Protein 8HSB (pdb70)

Secondary structure (DSSP, 8-state):
--STTS-HHHHHHHHHHHHHHHHHHS--HHHHHHHHHHHHHHHHHHHT-S-TTTTT-EEEEETTTTTT---PPTT-S----EEEEEETT-SS--HHHHHHHHHHHHHHSHHHHHHEEE-SSSEEE--TTT--EEEEEEEB--SS-SSS--EEE--TTTS-EEE-HHHHHHHHHHHHHS----------HHHHHHHHHHHHHHHHHHHS-HHHHHTPPPHHHHHHHHHHHHHHHHHTT-----HHHHHHHHHHHSGGG-EEETTEEE-B-SS--S-BTTHHHH--GGGHHHHHHHHHHHHHHHHHHHHHHHHH--SHHHHHHHHHHHH-HHHHHHHHHHHHHHHHHHHHHT--EE-TTT--EE---PPPP-----/----TT--PPPHHHHHHHHHHSS--SEEEEETTTTEEEEEEEE-SSSSS--EEEEEEEETTEEEEEEE-SS-TTGGGSS-STT----GGGTS-SEEE--S--TTT-SSS--SS-TTS-STTTHHHHHHHHHHHHHHHHHHSS--S------TTT-----

Foldseek 3Di:
DALVPDDQVVLVVVLVLLLLLQVVQADDVVVLVVVVVVVVVVVVLQCPDPQPQSHPWDKDWFDCSLQVQGGHAPPAQEGETEIEIETANVQPPAPVSNQCSSLVSLCVDPVRNVQWDDDQQFIKGDPDRHYIYHYWYWYADDDDDFVDAFIWTQHPPPGTDTDRTVRLSVLSVVLQVDDADEDDDCVGPLSSLLNSLVLLQSLVLVVDDPLCVVLGDDSVLSSLLLSVQSNVSRVVSDHDSRRCVNSLSSLVRSVVQFDADPQATADADPGDGPDGPLPQLRDQDVHSNVSNVVNSVVSSVVVSVLSRLLVVDDDPVVNLVSCCSRRNDVSSVVVVVVVVVQVVVCLVVQVFDADPPPRDTDGVPGDDDDDDDD/DDDDPPDDQDAPVVLLPVVVVPADWPDWDQPPPSFKIKTWDWDAQDPPGDIWIKMWMDGPPDDIWIWTQPPQLVVCLPDDCPQACDCRVPDGRGGIDDQWDDQVVDPVRDTPDDSVDHCVVRVVVSVSVSVVQSVVCSPPVDSPDPPDDDDPVGDDDDD

Sequence (533 aa):
TTARNLPSGKKQRIADLLSQIIETLDLTKTQYANIESAYNGVGTFLSEGDDPLLQDAVIYPQGSVRLNTTVKPKNEEQYDIDLICYLPHATQADYTGVISAIRQRLESHKTYKTLLSELPRGFRINYAGDYHLDITPGRDHTGTAHPGQPLWVVDAQTAWKESNPSGYAEWFESSASVQPLRTILVKKLLNHIVQILKRHRDEWAAEQDEVRQRCRPISVIITTLACHAYNHIIADRRAYDNDLDILLDVLELMPDFIVSTQGAIHVNNPHMPEENFAEKWNRSEQDEGPQRSEAFYQWHAAAQATFNTIAASVGEDNLFLSLEDSFGKTPVDVVRQRLMEHMQSAREQGSLHLDKKTGGLIATAGVPKNTFYGVVIRHHCKPLTIAQQYRALKAGGPYERLRIIHHDRTLLWEGWLQPSLFSRRYKVAVRYSLGTPPICVVTEPDLFALAGTRAIPHLYPADKHIPGARLCLFLPRSQADDGLSEWRAQLKISDTLIPWASLWLFYFEQWLHTGHWEGGGKHPRPSEVKNER

Solvent-accessible surface area: 27613 Å² total; per-residue (Å²): 115,70,3,114,122,25,84,78,42,38,3,85,66,6,19,65,2,2,42,71,2,5,86,59,0,26,22,83,173,106,68,74,58,80,6,75,74,15,15,70,32,1,10,78,36,2,55,121,20,147,54,98,66,1,90,67,12,77,24,40,26,39,36,39,8,88,15,67,6,15,22,52,34,75,141,108,137,59,46,96,2,38,1,5,0,59,1,53,110,0,49,151,15,105,70,106,23,6,21,38,4,1,96,114,31,0,84,81,57,168,65,21,107,107,48,31,35,99,45,120,77,3,6,74,0,36,39,94,41,62,12,21,1,23,4,13,2,2,42,38,37,107,86,59,100,42,87,52,35,11,4,43,14,7,34,85,155,93,35,52,81,41,20,5,22,22,2,16,0,101,32,0,67,70,12,7,68,77,130,14,113,142,64,161,140,199,110,82,79,0,4,31,8,0,0,9,3,13,4,11,16,49,31,31,4,56,138,48,86,137,63,57,69,145,1,113,4,76,37,45,2,0,8,0,0,0,0,44,0,4,36,92,3,42,57,92,181,161,70,36,85,37,35,4,18,14,6,10,28,1,2,85,47,0,27,119,45,26,75,85,66,188,78,31,38,61,7,54,4,62,57,6,80,117,20,34,44,0,102,104,18,44,127,67,86,162,88,34,0,59,48,36,23,65,0,0,99,76,0,32,58,28,1,61,51,30,8,58,82,3,4,57,15,90,0,11,16,64,1,4,103,19,2,18,100,16,3,6,121,93,4,3,31,65,9,34,93,96,43,22,123,89,18,71,38,3,41,129,149,32,26,2,65,37,56,138,136,43,4,5,30,46,37,106,81,43,14,49,149,10,31,4,90,18,163,157,97,187,160,122,83,153,84,80,79,32,62,87,16,72,194,22,3,75,87,25,24,58,74,93,122,26,127,81,45,122,185,95,112,2,3,33,16,30,0,77,8,34,2,30,92,3,5,36,108,1,38,0,2,1,58,20,18,73,77,68,72,7,23,3,0,1,35,96,38,82,3,113,83,66,0,36,92,144,85,49,2,4,85,73,92,0,69,168,78,25,124,11,2,36,7,42,6,38,31,25,116,62,54,22,148,116,30,87,12,26,20,80,32,93,60,92,5,28,53,6,2,13,2,0,0,0,2,0,0,9,8,1,0,0,28,49,50,34,45,141,43,64,24,23,58,78,128,34,188,122,113,125,53,124,109,88,144

B-factor: mean 53.83, std 20.64, range [24.22, 131.28]

Radius of gyration: 31.83 Å; Cα contacts (8 Å, |Δi|>4): 808; chains: 2; bounding box: 46×55×104 Å

Structure (mmCIF, N/CA/C/O backbone):
data_8HSB
#
_entry.id   8HSB
#
_cell.length_a   1.00
_cell.length_b   1.00
_cell.length_c   1.00
_cell.angle_alpha   90.00
_cell.angle_beta   90.00
_cell.angle_gamma   90.00
#
_symmetry.space_group_name_H-M   'P 1'
#
loop_
_entity.id
_entity.type
_entity.pdbx_description
1 polymer CdnG
2 polymer 'Type VI secretion protein'
#
loop_
_atom_site.group_PDB
_atom_site.id
_atom_site.type_symbol
_atom_site.label_atom_id
_atom_site.label_alt_id
_atom_site.label_comp_id
_atom_site.label_asym_id
_atom_site.label_entity_id
_atom_site.label_seq_id
_atom_site.pdbx_PDB_ins_code
_atom_site.Cartn_x
_atom_site.Cartn_y
_atom_site.Cartn_z
_atom_site.occupancy
_atom_site.B_iso_or_equiv
_atom_site.auth_seq_id
_atom_site.auth_comp_id
_atom_site.auth_asym_id
_atom_site.auth_atom_id
_atom_site.pdbx_PDB_model_num
ATOM 1 N N . THR A 1 5 ? 121.949 102.687 134.396 1.00 40.85 5 THR A N 1
ATOM 2 C CA . THR A 1 5 ? 120.606 103.219 134.195 1.00 40.85 5 THR A CA 1
ATOM 3 C C . THR A 1 5 ? 120.351 103.495 132.715 1.00 40.85 5 THR A C 1
ATOM 4 O O . THR A 1 5 ? 121.153 104.149 132.049 1.00 40.85 5 THR A O 1
ATOM 8 N N . THR A 1 6 ? 119.229 102.992 132.207 1.00 38.93 6 THR A N 1
ATOM 9 C CA . THR A 1 6 ? 118.860 103.163 130.811 1.00 38.93 6 THR A CA 1
ATOM 10 C C . THR A 1 6 ? 117.882 104.321 130.685 1.00 38.93 6 THR A C 1
ATOM 11 O O . THR A 1 6 ? 117.243 104.733 131.657 1.00 38.93 6 THR A O 1
ATOM 15 N N . ALA A 1 7 ? 117.776 104.846 129.462 1.00 38.56 7 ALA A N 1
ATOM 16 C CA . ALA A 1 7 ? 116.947 106.024 129.229 1.00 38.56 7 ALA A CA 1
ATOM 17 C C . ALA A 1 7 ? 115.464 105.703 129.356 1.00 38.56 7 ALA A C 1
ATOM 18 O O . ALA A 1 7 ? 114.675 106.548 129.795 1.00 38.56 7 ALA A O 1
ATOM 20 N N . ARG A 1 8 ? 115.062 104.489 128.971 1.00 37.05 8 ARG A N 1
ATOM 21 C CA . ARG A 1 8 ? 113.640 104.159 128.938 1.00 37.05 8 ARG A CA 1
ATOM 22 C C . ARG A 1 8 ? 113.055 104.024 130.340 1.00 37.05 8 ARG A C 1
ATOM 23 O O . ARG A 1 8 ? 111.896 104.387 130.573 1.00 37.05 8 ARG A O 1
ATOM 31 N N . ASN A 1 9 ? 113.836 103.511 131.285 1.00 38.89 9 ASN A N 1
ATOM 32 C CA . ASN A 1 9 ? 113.336 103.183 132.614 1.00 38.89 9 ASN A CA 1
ATOM 33 C C . ASN A 1 9 ? 113.070 104.405 133.489 1.00 38.89 9 ASN A C 1
ATOM 34 O O . ASN A 1 9 ? 112.498 104.252 134.573 1.00 38.89 9 ASN A O 1
ATOM 39 N N . LEU A 1 10 ? 113.468 105.601 133.060 1.00 35.36 10 LEU A N 1
ATOM 40 C CA . LEU A 1 10 ? 113.346 106.778 133.906 1.00 35.36 10 LEU A CA 1
ATOM 41 C C . LEU A 1 10 ? 111.886 107.194 134.081 1.00 35.36 10 LEU A C 1
ATOM 42 O O . LEU A 1 10 ? 111.031 106.873 133.252 1.00 35.36 10 LEU A O 1
ATOM 47 N N . PRO A 1 11 ? 111.579 107.902 135.169 1.00 37.61 11 PRO A N 1
ATOM 48 C CA . PRO A 1 11 ? 110.249 108.509 135.308 1.00 37.61 11 PRO A CA 1
ATOM 49 C C . PRO A 1 11 ? 110.012 109.576 134.249 1.00 37.61 11 PRO A C 1
ATOM 50 O O . PRO A 1 11 ? 110.951 110.152 133.696 1.00 37.61 11 PRO A O 1
ATOM 54 N N . SER A 1 12 ? 108.732 109.836 133.968 1.00 41.10 12 SER A N 1
ATOM 55 C CA . SER A 1 12 ? 108.375 110.732 132.872 1.00 41.10 12 SER A CA 1
ATOM 56 C C . SER A 1 12 ? 108.766 112.179 133.161 1.00 41.10 12 SER A C 1
ATOM 57 O O . SER A 1 12 ? 108.988 112.960 132.230 1.00 41.10 12 SER A O 1
ATOM 60 N N . GLY A 1 13 ? 108.837 112.565 134.437 1.00 40.11 13 GLY A N 1
ATOM 61 C CA . GLY A 1 13 ? 109.192 113.941 134.759 1.00 40.11 13 GLY A CA 1
ATOM 62 C C . GLY A 1 13 ? 110.630 114.277 134.409 1.00 40.11 13 GLY A C 1
ATOM 63 O O . GLY A 1 13 ? 110.902 115.280 133.738 1.00 40.11 13 GLY A O 1
ATOM 64 N N . LYS A 1 14 ? 111.569 113.426 134.837 1.00 35.58 14 LYS A N 1
ATOM 65 C CA . LYS A 1 14 ? 112.968 113.600 134.462 1.00 35.58 14 LYS A CA 1
ATOM 66 C C . LYS A 1 14 ? 113.120 113.583 132.949 1.00 35.58 14 LYS A C 1
ATOM 67 O O . LYS A 1 14 ? 113.928 114.329 132.378 1.00 35.58 14 LYS A O 1
ATOM 73 N N . LYS A 1 15 ? 112.326 112.743 132.285 1.00 36.35 15 LYS A N 1
ATOM 74 C CA . LYS A 1 15 ? 112.476 112.524 130.854 1.00 36.35 15 LYS A CA 1
ATOM 75 C C . LYS A 1 15 ? 111.966 113.740 130.082 1.00 36.35 15 LYS A C 1
ATOM 76 O O . LYS A 1 15 ? 112.569 114.171 129.088 1.00 36.35 15 LYS A O 1
ATOM 82 N N . GLN A 1 16 ? 110.866 114.325 130.567 1.00 34.51 16 GLN A N 1
ATOM 83 C CA . GLN A 1 16 ? 110.366 115.599 130.063 1.00 34.51 16 GLN A CA 1
ATOM 84 C C . GLN A 1 16 ? 111.384 116.711 130.260 1.00 34.51 16 GLN A C 1
ATOM 85 O O . GLN A 1 16 ? 111.554 117.568 129.385 1.00 34.51 16 GLN A O 1
ATOM 91 N N . ARG A 1 17 ? 112.044 116.738 131.420 1.00 32.36 17 ARG A N 1
ATOM 92 C CA . ARG A 1 17 ? 113.079 117.744 131.640 1.00 32.36 17 ARG A CA 1
ATOM 93 C C . ARG A 1 17 ? 114.206 117.600 130.623 1.00 32.36 17 ARG A C 1
ATOM 94 O O . ARG A 1 17 ? 114.701 118.598 130.084 1.00 32.36 17 ARG A O 1
ATOM 102 N N . ILE A 1 18 ? 114.610 116.360 130.334 1.00 31.76 18 ILE A N 1
ATOM 103 C CA . ILE A 1 18 ? 115.642 116.132 129.323 1.00 31.76 18 ILE A CA 1
ATOM 104 C C . ILE A 1 18 ? 115.180 116.639 127.959 1.00 31.76 18 ILE A C 1
ATOM 105 O O . ILE A 1 18 ? 115.936 117.305 127.232 1.00 31.76 18 ILE A O 1
ATOM 110 N N . ALA A 1 19 ? 113.935 116.327 127.587 1.00 31.07 19 ALA A N 1
ATOM 111 C CA . ALA A 1 19 ? 113.417 116.770 126.294 1.00 31.07 19 ALA A CA 1
ATOM 112 C C . ALA A 1 19 ? 113.392 118.290 126.195 1.00 31.07 19 ALA A C 1
ATOM 113 O O . ALA A 1 19 ? 113.764 118.862 125.161 1.00 31.07 19 ALA A O 1
ATOM 115 N N . ASP A 1 20 ? 112.946 118.960 127.260 1.00 31.10 20 ASP A N 1
ATOM 116 C CA . ASP A 1 20 ? 112.921 120.418 127.263 1.00 31.10 20 ASP A CA 1
ATOM 117 C C . ASP A 1 20 ? 114.327 120.990 127.141 1.00 31.10 20 ASP A C 1
ATOM 118 O O . ASP A 1 20 ? 114.539 121.987 126.441 1.00 31.10 20 ASP A O 1
ATOM 123 N N . LEU A 1 21 ? 115.299 120.379 127.824 1.00 28.83 21 LEU A N 1
ATOM 124 C CA . LEU A 1 21 ? 116.675 120.855 127.723 1.00 28.83 21 LEU A CA 1
ATOM 125 C C . LEU A 1 21 ? 117.189 120.755 126.293 1.00 28.83 21 LEU A C 1
ATOM 126 O O . LEU A 1 21 ? 117.787 121.705 125.773 1.00 28.83 21 LEU A O 1
ATOM 131 N N . LEU A 1 22 ? 116.950 119.616 125.634 1.00 30.04 22 LEU A N 1
ATOM 132 C CA . LEU A 1 22 ? 117.395 119.468 124.247 1.00 30.04 22 LEU A CA 1
ATOM 133 C C . LEU A 1 22 ? 116.708 120.469 123.323 1.00 30.04 22 LEU A C 1
ATOM 134 O O . LEU A 1 22 ? 117.356 121.075 122.456 1.00 30.04 22 LEU A O 1
ATOM 139 N N . SER A 1 23 ? 115.397 120.659 123.492 1.00 32.92 23 SER A N 1
ATOM 140 C CA . SER A 1 23 ? 114.681 121.596 122.631 1.00 32.92 23 SER A CA 1
ATOM 141 C C . SER A 1 23 ? 115.182 123.023 122.824 1.00 32.92 23 SER A C 1
ATOM 142 O O . SER A 1 23 ? 115.402 123.745 121.844 1.00 32.92 23 SER A O 1
ATOM 145 N N . GLN A 1 24 ? 115.383 123.443 124.077 1.00 35.24 24 GLN A N 1
ATOM 146 C CA . GLN A 1 24 ? 115.890 124.787 124.331 1.00 35.24 24 GLN A CA 1
ATOM 147 C C . GLN A 1 24 ? 117.301 124.958 123.785 1.00 35.24 24 GLN A C 1
ATOM 148 O O . GLN A 1 24 ? 117.663 126.043 123.314 1.00 35.24 24 GLN A O 1
ATOM 154 N N . ILE A 1 25 ? 118.118 123.905 123.851 1.00 34.76 25 ILE A N 1
ATOM 155 C CA . ILE A 1 25 ? 119.454 123.982 123.267 1.00 34.76 25 ILE A CA 1
ATOM 156 C C . ILE A 1 25 ? 119.362 124.208 121.764 1.00 34.76 25 ILE A C 1
ATOM 157 O O . ILE A 1 25 ? 120.070 125.054 121.206 1.00 34.76 25 ILE A O 1
ATOM 162 N N . ILE A 1 26 ? 118.476 123.472 121.088 1.00 33.71 26 ILE A N 1
ATOM 163 C CA . ILE A 1 26 ? 118.356 123.620 119.636 1.00 33.71 26 ILE A CA 1
ATOM 164 C C . ILE A 1 26 ? 117.766 124.976 119.256 1.00 33.71 26 ILE A C 1
ATOM 165 O O . ILE A 1 26 ? 118.077 125.514 118.186 1.00 33.71 26 ILE A O 1
ATOM 170 N N . GLU A 1 27 ? 116.929 125.560 120.121 1.00 36.17 27 GLU A N 1
ATOM 171 C CA . GLU A 1 27 ? 116.309 126.847 119.794 1.00 36.17 27 GLU A CA 1
ATOM 172 C C . GLU A 1 27 ? 117.346 127.913 119.452 1.00 36.17 27 GLU A C 1
ATOM 173 O O . GLU A 1 27 ? 117.088 128.792 118.622 1.00 36.17 27 GLU A O 1
ATOM 179 N N . THR A 1 28 ? 118.521 127.862 120.083 1.00 37.49 28 THR A N 1
ATOM 180 C CA . THR A 1 28 ? 119.549 128.859 119.793 1.00 37.49 28 THR A CA 1
ATOM 181 C C . THR A 1 28 ? 120.286 128.540 118.498 1.00 37.49 28 THR A C 1
ATOM 182 O O . THR A 1 28 ? 120.932 129.416 117.912 1.00 37.49 28 THR A O 1
ATOM 186 N N . LEU A 1 29 ? 120.208 127.290 118.038 1.00 39.26 29 LEU A N 1
ATOM 187 C CA . LEU A 1 29 ? 120.910 126.901 116.817 1.00 39.26 29 LEU A CA 1
ATOM 188 C C . LEU A 1 29 ? 120.192 127.408 115.571 1.00 39.26 29 LEU A C 1
ATOM 189 O O . LEU A 1 29 ? 120.809 127.563 114.511 1.00 39.26 29 LEU A O 1
ATOM 194 N N . ASP A 1 30 ? 118.891 127.663 115.673 1.00 40.44 30 ASP A N 1
ATOM 195 C CA . ASP A 1 30 ? 118.100 128.027 114.506 1.00 40.44 30 ASP A CA 1
ATOM 196 C C . ASP A 1 30 ? 118.238 129.514 114.188 1.00 40.44 30 ASP A C 1
ATOM 197 O O . ASP A 1 30 ? 118.506 130.340 115.064 1.00 40.44 30 ASP A O 1
ATOM 202 N N . LEU A 1 31 ? 118.050 129.849 112.912 1.00 39.91 31 LEU A N 1
ATOM 203 C CA . LEU A 1 31 ? 118.078 131.243 112.485 1.00 39.91 31 LEU A CA 1
ATOM 204 C C . LEU A 1 31 ? 116.692 131.867 112.619 1.00 39.91 31 LEU A C 1
ATOM 205 O O . LEU A 1 31 ? 115.674 131.180 112.493 1.00 39.91 31 LEU A O 1
ATOM 210 N N . THR A 1 32 ? 116.657 133.173 112.872 1.00 43.76 32 THR A N 1
ATOM 211 C CA . THR A 1 32 ? 115.408 133.873 113.127 1.00 43.76 32 THR A CA 1
ATOM 212 C C . THR A 1 32 ? 114.706 134.239 111.821 1.00 43.76 32 THR A C 1
ATOM 213 O O . THR A 1 32 ? 115.229 134.040 110.722 1.00 43.76 32 THR A O 1
ATOM 217 N N . LYS A 1 33 ? 113.496 134.787 111.959 1.00 46.08 33 LYS A N 1
ATOM 218 C CA . LYS A 1 33 ? 112.676 135.077 110.786 1.00 46.08 33 LYS A CA 1
ATOM 219 C C . LYS A 1 33 ? 113.137 136.342 110.070 1.00 46.08 33 LYS A C 1
ATOM 220 O O . LYS A 1 33 ? 112.974 136.463 108.850 1.00 46.08 33 LYS A O 1
ATOM 226 N N . THR A 1 34 ? 113.696 137.306 110.808 1.00 45.19 34 THR A N 1
ATOM 227 C CA . THR A 1 34 ? 114.200 138.519 110.168 1.00 45.19 34 THR A CA 1
ATOM 228 C C . THR A 1 34 ? 115.332 138.197 109.203 1.00 45.19 34 THR A C 1
ATOM 229 O O . THR A 1 34 ? 115.358 138.689 108.065 1.00 45.19 34 THR A O 1
ATOM 233 N N . GLN A 1 35 ? 116.268 137.349 109.631 1.00 41.81 35 GLN A N 1
ATOM 234 C CA . GLN A 1 35 ? 117.320 136.908 108.727 1.00 41.81 35 GLN A CA 1
ATOM 235 C C . GLN A 1 35 ? 116.734 136.167 107.533 1.00 41.81 35 GLN A C 1
ATOM 236 O O . GLN A 1 35 ? 117.163 136.381 106.396 1.00 41.81 35 GLN A O 1
ATOM 242 N N . TYR A 1 36 ? 115.740 135.307 107.770 1.00 45.31 36 TYR A N 1
ATOM 243 C CA . TYR A 1 36 ? 115.136 134.557 106.674 1.00 45.31 36 TYR A CA 1
ATOM 244 C C . TYR A 1 36 ? 114.525 135.491 105.640 1.00 45.31 36 TYR A C 1
ATOM 245 O O . TYR A 1 36 ? 114.662 135.269 104.431 1.00 45.31 36 TYR A O 1
ATOM 254 N N . ALA A 1 37 ? 113.849 136.547 106.098 1.00 44.62 37 ALA A N 1
ATOM 255 C CA . ALA A 1 37 ? 113.333 137.551 105.176 1.00 44.62 37 ALA A CA 1
ATOM 256 C C . ALA A 1 37 ? 114.468 138.236 104.428 1.00 44.62 37 ALA A C 1
ATOM 257 O O . ALA A 1 37 ? 114.337 138.549 103.239 1.00 44.62 37 ALA A O 1
ATOM 259 N N . ASN A 1 38 ? 115.591 138.482 105.111 1.00 45.70 38 ASN A N 1
ATOM 260 C CA . ASN A 1 38 ? 116.735 139.097 104.440 1.00 45.70 38 ASN A CA 1
ATOM 261 C C . ASN A 1 38 ? 117.244 138.228 103.292 1.00 45.70 38 ASN A C 1
ATOM 262 O O . ASN A 1 38 ? 117.417 138.716 102.166 1.00 45.70 38 ASN A O 1
ATOM 267 N N . ILE A 1 39 ? 117.474 136.935 103.551 1.00 45.56 39 ILE A N 1
ATOM 268 C CA . ILE A 1 39 ? 117.897 136.039 102.469 1.00 45.56 39 ILE A CA 1
ATOM 269 C C . ILE A 1 39 ? 116.846 135.980 101.369 1.00 45.56 39 ILE A C 1
ATOM 270 O O . ILE A 1 39 ? 117.178 136.039 100.178 1.00 45.56 39 ILE A O 1
ATOM 275 N N . GLU A 1 40 ? 115.568 135.869 101.737 1.00 46.40 40 GLU A N 1
ATOM 276 C CA . GLU A 1 40 ? 114.529 135.759 100.719 1.00 46.40 40 GLU A CA 1
ATOM 277 C C . GLU A 1 40 ? 114.536 136.971 99.797 1.00 46.40 40 GLU A C 1
ATOM 278 O O . GLU A 1 40 ? 114.513 136.826 98.567 1.00 46.40 40 GLU A O 1
ATOM 284 N N . SER A 1 41 ? 114.613 138.172 100.374 1.00 48.46 41 SER A N 1
ATOM 285 C CA . SER A 1 41 ? 114.678 139.383 99.564 1.00 48.46 41 SER A CA 1
ATOM 286 C C . SER A 1 41 ? 115.938 139.409 98.709 1.00 48.46 41 SER A C 1
ATOM 287 O O . SER A 1 41 ? 115.908 139.875 97.565 1.00 48.46 41 SER A O 1
ATOM 290 N N . ALA A 1 42 ? 117.056 138.904 99.242 1.00 48.99 42 ALA A N 1
ATOM 291 C CA . ALA A 1 42 ? 118.301 138.928 98.480 1.00 48.99 42 ALA A CA 1
ATOM 292 C C . ALA A 1 42 ? 118.197 138.106 97.197 1.00 48.99 42 ALA A C 1
ATOM 293 O O . ALA A 1 42 ? 118.479 138.611 96.100 1.00 48.99 42 ALA A O 1
ATOM 295 N N . TYR A 1 43 ? 117.776 136.842 97.301 1.00 45.60 43 TYR A N 1
ATOM 296 C CA . TYR A 1 43 ? 117.724 136.022 96.095 1.00 45.60 43 TYR A CA 1
ATOM 297 C C . TYR A 1 43 ? 116.534 136.399 95.220 1.00 45.60 43 TYR A C 1
ATOM 298 O O . TYR A 1 43 ? 116.560 136.178 94.004 1.00 45.60 43 TYR A O 1
ATOM 307 N N . ASN A 1 44 ? 115.495 137.007 95.804 1.00 48.58 44 ASN A N 1
ATOM 308 C CA . ASN A 1 44 ? 114.433 137.564 94.974 1.00 48.58 44 ASN A CA 1
ATOM 309 C C . ASN A 1 44 ? 114.957 138.706 94.112 1.00 48.58 44 ASN A C 1
ATOM 310 O O . ASN A 1 44 ? 114.617 138.807 92.928 1.00 48.58 44 ASN A O 1
ATOM 315 N N . GLY A 1 45 ? 115.789 139.574 94.690 1.00 50.99 45 GLY A N 1
ATOM 316 C CA . GLY A 1 45 ? 116.422 140.616 93.898 1.00 50.99 45 GLY A CA 1
ATOM 317 C C . GLY A 1 45 ? 117.349 140.053 92.840 1.00 50.99 45 GLY A C 1
ATOM 318 O O . GLY A 1 45 ? 117.424 140.574 91.725 1.00 50.99 45 GLY A O 1
ATOM 319 N N . VAL A 1 46 ? 118.070 138.981 93.175 1.00 52.37 46 VAL A N 1
ATOM 320 C CA . VAL A 1 46 ? 118.930 138.333 92.183 1.00 52.37 46 VAL A CA 1
ATOM 321 C C . VAL A 1 46 ? 118.101 137.806 91.014 1.00 52.37 46 VAL A C 1
ATOM 322 O O . VAL A 1 46 ? 118.459 137.990 89.843 1.00 52.37 46 VAL A O 1
ATOM 326 N N . GLY A 1 47 ? 116.979 137.146 91.311 1.00 54.63 47 GLY A N 1
ATOM 327 C CA . GLY A 1 47 ? 116.122 136.642 90.247 1.00 54.63 47 GLY A CA 1
ATOM 328 C C . GLY A 1 47 ? 115.498 137.750 89.420 1.00 54.63 47 GLY A C 1
ATOM 329 O O . GLY A 1 47 ? 115.367 137.629 88.198 1.00 54.63 47 GLY A O 1
ATOM 330 N N . THR A 1 48 ? 115.096 138.843 90.076 1.00 54.37 48 THR A N 1
ATOM 331 C CA . THR A 1 48 ? 114.555 139.989 89.353 1.00 54.37 48 THR A CA 1
ATOM 332 C C . THR A 1 48 ? 115.602 140.594 88.427 1.00 54.37 48 THR A C 1
ATOM 333 O O . THR A 1 48 ? 115.285 140.997 87.302 1.00 54.37 48 THR A O 1
ATOM 337 N N . PHE A 1 49 ? 116.856 140.663 88.883 1.00 55.08 49 PHE A N 1
ATOM 338 C CA . PHE A 1 49 ? 117.942 141.067 87.997 1.00 55.08 49 PHE A CA 1
ATOM 339 C C . PHE A 1 49 ? 118.067 140.118 86.815 1.00 55.08 49 PHE A C 1
ATOM 340 O O . PHE A 1 49 ? 118.237 140.557 85.673 1.00 55.08 49 PHE A O 1
ATOM 348 N N . LEU A 1 50 ? 117.980 138.811 87.074 1.00 57.72 50 LEU A N 1
ATOM 349 C CA . LEU A 1 50 ? 118.110 137.826 86.003 1.00 57.72 50 LEU A CA 1
ATOM 350 C C . LEU A 1 50 ? 117.022 138.001 84.951 1.00 57.72 50 LEU A C 1
ATOM 351 O O . LEU A 1 50 ? 117.281 137.863 83.751 1.00 57.72 50 LEU A O 1
ATOM 356 N N . SER A 1 51 ? 115.795 138.293 85.383 1.00 58.88 51 SER A N 1
ATOM 357 C CA . SER A 1 51 ? 114.696 138.448 84.434 1.00 58.88 51 SER A CA 1
ATOM 358 C C . SER A 1 51 ? 114.898 139.659 83.525 1.00 58.88 51 SER A C 1
ATOM 359 O O . SER A 1 51 ? 114.362 139.704 82.411 1.00 58.88 51 SER A O 1
ATOM 362 N N . GLU A 1 52 ? 115.669 140.651 83.982 1.00 59.91 52 GLU A N 1
ATOM 363 C CA . GLU A 1 52 ? 115.774 141.913 83.253 1.00 59.91 52 GLU A CA 1
ATOM 364 C C . GLU A 1 52 ? 116.668 141.801 82.022 1.00 59.91 52 GLU A C 1
ATOM 365 O O . GLU A 1 52 ? 116.743 142.744 81.226 1.00 59.91 52 GLU A O 1
ATOM 371 N N . GLY A 1 53 ? 117.353 140.675 81.847 1.00 60.47 53 GLY A N 1
ATOM 372 C CA . GLY A 1 53 ? 118.335 140.582 80.781 1.00 60.47 53 GLY A CA 1
ATOM 373 C C . GLY A 1 53 ? 117.687 140.479 79.412 1.00 60.47 53 GLY A C 1
ATOM 374 O O . GLY A 1 53 ? 116.542 140.043 79.272 1.00 60.47 53 GLY A O 1
ATOM 375 N N . ASP A 1 54 ? 118.442 140.888 78.390 1.00 66.61 54 ASP A N 1
ATOM 376 C CA . ASP A 1 54 ? 117.979 140.748 77.014 1.00 66.61 54 ASP A CA 1
ATOM 377 C C . ASP A 1 54 ? 118.258 139.349 76.478 1.00 66.61 54 ASP A C 1
ATOM 378 O O . ASP A 1 54 ? 117.833 139.004 75.369 1.00 66.61 54 ASP A O 1
ATOM 383 N N . ASP A 1 55 ? 118.977 138.537 77.244 1.00 68.99 55 ASP A N 1
ATOM 384 C CA . ASP A 1 55 ? 119.332 137.200 76.790 1.00 68.99 55 ASP A CA 1
ATOM 385 C C . ASP A 1 55 ? 118.080 136.329 76.703 1.00 68.99 55 ASP A C 1
ATOM 386 O O . ASP A 1 55 ? 117.349 136.202 77.695 1.00 68.99 55 ASP A O 1
ATOM 391 N N . PRO A 1 56 ? 117.792 135.725 75.546 1.00 68.81 56 PRO A N 1
ATOM 392 C CA . PRO A 1 56 ? 116.556 134.930 75.434 1.00 68.81 56 PRO A CA 1
ATOM 393 C C . PRO A 1 56 ? 116.590 133.629 76.216 1.00 68.81 56 PRO A C 1
ATOM 394 O O . PRO A 1 56 ? 115.571 133.241 76.801 1.00 68.81 56 PRO A O 1
ATOM 398 N N . LEU A 1 57 ? 117.729 132.930 76.228 1.00 70.10 57 LEU A N 1
ATOM 399 C CA . LEU A 1 57 ? 117.795 131.632 76.895 1.00 70.10 57 LEU A CA 1
ATOM 400 C C . LEU A 1 57 ? 117.567 131.759 78.396 1.00 70.10 57 LEU A C 1
ATOM 401 O O . LEU A 1 57 ? 116.859 130.941 78.994 1.00 7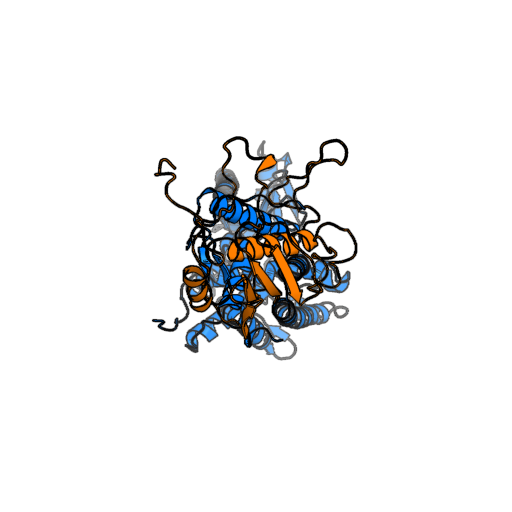0.10 57 LEU A O 1
ATOM 406 N N . LEU A 1 58 ? 118.156 132.779 79.021 1.00 61.17 58 LEU A N 1
ATOM 407 C CA . LEU A 1 58 ? 118.080 132.893 80.473 1.00 61.17 58 LEU A CA 1
ATOM 408 C C . LEU A 1 58 ? 116.709 133.389 80.918 1.00 61.17 58 LEU A C 1
ATOM 409 O O . LEU A 1 58 ? 116.356 133.268 82.096 1.00 61.17 58 LEU A O 1
ATOM 414 N N . GLN A 1 59 ? 115.914 133.910 79.986 1.00 59.25 59 GLN A N 1
ATOM 415 C CA . GLN A 1 59 ? 114.635 134.522 80.316 1.00 59.25 59 GLN A CA 1
ATOM 416 C C . GLN A 1 59 ? 113.711 133.529 81.017 1.00 59.25 59 GLN A C 1
ATOM 417 O O . GLN A 1 59 ? 113.786 132.316 80.801 1.00 59.25 59 GLN A O 1
ATOM 423 N N . ASP A 1 60 ? 112.846 134.066 81.878 1.00 55.69 60 ASP A N 1
ATOM 424 C CA . ASP A 1 60 ? 111.886 133.347 82.720 1.00 55.69 60 ASP A CA 1
ATOM 425 C C . ASP A 1 60 ? 112.570 132.543 83.817 1.00 55.69 60 ASP A C 1
ATOM 426 O O . ASP A 1 60 ? 112.035 131.505 84.235 1.00 55.69 60 ASP A O 1
ATOM 431 N N . ALA A 1 61 ? 113.732 132.980 84.295 1.00 55.36 61 ALA A N 1
ATOM 432 C CA . ALA A 1 61 ? 114.382 132.310 85.410 1.00 55.36 61 ALA A CA 1
ATOM 433 C C . ALA A 1 61 ? 113.568 132.483 86.688 1.00 55.36 61 ALA A C 1
ATOM 434 O O . ALA A 1 61 ? 113.089 133.575 87.005 1.00 55.36 61 ALA A O 1
ATOM 436 N N . VAL A 1 62 ? 113.417 131.385 87.425 1.00 51.84 62 VAL A N 1
ATOM 437 C CA . VAL A 1 62 ? 112.639 131.367 88.656 1.00 51.84 62 VAL A CA 1
ATOM 438 C C . VAL A 1 62 ? 113.511 130.818 89.775 1.00 51.84 62 VAL A C 1
ATOM 439 O O . VAL A 1 62 ? 114.221 129.822 89.604 1.00 51.84 62 VAL A O 1
ATOM 443 N N . ILE A 1 63 ? 113.456 131.481 90.927 1.00 47.73 63 ILE A N 1
ATOM 444 C CA . ILE A 1 63 ? 114.301 131.169 92.073 1.00 47.73 63 ILE A CA 1
ATOM 445 C C . ILE A 1 63 ? 113.415 130.691 93.215 1.00 47.73 63 ILE A C 1
ATOM 446 O O . ILE A 1 63 ? 112.478 131.392 93.617 1.00 47.73 63 ILE A O 1
ATOM 451 N N . TYR A 1 64 ? 113.705 129.497 93.735 1.00 45.49 64 TYR A N 1
ATOM 452 C CA . TYR A 1 64 ? 113.005 128.976 94.900 1.00 45.49 64 TYR A CA 1
ATOM 453 C C . TYR A 1 64 ? 113.983 128.251 95.816 1.00 45.49 64 TYR A C 1
ATOM 454 O O . TYR A 1 64 ? 114.970 127.674 95.343 1.00 45.49 64 TYR A O 1
ATOM 463 N N . PRO A 1 65 ? 113.737 128.260 97.126 1.00 45.35 65 PRO A N 1
ATOM 464 C CA . PRO A 1 65 ? 114.696 127.660 98.061 1.00 45.35 65 PRO A CA 1
ATOM 465 C C . PRO A 1 65 ? 114.728 126.143 97.967 1.00 45.35 65 PRO A C 1
ATOM 466 O O . PRO A 1 65 ? 113.847 125.509 97.382 1.00 45.35 65 PRO A O 1
ATOM 470 N N . GLN A 1 66 ? 115.774 125.564 98.554 1.00 43.45 66 GLN A N 1
ATOM 471 C CA . GLN A 1 66 ? 116.000 124.128 98.534 1.00 43.45 66 GLN A CA 1
ATOM 472 C C . GLN A 1 66 ? 116.784 123.715 99.776 1.00 43.45 66 GLN A C 1
ATOM 473 O O . GLN A 1 66 ? 117.441 124.534 100.423 1.00 43.45 66 GLN A O 1
ATOM 479 N N . GLY A 1 67 ? 116.697 122.428 100.108 1.00 39.55 67 GLY A N 1
ATOM 480 C CA . GLY A 1 67 ? 117.527 121.872 101.165 1.00 39.55 67 GLY A CA 1
ATOM 481 C C . GLY A 1 67 ? 117.057 122.277 102.547 1.00 39.55 67 GLY A C 1
ATOM 482 O O . GLY A 1 67 ? 115.857 122.301 102.840 1.00 39.55 67 GLY A O 1
ATOM 483 N N . SER A 1 68 ? 118.021 122.594 103.416 1.00 36.79 68 SER A N 1
ATOM 484 C CA . SER A 1 68 ? 117.699 122.949 104.794 1.00 36.79 68 SER A CA 1
ATOM 485 C C . SER A 1 68 ? 116.819 124.190 104.854 1.00 36.79 68 SER A C 1
ATOM 486 O O . SER A 1 68 ? 116.036 124.364 105.796 1.00 36.79 68 SER A O 1
ATOM 489 N N . VAL A 1 69 ? 116.943 125.069 103.860 1.00 39.11 69 VAL A N 1
ATOM 490 C CA . VAL A 1 69 ? 116.139 126.285 103.825 1.00 39.11 69 VAL A CA 1
ATOM 491 C C . VAL A 1 69 ? 114.681 125.956 103.532 1.00 39.11 69 VAL A C 1
ATOM 492 O O . VAL A 1 69 ? 113.765 126.530 104.133 1.00 39.11 69 VAL A O 1
ATOM 496 N N . ARG A 1 70 ? 114.443 125.029 102.602 1.00 38.20 70 ARG A N 1
ATOM 497 C CA . ARG A 1 70 ? 113.076 124.706 102.211 1.00 38.20 70 ARG A CA 1
ATOM 498 C C . ARG A 1 70 ? 112.354 123.912 103.294 1.00 38.20 70 ARG A C 1
ATOM 499 O O . ARG A 1 70 ? 111.163 124.130 103.544 1.00 38.20 70 ARG A O 1
ATOM 507 N N . LEU A 1 71 ? 113.057 122.993 103.952 1.00 37.42 71 LEU A N 1
ATOM 508 C CA . LEU A 1 71 ? 112.440 122.080 104.905 1.00 37.42 71 LEU A CA 1
ATOM 509 C C . LEU A 1 71 ? 112.420 122.610 106.333 1.00 37.42 71 LEU A C 1
ATOM 510 O O . LEU A 1 71 ? 111.997 121.881 107.236 1.00 37.42 71 LEU A O 1
ATOM 515 N N . ASN A 1 72 ? 112.867 123.846 106.557 1.00 37.16 72 ASN A N 1
ATOM 516 C CA . ASN A 1 72 ? 112.850 124.465 107.885 1.00 37.16 72 ASN A CA 1
ATOM 517 C C . ASN A 1 72 ? 113.637 123.634 108.899 1.00 37.16 72 ASN A C 1
ATOM 518 O O . ASN A 1 72 ? 113.185 123.394 110.020 1.00 37.16 72 ASN A O 1
ATOM 523 N N . THR A 1 73 ? 114.825 123.184 108.497 1.00 37.76 73 THR A N 1
ATOM 524 C CA . THR A 1 73 ? 115.739 122.469 109.380 1.00 37.76 73 THR A CA 1
ATOM 525 C C . THR A 1 73 ? 117.116 123.117 109.429 1.00 37.76 73 THR A C 1
ATOM 526 O O . THR A 1 73 ? 118.126 122.422 109.272 1.00 37.76 73 THR A O 1
ATOM 530 N N . THR A 1 74 ? 117.181 124.430 109.630 1.00 37.90 74 THR A N 1
ATOM 531 C CA . THR A 1 74 ? 118.462 125.120 109.648 1.00 37.90 74 THR A CA 1
ATOM 532 C C . THR A 1 74 ? 119.074 125.096 111.044 1.00 37.90 74 THR A C 1
ATOM 533 O O . THR A 1 74 ? 118.462 125.539 112.019 1.00 37.90 74 THR A O 1
ATOM 537 N N . VAL A 1 75 ? 120.298 124.583 111.132 1.00 37.54 75 VAL A N 1
ATOM 538 C CA . VAL A 1 75 ? 121.082 124.590 112.360 1.00 37.54 75 VAL A CA 1
ATOM 539 C C . VAL A 1 75 ? 122.366 125.354 112.082 1.00 37.54 75 VAL A C 1
ATOM 540 O O . VAL A 1 75 ? 123.101 125.023 111.145 1.00 37.54 75 VAL A O 1
ATOM 544 N N . LYS A 1 76 ? 122.633 126.376 112.888 1.00 45.50 76 LYS A N 1
ATOM 545 C CA . LYS A 1 76 ? 123.759 127.256 112.608 1.00 45.50 76 LYS A CA 1
ATOM 546 C C . LYS A 1 76 ? 125.066 126.473 112.697 1.00 45.50 76 LYS A C 1
ATOM 547 O O . LYS A 1 76 ? 125.257 125.698 113.644 1.00 45.50 76 LYS A O 1
ATOM 553 N N . PRO A 1 77 ? 125.959 126.605 111.718 1.00 51.33 77 PRO A N 1
ATOM 554 C CA . PRO A 1 77 ? 127.215 125.849 111.761 1.00 51.33 77 PRO A CA 1
ATOM 555 C C . PRO A 1 77 ? 128.043 126.218 112.981 1.00 51.33 77 PRO A C 1
ATOM 556 O O . PRO A 1 77 ? 128.079 127.374 113.408 1.00 51.33 77 PRO A O 1
ATOM 560 N N . LYS A 1 78 ? 128.710 125.216 113.543 1.00 51.73 78 LYS A N 1
ATOM 561 C CA . LYS A 1 78 ? 129.556 125.405 114.712 1.00 51.73 78 LYS A CA 1
ATOM 562 C C . LYS A 1 78 ? 130.872 126.044 114.289 1.00 51.73 78 LYS A C 1
ATOM 563 O O . LYS A 1 78 ? 131.539 125.556 113.369 1.00 51.73 78 LYS A O 1
ATOM 569 N N . ASN A 1 79 ? 131.232 127.141 114.953 1.00 61.52 79 ASN A N 1
ATOM 570 C CA . ASN A 1 79 ? 132.444 127.933 114.744 1.00 61.52 79 ASN A CA 1
ATOM 571 C C . ASN A 1 79 ? 132.462 128.619 113.381 1.00 61.52 79 ASN A C 1
ATOM 572 O O . ASN A 1 79 ? 133.528 129.090 112.965 1.00 61.52 79 ASN A O 1
ATOM 577 N N . GLU A 1 80 ? 131.338 128.694 112.674 1.00 60.04 80 GLU A N 1
ATOM 578 C CA . GLU A 1 80 ? 131.261 129.356 111.378 1.00 60.04 80 GLU A CA 1
ATOM 579 C C . GLU A 1 80 ? 130.243 130.485 111.442 1.00 60.04 80 GLU A C 1
ATOM 580 O O . GLU A 1 80 ? 129.113 130.284 111.900 1.00 60.04 80 GLU A O 1
ATOM 586 N N . GLU A 1 81 ? 130.647 131.671 110.982 1.00 60.34 81 GLU A N 1
ATOM 587 C CA . GLU A 1 81 ? 129.750 132.822 111.015 1.00 60.34 81 GLU A CA 1
ATOM 588 C C . GLU A 1 81 ? 128.719 132.762 109.894 1.00 60.34 81 GLU A C 1
ATOM 589 O O . GLU A 1 81 ? 127.626 133.327 110.017 1.00 60.34 81 GLU A O 1
ATOM 595 N N . GLN A 1 82 ? 129.045 132.084 108.795 1.00 54.00 82 GLN A N 1
ATOM 596 C CA . GLN A 1 82 ? 128.241 132.122 107.578 1.00 54.00 82 GLN A CA 1
ATOM 597 C C . GLN A 1 82 ? 127.308 130.917 107.532 1.00 54.00 82 GLN A C 1
ATOM 598 O O . GLN A 1 82 ? 127.751 129.772 107.663 1.00 54.00 82 GLN A O 1
ATOM 604 N N . TYR A 1 83 ? 126.018 131.182 107.345 1.00 47.54 83 TYR A N 1
ATOM 605 C CA . TYR A 1 83 ? 125.052 130.125 107.088 1.00 47.54 83 TYR A CA 1
ATOM 606 C C . TYR A 1 83 ? 125.125 129.688 105.629 1.00 47.54 83 TYR A C 1
ATOM 607 O O . TYR A 1 83 ? 125.763 130.334 104.795 1.00 47.54 83 TYR A O 1
ATOM 616 N N . ASP A 1 84 ? 124.463 128.575 105.323 1.00 48.66 84 ASP A N 1
ATOM 617 C CA . ASP A 1 84 ? 124.453 128.016 103.977 1.00 48.66 84 ASP A CA 1
ATOM 618 C C . ASP A 1 84 ? 123.034 128.014 103.428 1.00 48.66 84 ASP A C 1
ATOM 619 O O . ASP A 1 84 ? 122.142 127.377 103.998 1.00 48.66 84 ASP A O 1
ATOM 624 N N . ILE A 1 85 ? 122.835 128.723 102.318 1.00 46.00 85 ILE A N 1
ATOM 625 C CA . ILE A 1 85 ? 121.554 128.803 101.626 1.00 46.00 85 ILE A CA 1
ATOM 626 C C . ILE A 1 85 ? 121.784 128.374 100.184 1.00 46.00 85 ILE A C 1
ATOM 627 O O . ILE A 1 85 ? 122.719 128.855 99.534 1.00 46.00 85 ILE A O 1
ATOM 632 N N . ASP A 1 86 ? 120.940 127.473 99.683 1.00 47.15 86 ASP A N 1
ATOM 633 C CA . ASP A 1 86 ? 121.104 126.913 98.348 1.00 47.15 86 ASP A CA 1
ATOM 634 C C . ASP A 1 86 ? 119.850 127.168 97.523 1.00 47.15 86 ASP A C 1
ATOM 635 O O . ASP A 1 86 ? 118.731 127.005 98.019 1.00 47.15 86 ASP A O 1
ATOM 640 N N . LEU A 1 87 ? 120.044 127.573 96.266 1.00 47.69 87 LEU A N 1
ATOM 641 C CA . LEU A 1 87 ? 118.959 127.989 95.388 1.00 47.69 87 LEU A CA 1
ATOM 642 C C . LEU A 1 87 ? 119.179 127.365 94.015 1.00 47.69 87 LEU A C 1
ATOM 643 O O . LEU A 1 87 ? 120.311 127.024 93.660 1.00 47.69 87 LEU A O 1
ATOM 648 N N . ILE A 1 88 ? 118.105 127.213 93.241 1.00 49.06 88 ILE A N 1
ATOM 649 C CA . ILE A 1 88 ? 118.182 126.687 91.879 1.00 49.06 88 ILE A CA 1
ATOM 650 C C . ILE A 1 88 ? 117.308 127.526 90.956 1.00 49.06 88 ILE A C 1
ATOM 651 O O . ILE A 1 88 ? 116.139 127.790 91.264 1.00 49.06 88 ILE A O 1
ATOM 656 N N . CYS A 1 89 ? 117.877 127.932 89.822 1.00 54.59 89 CYS A N 1
ATOM 657 C CA . CYS A 1 89 ? 117.131 128.603 88.769 1.00 54.59 89 CYS A CA 1
ATOM 658 C C . CYS A 1 89 ? 116.330 127.595 87.954 1.00 54.59 89 CYS A C 1
ATOM 659 O O . CYS A 1 89 ? 116.774 126.471 87.708 1.00 54.59 89 CYS A O 1
ATOM 662 N N . TYR A 1 90 ? 115.145 128.012 87.520 1.00 56.82 90 TYR A N 1
ATOM 663 C CA . TYR A 1 90 ? 114.320 127.220 86.618 1.00 56.82 90 TYR A CA 1
ATOM 664 C C . TYR A 1 90 ? 114.191 127.960 85.294 1.00 56.82 90 TYR A C 1
ATOM 665 O O . TYR A 1 90 ? 113.827 129.141 85.273 1.00 56.82 90 TYR A O 1
ATOM 674 N N . LEU A 1 91 ? 114.488 127.266 84.194 1.00 58.00 91 LEU A N 1
ATOM 675 C CA . LEU A 1 91 ? 114.430 127.861 82.867 1.00 58.00 91 LEU A CA 1
ATOM 676 C C . LEU A 1 91 ? 113.457 127.074 82.000 1.00 58.00 91 LEU A C 1
ATOM 677 O O . LEU A 1 91 ? 113.830 126.022 81.458 1.00 58.00 91 LEU A O 1
ATOM 682 N N . PRO A 1 92 ? 112.209 127.522 81.840 1.00 61.66 92 PRO A N 1
ATOM 683 C CA . PRO A 1 92 ? 111.287 126.781 80.963 1.00 61.66 92 PRO A CA 1
ATOM 684 C C . PRO A 1 92 ? 111.716 126.771 79.507 1.00 61.66 92 PRO A C 1
ATOM 685 O O . PRO A 1 92 ? 111.360 125.844 78.769 1.00 61.66 92 PRO A O 1
ATOM 689 N N . HIS A 1 93 ? 112.472 127.775 79.068 1.00 66.67 93 HIS A N 1
ATOM 690 C CA . HIS A 1 93 ? 112.903 127.875 77.680 1.00 66.67 93 HIS A CA 1
ATOM 691 C C . HIS A 1 93 ? 114.187 127.108 77.395 1.00 66.67 93 HIS A C 1
ATOM 692 O O . HIS A 1 93 ? 114.578 126.999 76.229 1.00 66.67 93 HIS A O 1
ATOM 699 N N . ALA A 1 94 ? 114.848 126.575 78.422 1.00 67.80 94 ALA A N 1
ATOM 700 C CA . ALA A 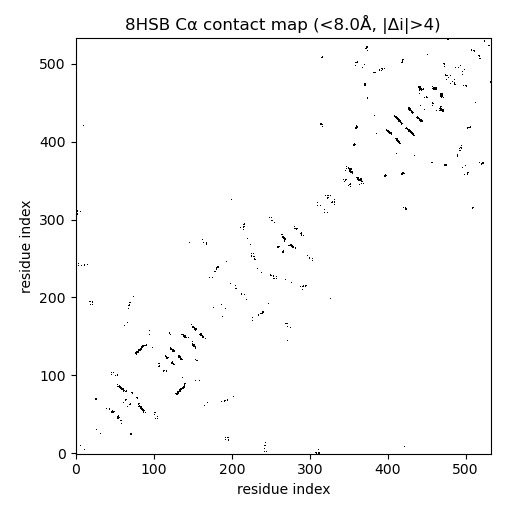1 94 ? 116.111 125.869 78.261 1.00 67.80 94 ALA A CA 1
ATOM 701 C C . ALA A 1 94 ? 115.936 124.356 78.249 1.00 67.80 94 ALA A C 1
ATOM 702 O O . ALA A 1 94 ? 116.801 123.636 78.758 1.00 67.80 94 ALA A O 1
ATOM 704 N N . THR A 1 95 ? 114.834 123.861 77.680 1.00 71.86 95 THR A N 1
ATOM 705 C CA . THR A 1 95 ? 114.596 122.421 77.645 1.00 71.86 95 THR A CA 1
ATOM 706 C C . THR A 1 95 ? 115.704 121.695 76.890 1.00 71.86 95 THR A C 1
ATOM 707 O O . THR A 1 95 ? 116.072 120.568 77.242 1.00 71.86 95 THR A O 1
ATOM 711 N N . GLN A 1 96 ? 116.251 122.325 75.852 1.00 76.29 96 GLN A N 1
ATOM 712 C CA . GLN A 1 96 ? 117.335 121.749 75.069 1.00 76.29 96 GLN A CA 1
ATOM 713 C C . GLN A 1 96 ? 118.586 122.619 75.064 1.00 76.29 96 GLN A C 1
ATOM 714 O O . GLN A 1 96 ? 119.507 122.355 74.285 1.00 76.29 96 GLN A O 1
ATOM 720 N N . ALA A 1 97 ? 118.640 123.647 75.909 1.00 72.69 97 ALA A N 1
ATOM 721 C CA . ALA A 1 97 ? 119.801 124.526 75.938 1.00 72.69 97 ALA A CA 1
ATOM 722 C C . ALA A 1 97 ? 121.016 123.795 76.492 1.00 72.69 97 ALA A C 1
ATOM 723 O O . ALA A 1 97 ? 120.893 122.861 77.290 1.00 72.69 97 ALA A O 1
ATOM 725 N N . ASP A 1 98 ? 122.197 124.226 76.060 1.00 68.73 98 ASP A N 1
ATOM 726 C CA . ASP A 1 98 ? 123.431 123.567 76.449 1.00 68.73 98 ASP A CA 1
ATOM 727 C C . ASP A 1 98 ? 123.974 124.134 77.757 1.00 68.73 98 ASP A C 1
ATOM 728 O O . ASP A 1 98 ? 123.481 125.128 78.297 1.00 68.73 98 ASP A O 1
ATOM 733 N N . TYR A 1 99 ? 125.009 123.463 78.267 1.00 66.77 99 TYR A N 1
ATOM 734 C CA . TYR A 1 99 ? 125.699 123.917 79.469 1.00 66.77 99 TYR A CA 1
ATOM 735 C C . TYR A 1 99 ? 126.319 125.294 79.268 1.00 66.77 99 TYR A C 1
ATOM 736 O O . TYR A 1 99 ? 126.144 126.195 80.101 1.00 66.77 99 TYR A O 1
ATOM 745 N N . THR A 1 100 ? 127.031 125.477 78.152 1.00 67.90 100 THR A N 1
ATOM 746 C CA . THR A 1 100 ? 127.795 126.702 77.942 1.00 67.90 100 THR A CA 1
ATOM 747 C C . THR A 1 100 ? 126.886 127.922 77.883 1.00 67.90 100 THR A C 1
ATOM 748 O O . THR A 1 100 ? 127.195 128.960 78.479 1.00 67.90 100 THR A O 1
ATOM 752 N N . GLY A 1 101 ? 125.758 127.814 77.180 1.00 67.78 101 GLY A N 1
ATOM 753 C CA . GLY A 1 101 ? 124.878 128.963 77.039 1.00 67.78 101 GLY A CA 1
ATOM 754 C C . GLY A 1 101 ? 124.353 129.464 78.371 1.00 67.78 101 GLY A C 1
ATOM 755 O O . GLY A 1 101 ? 124.481 130.648 78.696 1.00 67.78 101 GLY A O 1
ATOM 756 N N . VAL A 1 102 ? 123.778 128.562 79.171 1.00 64.41 102 VAL A N 1
ATOM 757 C CA . VAL A 1 102 ? 123.218 128.957 80.461 1.00 64.41 102 VAL A CA 1
ATOM 758 C C . VAL A 1 102 ? 124.314 129.458 81.393 1.00 64.41 102 VAL A C 1
ATOM 759 O O . VAL A 1 102 ? 124.148 130.480 82.075 1.00 64.41 102 VAL A O 1
ATOM 763 N N . ILE A 1 103 ? 125.445 128.748 81.446 1.00 64.23 103 ILE A N 1
ATOM 764 C CA . ILE A 1 103 ? 126.507 129.135 82.370 1.00 64.23 103 ILE A CA 1
ATOM 765 C C . ILE A 1 103 ? 127.051 130.514 82.018 1.00 64.23 103 ILE A C 1
ATOM 766 O O . ILE A 1 103 ? 127.223 131.368 82.896 1.00 64.23 103 ILE A O 1
ATOM 771 N N . SER A 1 104 ? 127.314 130.763 80.731 1.00 63.81 104 SER A N 1
ATOM 772 C CA . SER A 1 104 ? 127.805 132.073 80.318 1.00 63.81 104 SER A CA 1
ATOM 773 C C . SER A 1 104 ? 126.764 133.155 80.567 1.00 63.81 104 SER A C 1
ATOM 774 O O . SER A 1 104 ? 127.103 134.263 81.001 1.00 63.81 104 SER A O 1
ATOM 777 N N . ALA A 1 105 ? 125.490 132.855 80.297 1.00 61.85 105 ALA A N 1
ATOM 778 C CA . ALA A 1 105 ? 124.438 133.844 80.496 1.00 61.85 105 ALA A CA 1
ATOM 779 C C . ALA A 1 105 ? 124.359 134.272 81.954 1.00 61.85 105 ALA A C 1
ATOM 780 O O . ALA A 1 105 ? 124.216 135.462 82.257 1.00 61.85 105 ALA A O 1
ATOM 782 N N . ILE A 1 106 ? 124.450 133.313 82.877 1.00 59.93 106 ILE A N 1
ATOM 783 C CA . ILE A 1 106 ? 124.449 133.665 84.295 1.00 59.93 106 ILE A CA 1
ATOM 784 C C . ILE A 1 106 ? 125.724 134.426 84.657 1.00 59.93 106 ILE A C 1
ATOM 785 O O . ILE A 1 106 ? 125.678 135.450 85.350 1.00 59.93 106 ILE A O 1
ATOM 790 N N . ARG A 1 107 ? 126.877 133.940 84.181 1.00 61.91 107 ARG A N 1
ATOM 791 C CA . ARG A 1 107 ? 128.170 134.442 84.639 1.00 61.91 107 ARG A CA 1
ATOM 792 C C . ARG A 1 107 ? 128.409 135.883 84.207 1.00 61.91 107 ARG A C 1
ATOM 793 O O . ARG A 1 107 ? 128.785 136.732 85.026 1.00 61.91 107 ARG A O 1
ATOM 801 N N . GLN A 1 108 ? 128.217 136.177 82.919 1.00 63.79 108 GLN A N 1
ATOM 802 C CA . GLN A 1 108 ? 128.503 137.522 82.430 1.00 63.79 108 GLN A CA 1
ATOM 803 C C . GLN A 1 108 ? 127.606 138.555 83.100 1.00 63.79 108 GLN A C 1
ATOM 804 O O . GLN A 1 108 ? 128.058 139.658 83.426 1.00 63.79 108 GLN A O 1
ATOM 810 N N . ARG A 1 109 ? 126.337 138.214 83.328 1.00 60.12 109 ARG A N 1
ATOM 811 C CA . ARG A 1 109 ? 125.436 139.169 83.962 1.00 60.12 109 ARG A CA 1
ATOM 812 C C . ARG A 1 109 ? 125.739 139.329 85.446 1.00 60.12 109 ARG A C 1
ATOM 813 O O . ARG A 1 109 ? 125.624 140.433 85.990 1.00 60.12 109 ARG A O 1
ATOM 821 N N . LEU A 1 110 ? 126.116 138.242 86.126 1.00 59.99 110 LEU A N 1
ATOM 822 C CA . LEU A 1 110 ? 126.542 138.379 87.515 1.00 59.99 110 LEU A CA 1
ATOM 823 C C . LEU A 1 110 ? 127.788 139.247 87.612 1.00 59.99 110 LEU A C 1
ATOM 824 O O . LEU A 1 110 ? 127.987 139.957 88.604 1.00 59.99 110 LEU A O 1
ATOM 829 N N . GLU A 1 111 ? 128.639 139.200 86.587 1.00 63.05 111 GLU A N 1
ATOM 830 C CA . GLU A 1 111 ? 129.781 140.105 86.535 1.00 63.05 111 GLU A CA 1
ATOM 831 C C . GLU A 1 111 ? 129.345 141.524 86.182 1.00 63.05 111 GLU A C 1
ATOM 832 O O . GLU A 1 111 ? 130.041 142.494 86.502 1.00 63.05 111 GLU A O 1
ATOM 838 N N . SER A 1 112 ? 128.198 141.662 85.512 1.00 60.94 112 SER A N 1
ATOM 839 C CA . SER A 1 112 ? 127.764 142.975 85.043 1.00 60.94 112 SER A CA 1
ATOM 840 C C . SER A 1 112 ? 127.277 143.856 86.189 1.00 60.94 112 SER A C 1
ATOM 841 O O . SER A 1 112 ? 127.616 145.043 86.252 1.00 60.94 112 SER A O 1
ATOM 844 N N . HIS A 1 113 ? 126.476 143.298 87.096 1.00 58.33 113 HIS A N 1
ATOM 845 C CA . HIS A 1 113 ? 125.868 144.100 88.151 1.00 58.33 113 HIS A CA 1
ATOM 846 C C . HIS A 1 113 ? 126.931 144.664 89.085 1.00 58.33 113 HIS A C 1
ATOM 847 O O . HIS A 1 113 ? 127.912 143.994 89.413 1.00 58.33 113 HIS A O 1
ATOM 854 N N . LYS A 1 114 ? 126.726 145.912 89.513 1.00 60.08 114 LYS A N 1
ATOM 855 C CA . LYS A 1 114 ? 127.704 146.581 90.367 1.00 60.08 114 LYS A CA 1
ATOM 856 C C . LYS A 1 114 ? 127.850 145.873 91.709 1.00 60.08 114 LYS A C 1
ATOM 857 O O . LYS A 1 114 ? 128.969 145.667 92.195 1.00 60.08 114 LYS A O 1
ATOM 863 N N . THR A 1 115 ? 126.730 145.499 92.328 1.00 59.36 115 THR A N 1
ATOM 864 C CA . THR A 1 115 ? 126.782 144.910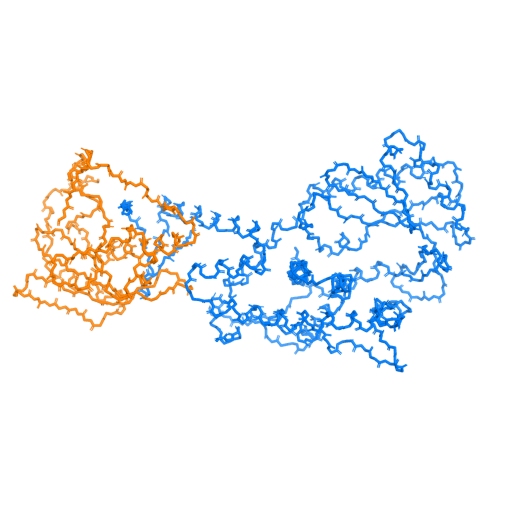 93.662 1.00 59.36 115 THR A CA 1
ATOM 865 C C . THR A 1 115 ? 127.274 143.467 93.619 1.00 59.36 115 THR A C 1
ATOM 866 O O . THR A 1 115 ? 128.087 143.053 94.454 1.00 59.36 115 THR A O 1
ATOM 870 N N . TYR A 1 116 ? 126.796 142.685 92.648 1.00 53.74 116 TYR A N 1
ATOM 871 C CA . TYR A 1 116 ? 127.033 141.244 92.679 1.00 53.74 116 TYR A CA 1
ATOM 872 C C . TYR A 1 116 ? 128.387 140.873 92.082 1.00 53.74 116 TYR A C 1
ATOM 873 O O . TYR A 1 116 ? 128.869 139.753 92.287 1.00 53.74 116 TYR A O 1
ATOM 882 N N . LYS A 1 117 ? 129.012 141.787 91.334 1.00 59.72 117 LYS A N 1
ATOM 883 C CA . LYS A 1 117 ? 130.216 141.428 90.586 1.00 59.72 117 LYS A CA 1
ATOM 884 C C . LYS A 1 117 ? 131.370 141.048 91.510 1.00 59.72 117 LYS A C 1
ATOM 885 O O . LYS A 1 117 ? 132.090 140.079 91.245 1.00 59.72 117 LYS A O 1
ATOM 891 N N . THR A 1 118 ? 131.563 141.798 92.597 1.00 57.70 118 THR A N 1
ATOM 892 C CA . THR A 1 118 ? 132.714 141.556 93.461 1.00 57.70 118 THR A CA 1
ATOM 893 C C . THR A 1 118 ? 132.526 140.300 94.301 1.00 57.70 118 THR A C 1
ATOM 894 O O . THR A 1 118 ? 133.476 139.539 94.517 1.00 57.70 118 THR A O 1
ATOM 898 N N . LEU A 1 119 ? 131.303 140.065 94.781 1.00 53.84 119 LEU A N 1
ATOM 899 C CA . LEU A 1 119 ? 131.065 138.962 95.705 1.00 53.84 119 LEU A CA 1
ATOM 900 C C . LEU A 1 119 ? 130.976 137.621 94.988 1.00 53.84 119 LEU A C 1
ATOM 901 O O . LEU A 1 119 ? 130.991 136.572 95.640 1.00 53.84 119 LEU A O 1
ATOM 906 N N . LEU A 1 120 ? 130.878 137.632 93.660 1.00 55.38 120 LEU A N 1
ATOM 907 C CA . LEU A 1 120 ? 130.733 136.391 92.909 1.00 55.38 120 LEU A CA 1
ATOM 908 C C . LEU A 1 120 ? 131.982 135.526 93.022 1.00 55.38 120 LEU A C 1
ATOM 909 O O . LEU A 1 120 ? 133.107 135.999 92.839 1.00 55.38 120 LEU A O 1
ATOM 914 N N . SER A 1 121 ? 131.775 134.246 93.324 1.00 58.20 121 SER A N 1
ATOM 915 C CA . SER A 1 121 ? 132.834 133.246 93.331 1.00 58.20 121 SER A CA 1
ATOM 916 C C . SER A 1 121 ? 132.324 131.989 92.643 1.00 58.20 121 SER A C 1
ATOM 917 O O . SER A 1 121 ? 131.262 131.470 93.001 1.00 58.20 121 SER A O 1
ATOM 920 N N . GLU A 1 122 ? 133.079 131.504 91.662 1.00 61.48 122 GLU A N 1
ATOM 921 C CA . GLU A 1 122 ? 132.641 130.355 90.884 1.00 61.48 122 GLU A CA 1
ATOM 922 C C . GLU A 1 122 ? 132.791 129.062 91.680 1.00 61.48 122 GLU A C 1
ATOM 923 O O . GLU A 1 122 ? 133.642 128.942 92.566 1.00 61.48 122 GLU A O 1
ATOM 929 N N . LEU A 1 123 ? 131.945 128.094 91.356 1.00 60.28 123 LEU A N 1
ATOM 930 C CA . LEU A 1 123 ? 131.942 126.769 91.952 1.00 60.28 123 LEU A CA 1
ATOM 931 C C . LEU A 1 123 ? 131.907 125.727 90.847 1.00 60.28 123 LEU A C 1
ATOM 932 O O . LEU A 1 123 ? 131.463 126.012 89.729 1.00 60.28 123 LEU A O 1
ATOM 937 N N . PRO A 1 124 ? 132.391 124.509 91.118 1.00 61.52 124 PRO A N 1
ATOM 938 C CA . PRO A 1 124 ? 132.359 123.472 90.070 1.00 61.52 124 PRO A CA 1
ATOM 939 C C . PRO A 1 124 ? 130.959 123.135 89.586 1.00 61.52 124 PRO A C 1
ATOM 940 O O . PRO A 1 124 ? 130.779 122.838 88.398 1.00 61.52 124 PRO A O 1
ATOM 944 N N . ARG A 1 125 ? 129.959 123.171 90.465 1.00 59.11 125 ARG A N 1
ATOM 945 C CA . ARG A 1 125 ? 128.603 122.785 90.099 1.00 59.11 125 ARG A CA 1
ATOM 946 C C . ARG A 1 125 ? 127.673 123.982 89.935 1.00 59.11 125 ARG A C 1
ATOM 947 O O . ARG A 1 125 ? 126.485 123.796 89.650 1.00 59.11 125 ARG A O 1
ATOM 955 N N . GLY A 1 126 ? 128.180 125.200 90.095 1.00 58.98 126 GLY A N 1
ATOM 956 C CA . GLY A 1 126 ? 127.317 126.367 89.992 1.00 58.98 126 GLY A CA 1
ATOM 957 C C . GLY A 1 126 ? 128.044 127.636 90.379 1.00 58.98 126 GLY A C 1
ATOM 958 O O . GLY A 1 126 ? 129.275 127.711 90.311 1.00 58.98 126 GLY A O 1
ATOM 959 N N . PHE A 1 127 ? 127.262 128.635 90.779 1.00 56.38 127 PHE A N 1
ATOM 960 C CA . PHE A 1 127 ? 127.774 129.957 91.107 1.00 56.38 127 PHE A CA 1
ATOM 961 C C . PHE A 1 127 ? 127.392 130.311 92.536 1.00 56.38 127 PHE A C 1
ATOM 962 O O . PHE A 1 127 ? 126.386 129.829 93.064 1.00 56.38 127 PHE A O 1
ATOM 970 N N . ARG A 1 128 ? 128.207 131.159 93.160 1.00 54.86 128 ARG A N 1
ATOM 971 C CA . ARG A 1 128 ? 127.985 131.567 94.539 1.00 54.86 128 ARG A CA 1
ATOM 972 C C . ARG A 1 128 ? 128.126 133.075 94.662 1.00 54.86 128 ARG A C 1
ATOM 973 O O . ARG A 1 128 ? 128.867 133.711 93.909 1.00 54.86 128 ARG A O 1
ATOM 981 N N . ILE A 1 129 ? 127.402 133.639 95.625 1.00 48.88 129 ILE A N 1
ATOM 982 C CA . ILE A 1 129 ? 127.475 135.057 95.959 1.00 48.88 129 ILE A CA 1
ATOM 983 C C . ILE A 1 129 ? 127.888 135.165 97.419 1.00 48.88 129 ILE A C 1
ATOM 984 O O . ILE A 1 129 ? 127.212 134.622 98.302 1.00 48.88 129 ILE A O 1
ATOM 989 N N . ASN A 1 130 ? 128.995 135.860 97.674 1.00 53.85 130 ASN A N 1
ATOM 990 C CA . ASN A 1 130 ? 129.572 135.933 99.017 1.00 53.85 130 ASN A CA 1
ATOM 991 C C . ASN A 1 130 ? 129.154 137.217 99.737 1.00 53.85 130 ASN A C 1
ATOM 992 O O . ASN A 1 130 ? 129.895 138.197 99.801 1.00 53.85 130 ASN A O 1
ATOM 997 N N . TYR A 1 131 ? 127.943 137.205 100.291 1.00 51.32 131 TYR A N 1
ATOM 998 C CA . TYR A 1 131 ? 127.602 138.214 101.283 1.00 51.32 131 TYR A CA 1
ATOM 999 C C . TYR A 1 131 ? 128.441 137.994 102.535 1.00 51.32 131 TYR A C 1
ATOM 1000 O O . TYR A 1 131 ? 128.427 136.915 103.131 1.00 51.32 131 TYR A O 1
ATOM 1009 N N . ALA A 1 132 ? 129.172 139.029 102.932 1.00 52.41 132 ALA A N 1
ATOM 1010 C CA . ALA A 1 132 ? 130.273 138.900 103.877 1.00 52.41 132 ALA A CA 1
ATOM 1011 C C . ALA A 1 132 ? 129.760 138.848 105.310 1.00 52.41 132 ALA A C 1
ATOM 1012 O O . ALA A 1 132 ? 129.102 139.785 105.775 1.00 52.41 132 ALA A O 1
ATOM 1014 N N . GLY A 1 133 ? 130.066 137.750 106.002 1.00 54.34 133 GLY A N 1
ATOM 1015 C CA . GLY A 1 133 ? 129.931 137.669 107.437 1.00 54.34 133 GLY A CA 1
ATOM 1016 C C . GLY A 1 133 ? 128.635 137.079 107.952 1.00 54.34 133 GLY A C 1
ATOM 1017 O O . GLY A 1 133 ? 128.588 136.654 109.112 1.00 54.34 133 GLY A O 1
ATOM 1018 N N . ASP A 1 134 ? 127.582 137.028 107.136 1.00 52.54 134 ASP A N 1
ATOM 1019 C CA . ASP A 1 134 ? 126.281 136.593 107.625 1.00 52.54 134 ASP A CA 1
ATOM 1020 C C . ASP A 1 134 ? 125.705 135.366 106.928 1.00 52.54 134 ASP A C 1
ATOM 1021 O O . ASP A 1 134 ? 125.235 134.462 107.627 1.00 52.54 134 ASP A O 1
ATOM 1026 N N . TYR A 1 135 ? 125.736 135.290 105.599 1.00 45.92 135 TYR A N 1
ATOM 1027 C CA . TYR A 1 135 ? 125.179 134.139 104.900 1.00 45.92 135 TYR A CA 1
ATOM 1028 C C . TYR A 1 135 ? 125.662 134.134 103.459 1.00 45.92 135 TYR A C 1
ATOM 1029 O O . TYR A 1 135 ? 126.384 135.033 103.022 1.00 45.92 135 TYR A O 1
ATOM 1038 N N . HIS A 1 136 ? 125.245 133.103 102.726 1.00 47.55 136 HIS A N 1
ATOM 1039 C CA . HIS A 1 136 ? 125.638 132.910 101.339 1.00 47.55 136 HIS A CA 1
ATOM 1040 C C . HIS A 1 136 ? 124.423 132.504 100.519 1.00 47.55 136 HIS A C 1
ATOM 1041 O O . HIS A 1 136 ? 123.385 132.129 101.066 1.00 47.55 136 HIS A O 1
ATOM 1048 N N . LEU A 1 137 ? 124.562 132.591 99.198 1.00 47.97 137 LEU A N 1
ATOM 1049 C CA . LEU A 1 137 ? 123.574 132.081 98.256 1.00 47.97 137 LEU A CA 1
ATOM 1050 C C . LEU A 1 137 ? 124.255 131.096 97.319 1.00 47.97 137 LEU A C 1
ATOM 1051 O O . LEU A 1 137 ? 125.331 131.384 96.788 1.00 47.97 137 LEU A O 1
ATOM 1056 N N . ASP A 1 138 ? 123.626 129.943 97.109 1.00 50.42 138 ASP A N 1
ATOM 1057 C CA . ASP A 1 138 ? 124.167 128.895 96.252 1.00 50.42 138 ASP A CA 1
ATOM 1058 C C . ASP A 1 138 ? 123.201 128.689 95.096 1.00 50.42 138 ASP A C 1
ATOM 1059 O O . ASP A 1 138 ? 122.018 128.421 95.320 1.00 50.42 138 ASP A O 1
ATOM 1064 N N . ILE A 1 139 ? 123.699 128.805 93.868 1.00 51.27 139 ILE A N 1
ATOM 1065 C CA . ILE A 1 139 ? 122.865 128.776 92.670 1.00 51.27 139 ILE A CA 1
ATOM 1066 C C . ILE A 1 139 ? 123.287 127.596 91.805 1.00 51.27 139 ILE A C 1
ATOM 1067 O O . ILE A 1 139 ? 124.483 127.387 91.566 1.00 51.27 139 ILE A O 1
ATOM 1072 N N . THR A 1 140 ? 122.306 126.823 91.339 1.00 50.59 140 THR A N 1
ATOM 1073 C CA . THR A 1 140 ? 122.540 125.705 90.440 1.00 50.59 140 THR A CA 1
ATOM 1074 C C . THR A 1 140 ? 121.597 125.793 89.246 1.00 50.59 140 THR A C 1
ATOM 1075 O O . THR A 1 140 ? 120.374 125.692 89.421 1.00 50.59 140 THR A O 1
ATOM 1079 N N . PRO A 1 141 ? 122.113 125.984 88.030 1.00 49.72 141 PRO A N 1
ATOM 1080 C CA . PRO A 1 141 ? 121.235 126.062 86.853 1.00 49.72 141 PRO A CA 1
ATOM 1081 C C . PRO A 1 141 ? 120.673 124.695 86.486 1.00 49.72 141 PRO A C 1
ATOM 1082 O O . PRO A 1 141 ? 121.380 123.686 86.529 1.00 49.72 141 PRO A O 1
ATOM 1086 N N . GLY A 1 142 ? 119.396 124.670 86.107 1.00 50.13 142 GLY A N 1
ATOM 1087 C CA . GLY A 1 142 ? 118.752 123.422 85.743 1.00 50.13 142 GLY A CA 1
ATOM 1088 C C . GLY A 1 142 ? 117.694 123.535 84.663 1.00 50.13 142 GLY A C 1
ATOM 1089 O O . GLY A 1 142 ? 116.993 124.547 84.572 1.00 50.13 142 GLY A O 1
ATOM 1090 N N . ARG A 1 143 ? 117.564 122.494 83.84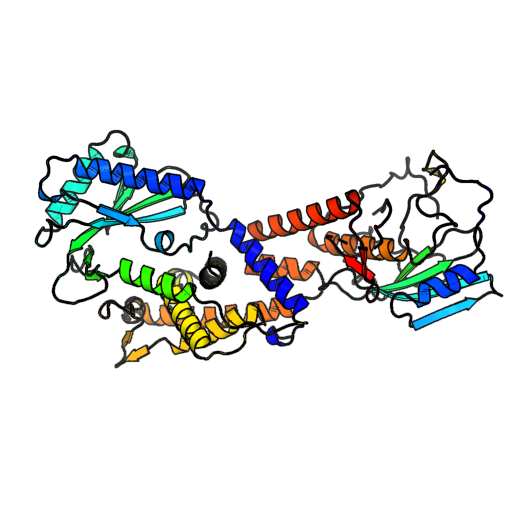2 1.00 52.22 143 ARG A N 1
ATOM 1091 C CA . ARG A 1 143 ? 116.579 122.441 82.771 1.00 52.22 143 ARG A CA 1
ATOM 1092 C C . ARG A 1 143 ? 115.456 121.484 83.149 1.00 52.22 143 ARG A C 1
ATOM 1093 O O . ARG A 1 143 ? 115.618 120.643 84.038 1.00 52.22 143 ARG A O 1
ATOM 1101 N N . ASP A 1 144 ? 114.320 121.615 82.470 1.00 53.34 144 ASP A N 1
ATOM 1102 C CA . ASP A 1 144 ? 113.131 120.854 82.824 1.00 53.34 144 ASP A CA 1
ATOM 1103 C C . ASP A 1 144 ? 113.221 119.420 82.305 1.00 53.34 144 ASP A C 1
ATOM 1104 O O . ASP A 1 144 ? 113.975 119.108 81.380 1.00 53.34 144 ASP A O 1
ATOM 1109 N N . HIS A 1 145 ? 112.428 118.542 82.921 1.00 54.17 145 HIS A N 1
ATOM 1110 C CA . HIS A 1 145 ? 112.393 117.122 82.585 1.00 54.17 145 HIS A CA 1
ATOM 1111 C C . HIS A 1 145 ? 110.960 116.732 82.258 1.00 54.17 145 HIS A C 1
ATOM 1112 O O . HIS A 1 145 ? 110.034 117.087 82.995 1.00 54.17 145 HIS A O 1
ATOM 1119 N N . THR A 1 146 ? 110.778 116.004 81.159 1.00 59.33 146 THR A N 1
ATOM 1120 C CA . THR A 1 146 ? 109.471 115.530 80.733 1.00 59.33 146 THR A CA 1
ATOM 1121 C C . THR A 1 146 ? 109.518 114.028 80.487 1.00 59.33 146 THR A C 1
ATOM 1122 O O . THR A 1 146 ? 110.557 113.475 80.112 1.00 59.33 146 THR A O 1
ATOM 1126 N N . GLY A 1 147 ? 108.381 113.370 80.702 1.00 63.66 147 GLY A N 1
ATOM 1127 C CA . GLY A 1 147 ? 108.285 111.944 80.463 1.00 63.66 147 GLY A CA 1
ATOM 1128 C C . GLY A 1 147 ? 107.669 111.160 81.603 1.00 63.66 147 GLY A C 1
ATOM 1129 O O . GLY A 1 147 ? 106.978 110.163 81.374 1.00 63.66 147 GLY A O 1
ATOM 1130 N N . THR A 1 148 ? 107.909 111.597 82.838 1.00 65.04 148 THR A N 1
ATOM 1131 C CA . THR A 1 148 ? 107.419 110.911 84.030 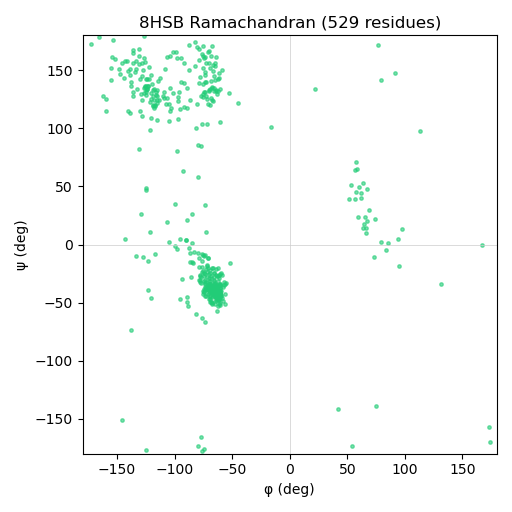1.00 65.04 148 THR A CA 1
ATOM 1132 C C . THR A 1 148 ? 106.562 111.881 84.835 1.00 65.04 148 THR A C 1
ATOM 1133 O O . THR A 1 148 ? 106.865 113.077 84.905 1.00 65.04 148 THR A O 1
ATOM 1137 N N . ALA A 1 149 ? 105.490 111.367 85.429 1.00 63.40 149 ALA A N 1
ATOM 1138 C CA . ALA A 1 149 ? 104.547 112.188 86.171 1.00 63.40 149 ALA A CA 1
ATOM 1139 C C . ALA A 1 149 ? 104.885 112.206 87.659 1.00 63.40 149 ALA A C 1
ATOM 1140 O O . ALA A 1 149 ? 105.250 111.191 88.257 1.00 63.40 149 ALA A O 1
ATOM 1142 N N . HIS A 1 150 ? 104.747 113.390 88.254 1.00 55.99 150 HIS A N 1
ATOM 1143 C CA . HIS A 1 150 ? 104.988 113.652 89.668 1.00 55.99 150 HIS A CA 1
ATOM 1144 C C . HIS A 1 150 ? 104.141 114.847 90.094 1.00 55.99 150 HIS A C 1
ATOM 1145 O O . HIS A 1 150 ? 103.459 115.442 89.250 1.00 55.99 150 HIS A O 1
ATOM 1152 N N . PRO A 1 151 ? 104.132 115.223 91.390 1.00 54.05 151 PRO A N 1
ATOM 1153 C CA . PRO A 1 151 ? 103.467 116.473 91.790 1.00 54.05 151 PRO A CA 1
ATOM 1154 C C . PRO A 1 151 ? 103.907 117.694 90.991 1.00 54.05 151 PRO A C 1
ATOM 1155 O O . PRO A 1 151 ? 103.241 118.734 91.022 1.00 54.05 151 PRO A O 1
ATOM 1159 N N . GLY A 1 152 ? 105.025 117.582 90.277 1.00 52.61 152 GLY A N 1
ATOM 1160 C CA . GLY A 1 152 ? 105.465 118.613 89.358 1.00 52.61 152 GLY A CA 1
ATOM 1161 C C . GLY A 1 152 ? 106.736 119.309 89.792 1.00 52.61 152 GLY A C 1
ATOM 1162 O O . GLY A 1 152 ? 106.690 120.262 90.578 1.00 52.61 152 GLY A O 1
ATOM 1163 N N . GLN A 1 153 ? 107.870 118.866 89.227 1.00 48.17 153 GLN A N 1
ATOM 1164 C CA . GLN A 1 153 ? 109.233 119.275 89.552 1.00 48.17 153 GLN A CA 1
ATOM 1165 C C . GLN A 1 153 ? 110.314 118.355 88.959 1.00 48.17 153 GLN A C 1
ATOM 1166 O O . GLN A 1 153 ? 111.502 118.634 89.164 1.00 48.17 153 GLN A O 1
ATOM 1172 N N . PRO A 1 154 ? 109.988 117.248 88.204 1.00 48.48 154 PRO A N 1
ATOM 1173 C CA . PRO A 1 154 ? 111.065 116.546 87.486 1.00 48.48 154 PRO A CA 1
ATOM 1174 C C . PRO A 1 154 ? 112.013 117.486 86.760 1.00 48.48 154 PRO A C 1
ATOM 1175 O O . PRO A 1 154 ? 111.593 118.278 85.911 1.00 48.48 154 PRO A O 1
ATOM 1179 N N . LEU A 1 155 ? 113.297 117.404 87.098 1.00 44.66 155 LEU A N 1
ATOM 1180 C CA . LEU A 1 155 ? 114.251 118.431 86.714 1.00 44.66 155 LEU A CA 1
ATOM 1181 C C . LEU A 1 155 ? 115.650 117.835 86.665 1.00 44.66 155 LEU A C 1
ATOM 1182 O O . LEU A 1 155 ? 115.964 116.877 87.375 1.00 44.66 155 LEU A O 1
ATOM 1187 N N . TRP A 1 156 ? 116.488 118.417 85.811 1.00 45.77 156 TRP A N 1
ATOM 1188 C CA . TRP A 1 156 ? 117.893 118.057 85.719 1.00 45.77 156 TRP A CA 1
ATOM 1189 C C . TRP A 1 156 ? 118.730 119.182 86.307 1.00 45.77 156 TRP A C 1
ATOM 1190 O O . TRP A 1 156 ? 118.347 120.353 86.267 1.00 45.77 156 TRP A O 1
ATOM 1201 N N . VAL A 1 157 ? 119.889 118.819 86.849 1.00 44.42 157 VAL A N 1
ATOM 1202 C CA . VAL A 1 157 ? 120.837 119.808 87.350 1.00 44.42 157 VAL A CA 1
ATOM 1203 C C . VAL A 1 157 ? 122.172 119.578 86.659 1.00 44.42 157 VAL A C 1
ATOM 1204 O O . VAL A 1 157 ? 122.287 118.715 85.783 1.00 44.42 157 VAL A O 1
ATOM 1208 N N . VAL A 1 158 ? 123.187 120.343 87.045 1.00 50.15 158 VAL A N 1
ATOM 1209 C CA . VAL A 1 158 ? 124.456 120.385 86.333 1.00 50.15 158 VAL A CA 1
ATOM 1210 C C . VAL A 1 158 ? 125.532 119.706 87.170 1.00 50.15 158 VAL A C 1
ATOM 1211 O O . VAL A 1 158 ? 125.726 120.041 88.345 1.00 50.15 158 VAL A O 1
ATOM 1215 N N . ASP A 1 159 ? 126.208 118.729 86.569 1.00 56.26 159 ASP A N 1
ATOM 1216 C CA . ASP A 1 159 ? 127.411 118.121 87.121 1.00 56.26 159 ASP A CA 1
ATOM 1217 C C . ASP A 1 159 ? 128.403 117.918 85.985 1.00 56.26 159 ASP A C 1
ATOM 1218 O O . ASP A 1 159 ? 128.002 117.643 84.852 1.00 56.26 159 ASP A O 1
ATOM 1223 N N . ALA A 1 160 ? 129.695 118.061 86.286 1.00 63.83 160 ALA A N 1
ATOM 1224 C CA . ALA A 1 160 ? 130.703 118.051 85.228 1.00 63.83 160 ALA A CA 1
ATOM 1225 C C . ALA A 1 160 ? 130.740 116.714 84.493 1.00 63.83 160 ALA A C 1
ATOM 1226 O O . ALA A 1 160 ? 130.996 116.671 83.284 1.00 63.83 160 ALA A O 1
ATOM 1228 N N . GLN A 1 161 ? 130.493 115.613 85.206 1.00 66.15 161 GLN A N 1
ATOM 1229 C CA . GLN A 1 161 ? 130.686 114.289 84.618 1.00 66.15 161 GLN A CA 1
ATOM 1230 C C . GLN A 1 161 ? 129.683 114.003 83.503 1.00 66.15 161 GLN A C 1
ATOM 1231 O O . GLN A 1 161 ? 130.074 113.602 82.400 1.00 66.15 161 GLN A O 1
ATOM 1237 N N . THR A 1 162 ? 128.391 114.200 83.763 1.00 59.06 162 THR A N 1
ATOM 1238 C CA . THR A 1 162 ? 127.348 113.835 82.811 1.00 59.06 162 THR A CA 1
ATOM 1239 C C . THR A 1 162 ? 126.545 115.027 82.307 1.00 59.06 162 THR A C 1
ATOM 1240 O O . THR A 1 162 ? 125.705 114.856 81.416 1.00 59.06 162 THR A O 1
ATOM 1244 N N . ALA A 1 163 ? 126.752 116.208 82.888 1.00 54.96 163 ALA A N 1
ATOM 1245 C CA . ALA A 1 163 ? 126.192 117.483 82.446 1.00 54.96 163 ALA A CA 1
ATOM 1246 C C . ALA A 1 163 ? 124.702 117.615 82.735 1.00 54.96 163 ALA A C 1
ATOM 1247 O O . ALA A 1 163 ? 124.165 118.724 82.668 1.00 54.96 163 ALA A O 1
ATOM 1249 N N . TRP A 1 164 ? 124.044 116.521 83.127 1.00 51.47 164 TRP A N 1
ATOM 1250 C CA . TRP A 1 164 ? 122.639 116.523 83.529 1.00 51.47 164 TRP A CA 1
ATOM 1251 C C . TRP A 1 164 ? 122.351 115.249 84.309 1.00 51.47 164 TRP A C 1
ATOM 1252 O O . TRP A 1 164 ? 122.650 114.149 83.831 1.00 51.47 164 TRP A O 1
ATOM 1263 N N . LYS A 1 165 ? 121.773 115.392 85.502 1.00 43.22 165 LYS A N 1
ATOM 1264 C CA . LYS A 1 165 ? 121.298 114.256 86.283 1.00 43.22 165 LYS A CA 1
ATOM 1265 C C . LYS A 1 165 ? 119.956 114.609 86.911 1.00 43.22 165 LYS A C 1
ATOM 1266 O O . LYS A 1 165 ? 119.687 115.781 87.192 1.00 43.22 165 LYS A O 1
ATOM 1272 N N . GLU A 1 166 ? 119.120 113.595 87.129 1.00 43.46 166 GLU A N 1
ATOM 1273 C CA . GLU A 1 166 ? 117.756 113.820 87.590 1.00 43.46 166 GLU A CA 1
ATOM 1274 C C . GLU A 1 166 ? 117.731 114.221 89.061 1.00 43.46 166 GLU A C 1
ATOM 1275 O O . GLU A 1 166 ? 118.473 113.670 89.879 1.00 43.46 166 GLU A O 1
ATOM 1281 N N . SER A 1 167 ? 116.867 115.179 89.394 1.00 42.17 167 SER A N 1
ATOM 1282 C CA . SER A 1 167 ? 116.632 115.582 90.773 1.00 42.17 167 SER A CA 1
ATOM 1283 C C . SER A 1 167 ? 115.239 116.187 90.884 1.00 42.17 167 SER A C 1
ATOM 1284 O O . SER A 1 167 ? 114.795 116.905 89.985 1.00 42.17 167 SER A O 1
ATOM 1287 N N . ASN A 1 168 ? 114.555 115.895 91.988 1.00 40.62 168 ASN A N 1
ATOM 1288 C CA . ASN A 1 168 ? 113.175 116.326 92.213 1.00 40.62 168 ASN A CA 1
ATOM 1289 C C . ASN A 1 168 ? 113.071 116.964 93.595 1.00 40.62 168 ASN A C 1
ATOM 1290 O O . ASN A 1 168 ? 112.671 116.317 94.569 1.00 40.62 168 ASN A O 1
ATOM 1295 N N . PRO A 1 169 ? 113.436 118.244 93.713 1.00 41.72 169 PRO A N 1
ATOM 1296 C CA . PRO A 1 169 ? 113.494 118.867 95.048 1.00 41.72 169 PRO A CA 1
ATOM 1297 C C . PRO A 1 169 ? 112.137 119.167 95.666 1.00 41.72 169 PRO A C 1
ATOM 1298 O O . PRO A 1 169 ? 111.945 118.914 96.862 1.00 41.72 169 PRO A O 1
ATOM 1302 N N . SER A 1 170 ? 111.192 119.713 94.895 1.00 43.20 170 SER A N 1
ATOM 1303 C CA . SER A 1 170 ? 109.952 120.210 95.490 1.00 43.20 170 SER A CA 1
ATOM 1304 C C . SER A 1 170 ? 109.095 119.078 96.046 1.00 43.20 170 SER A C 1
ATOM 1305 O O . SER A 1 170 ? 108.458 119.235 97.095 1.00 43.20 170 SER A O 1
ATOM 1308 N N . GLY A 1 171 ? 109.052 117.938 95.354 1.00 43.15 171 GLY A N 1
ATOM 1309 C CA . GLY A 1 171 ? 108.232 116.832 95.824 1.00 43.15 171 GLY A CA 1
ATOM 1310 C C . GLY A 1 171 ? 108.650 116.339 97.196 1.00 43.15 171 GLY A C 1
ATOM 1311 O O . GLY A 1 171 ? 107.805 116.017 98.038 1.00 43.15 171 GLY A O 1
ATOM 1312 N N . TYR A 1 172 ? 109.961 116.279 97.441 1.00 41.30 172 TYR A N 1
ATOM 1313 C CA . TYR A 1 172 ? 110.459 115.905 98.760 1.00 41.30 172 TYR A CA 1
ATOM 1314 C C . TYR A 1 172 ? 109.978 116.881 99.825 1.00 41.30 172 TYR A C 1
ATOM 1315 O O . TYR A 1 172 ? 109.617 116.473 100.936 1.00 41.30 172 TYR A O 1
ATOM 1324 N N . ALA A 1 173 ? 109.965 118.176 99.502 1.00 42.10 173 ALA A N 1
ATOM 1325 C CA . ALA A 1 173 ? 109.513 119.175 100.464 1.00 42.10 173 ALA A CA 1
ATOM 1326 C C . ALA A 1 173 ? 108.041 118.991 100.811 1.00 42.10 173 ALA A C 1
ATOM 1327 O O . ALA A 1 173 ? 107.663 119.052 101.986 1.00 42.10 173 ALA A O 1
ATOM 1329 N N . GLU A 1 174 ? 107.193 118.770 99.801 1.00 42.96 174 GLU A N 1
ATOM 1330 C CA . GLU A 1 174 ? 105.776 118.545 100.072 1.00 42.96 174 GLU A CA 1
ATOM 1331 C C . GLU A 1 174 ? 105.567 117.270 100.876 1.00 42.96 174 GLU A C 1
ATOM 1332 O O . GLU A 1 174 ? 104.723 117.231 101.780 1.00 42.96 174 GLU A O 1
ATOM 1338 N N . TRP A 1 175 ? 106.320 116.214 100.557 1.00 41.17 175 TRP A N 1
ATOM 1339 C CA . TRP A 1 175 ? 106.199 114.973 101.313 1.00 41.17 175 TRP A CA 1
ATOM 1340 C C . TRP A 1 175 ? 106.572 115.181 102.777 1.00 41.17 175 TRP A C 1
ATOM 1341 O O . TRP A 1 175 ? 105.857 114.723 103.678 1.00 41.17 175 TRP A O 1
ATOM 1352 N N . PHE A 1 176 ? 107.672 115.893 103.035 1.00 38.03 176 PHE A N 1
ATOM 1353 C CA . PHE A 1 176 ? 108.069 116.165 104.414 1.00 38.03 176 PHE A CA 1
ATOM 1354 C C . PHE A 1 176 ? 107.036 117.024 105.133 1.00 38.03 176 PHE A C 1
ATOM 1355 O O . PHE A 1 176 ? 106.715 116.769 106.300 1.00 38.03 176 PHE A O 1
ATOM 1363 N N . GLU A 1 177 ? 106.509 118.051 104.459 1.00 41.37 177 GLU A N 1
ATOM 1364 C CA . GLU A 1 177 ? 105.531 118.927 105.098 1.00 41.37 177 GLU A CA 1
ATOM 1365 C C . GLU A 1 177 ? 104.247 118.177 105.430 1.00 41.37 177 GLU A C 1
ATOM 1366 O O . GLU A 1 177 ? 103.660 118.381 106.499 1.00 41.37 177 GLU A O 1
ATOM 1372 N N . SER A 1 178 ? 103.790 117.311 104.523 1.00 42.68 178 SER A N 1
ATOM 1373 C CA . SER A 1 178 ? 102.592 116.523 104.795 1.00 42.68 178 SER A CA 1
ATOM 1374 C C . SER A 1 178 ? 102.833 115.524 105.919 1.00 42.68 178 SER A C 1
ATOM 1375 O O . SER A 1 178 ? 101.954 115.302 106.760 1.00 42.68 178 SER A O 1
ATOM 1378 N N . SER A 1 179 ? 104.019 114.909 105.950 1.00 41.29 179 SER A N 1
ATOM 1379 C CA . SER A 1 179 ? 104.297 113.891 106.957 1.00 41.29 179 SER A CA 1
ATOM 1380 C C . SER A 1 179 ? 104.441 114.499 108.347 1.00 41.29 179 SER A C 1
ATOM 1381 O O . SER A 1 179 ? 103.925 113.952 109.328 1.00 41.29 179 SER A O 1
ATOM 1384 N N . ALA A 1 180 ? 105.139 115.632 108.454 1.00 39.73 180 ALA A N 1
ATOM 1385 C CA . ALA A 1 180 ? 105.401 116.215 109.767 1.00 39.73 180 ALA A CA 1
ATOM 1386 C C . ALA A 1 180 ? 104.163 116.898 110.334 1.00 39.73 180 ALA A C 1
ATOM 1387 O O . ALA A 1 180 ? 104.150 117.306 111.502 1.00 39.73 180 ALA A O 1
ATOM 1389 N N . SER A 1 181 ? 103.113 117.040 109.522 1.00 43.57 181 SER A N 1
ATOM 1390 C CA . SER A 1 181 ? 101.922 117.758 109.965 1.00 43.57 181 SER A CA 1
ATOM 1391 C C . SER A 1 181 ? 101.122 116.950 110.982 1.00 43.57 181 SER A C 1
ATOM 1392 O O . SER A 1 181 ? 100.485 117.521 111.876 1.00 43.57 181 SER A O 1
ATOM 1395 N N . VAL A 1 182 ? 101.137 115.621 110.860 1.00 45.09 182 VAL A N 1
ATOM 1396 C CA . VAL A 1 182 ? 100.339 114.777 111.742 1.00 45.09 182 VAL A CA 1
ATOM 1397 C C . VAL A 1 182 ? 101.027 114.633 113.095 1.00 45.09 182 VAL A C 1
ATOM 1398 O O . VAL A 1 182 ? 102.252 114.480 113.187 1.00 45.09 182 VAL A O 1
ATOM 1402 N N . GLN A 1 183 ? 100.224 114.679 114.167 1.00 49.99 183 GLN A N 1
ATOM 1403 C CA . GLN A 1 183 ? 100.706 114.529 115.531 1.00 49.99 183 GLN A CA 1
ATOM 1404 C C . GLN A 1 183 ? 100.367 113.145 116.074 1.00 49.99 183 GLN A C 1
ATOM 1405 O O . GLN A 1 183 ? 99.241 112.668 115.893 1.00 49.99 183 GLN A O 1
ATOM 1411 N N . PRO A 1 184 ? 101.315 112.477 116.733 1.00 54.98 184 PRO A N 1
ATOM 1412 C CA . PRO A 1 184 ? 101.036 111.141 117.275 1.00 54.98 184 PRO A CA 1
ATOM 1413 C C . PRO A 1 184 ? 99.982 111.186 118.370 1.00 54.98 184 PRO A C 1
ATOM 1414 O O . PRO A 1 184 ? 99.797 112.204 119.041 1.00 54.98 184 PRO A O 1
ATOM 1418 N N . LEU A 1 185 ? 99.284 110.064 118.539 1.00 64.50 185 LEU A N 1
ATOM 1419 C CA . LEU A 1 185 ? 98.248 109.969 119.559 1.00 64.50 185 LEU A CA 1
ATOM 1420 C C . LEU A 1 185 ? 98.846 110.153 120.949 1.00 64.50 185 LEU A C 1
ATOM 1421 O O . LEU A 1 185 ? 99.951 109.687 121.236 1.00 64.50 185 LEU A O 1
ATOM 1426 N N . ARG A 1 186 ? 98.103 110.838 121.816 1.00 65.52 186 ARG A N 1
ATOM 1427 C CA . ARG A 1 186 ? 98.580 111.180 123.147 1.00 65.52 186 ARG A CA 1
ATOM 1428 C C . ARG A 1 186 ? 97.657 110.566 124.189 1.00 65.52 186 ARG A C 1
ATOM 1429 O O . ARG A 1 186 ? 96.431 110.580 124.051 1.00 65.52 186 ARG A O 1
ATOM 1437 N N . THR A 1 187 ? 98.267 110.022 125.240 1.00 70.50 187 THR A N 1
ATOM 1438 C CA . THR A 1 187 ? 97.510 109.349 126.286 1.00 70.50 187 THR A CA 1
ATOM 1439 C C . THR A 1 187 ? 96.679 110.347 127.082 1.00 70.50 187 THR A C 1
ATOM 1440 O O . THR A 1 187 ? 97.125 111.460 127.376 1.00 70.50 187 THR A O 1
ATOM 1444 N N . ILE A 1 188 ? 95.458 109.940 127.430 1.00 78.94 188 ILE A N 1
ATOM 1445 C CA . ILE A 1 188 ? 94.587 110.781 128.240 1.00 78.94 188 ILE A CA 1
ATOM 1446 C C . ILE A 1 188 ? 95.062 110.745 129.686 1.00 78.94 188 ILE A C 1
ATOM 1447 O O . ILE A 1 188 ? 95.231 109.669 130.275 1.00 78.94 188 ILE A O 1
ATOM 1452 N N . LEU A 1 189 ? 95.281 111.924 130.265 1.00 82.64 189 LEU A N 1
ATOM 1453 C CA . LEU A 1 189 ? 95.777 112.050 131.629 1.00 82.64 189 LEU A CA 1
ATOM 1454 C C . LEU A 1 189 ? 94.768 112.826 132.460 1.00 82.64 189 LEU A C 1
ATOM 1455 O O . LEU A 1 189 ? 94.109 113.737 131.949 1.00 82.64 189 LEU A O 1
ATOM 1460 N N . VAL A 1 190 ? 94.651 112.464 133.733 1.00 85.15 190 VAL A N 1
ATOM 1461 C CA . VAL A 1 190 ? 93.732 113.139 134.641 1.00 85.15 190 VAL A CA 1
ATOM 1462 C C . VAL A 1 190 ? 94.270 114.516 135.008 1.00 85.15 190 VAL A C 1
ATOM 1463 O O . VAL A 1 190 ? 95.461 114.788 134.859 1.00 85.15 190 VAL A O 1
ATOM 1467 N N . LYS A 1 211 ? 107.565 125.317 114.243 1.00 40.33 211 LYS A N 1
ATOM 1468 C CA . LYS A 1 211 ? 108.366 124.185 113.795 1.00 40.33 211 LYS A CA 1
ATOM 1469 C C . LYS A 1 211 ? 107.745 122.868 114.252 1.00 40.33 211 LYS A C 1
ATOM 1470 O O . LYS A 1 211 ? 107.354 122.723 115.410 1.00 40.33 211 LYS A O 1
ATOM 1476 N N . LYS A 1 212 ? 107.658 121.912 113.331 1.00 37.31 212 LYS A N 1
ATOM 1477 C CA . LYS A 1 212 ? 107.037 120.633 113.630 1.00 37.31 212 LYS A CA 1
ATOM 1478 C C . LYS A 1 212 ? 107.958 119.781 114.500 1.00 37.31 212 LYS A C 1
ATOM 1479 O O . LYS A 1 212 ? 109.170 120.002 114.573 1.00 37.31 212 LYS A O 1
ATOM 1485 N N . LEU A 1 213 ? 107.362 118.784 115.162 1.00 32.03 213 LEU A N 1
ATOM 1486 C CA . LEU A 1 213 ? 108.133 117.920 116.053 1.00 32.03 213 LEU A CA 1
ATOM 1487 C C . LEU A 1 213 ? 109.192 117.138 115.285 1.00 32.03 213 LEU A C 1
ATOM 1488 O O . LEU A 1 213 ? 110.325 116.987 115.756 1.00 32.03 213 LEU A O 1
ATOM 1493 N N . LEU A 1 214 ? 108.843 116.643 114.096 1.00 30.52 214 LEU A N 1
ATOM 1494 C CA . LEU A 1 214 ? 109.817 115.937 113.270 1.00 30.52 214 LEU A CA 1
ATOM 1495 C C . LEU A 1 214 ? 110.986 116.845 112.905 1.00 30.52 214 LEU A C 1
ATOM 1496 O O . LEU A 1 214 ? 112.141 116.399 112.855 1.00 30.52 214 LEU A O 1
ATOM 1501 N N . ASN A 1 215 ? 110.701 118.124 112.644 1.00 31.56 215 ASN A N 1
ATOM 1502 C CA . ASN A 1 215 ? 111.761 119.084 112.355 1.00 31.56 215 ASN A CA 1
ATOM 1503 C C . ASN A 1 215 ? 112.721 119.208 113.531 1.00 31.56 215 ASN A C 1
ATOM 1504 O O . ASN A 1 215 ? 113.945 119.218 113.351 1.00 31.56 215 ASN A O 1
ATOM 1509 N N . HIS A 1 216 ? 112.182 119.293 114.750 1.00 32.39 216 HIS A N 1
ATOM 1510 C CA . HIS A 1 216 ? 113.037 119.351 115.932 1.00 32.39 216 HIS A CA 1
ATOM 1511 C C . HIS A 1 216 ? 113.856 118.078 116.091 1.00 32.39 216 HIS A C 1
ATOM 1512 O O . HIS A 1 216 ? 115.030 118.139 116.471 1.00 32.39 216 HIS A O 1
ATOM 1519 N N . ILE A 1 217 ? 113.255 116.916 115.827 1.00 27.80 217 ILE A N 1
ATOM 1520 C CA . ILE A 1 217 ? 113.997 115.664 115.969 1.00 27.80 217 ILE A CA 1
ATOM 1521 C C . ILE A 1 217 ? 115.172 115.637 115.002 1.00 27.80 217 ILE A C 1
ATOM 1522 O O . ILE A 1 217 ? 116.306 115.303 115.379 1.00 27.80 217 ILE A O 1
ATOM 1527 N N . VAL A 1 218 ? 114.924 116.008 113.744 1.00 27.34 218 VAL A N 1
ATOM 1528 C CA . VAL A 1 218 ? 115.989 116.000 112.745 1.00 27.34 218 VAL A CA 1
ATOM 1529 C C . VAL A 1 218 ? 117.055 117.032 113.092 1.00 27.34 218 VAL A C 1
ATOM 1530 O O . VAL A 1 218 ? 118.251 116.798 112.889 1.00 27.34 218 VAL A O 1
ATOM 1534 N N . GLN A 1 219 ? 116.645 118.182 113.634 1.00 28.12 219 GLN A N 1
ATOM 1535 C CA . GLN A 1 219 ? 117.618 119.202 114.015 1.00 28.12 219 GLN A CA 1
ATOM 1536 C C . GLN A 1 219 ? 118.496 118.735 115.172 1.00 28.12 219 GLN A C 1
ATOM 1537 O O . GLN A 1 219 ? 119.712 118.965 115.168 1.00 28.12 219 GLN A O 1
ATOM 1543 N N . ILE A 1 220 ? 117.901 118.078 116.172 1.00 27.31 220 ILE A N 1
ATOM 1544 C CA . ILE A 1 220 ? 118.687 117.536 117.279 1.00 27.31 220 ILE A CA 1
ATOM 1545 C C . ILE A 1 220 ? 119.674 116.498 116.768 1.00 27.31 220 ILE A C 1
ATOM 1546 O O . ILE A 1 220 ? 120.848 116.481 117.165 1.00 27.31 220 ILE A O 1
ATOM 1551 N N . LEU A 1 221 ? 119.214 115.612 115.882 1.00 25.38 221 LEU A N 1
ATOM 1552 C CA . LEU A 1 221 ? 120.096 114.581 115.348 1.00 25.38 221 LEU A CA 1
ATOM 1553 C C . LEU A 1 221 ? 121.229 115.190 114.528 1.00 25.38 221 LEU A C 1
ATOM 1554 O O . LEU A 1 221 ? 122.373 114.725 114.594 1.00 25.38 221 LEU A O 1
ATOM 1559 N N . LYS A 1 222 ? 120.932 116.239 113.757 1.00 27.37 222 LYS A N 1
ATOM 1560 C CA . LYS A 1 222 ? 121.969 116.899 112.970 1.00 27.37 222 LYS A CA 1
ATOM 1561 C C . LYS A 1 222 ? 122.987 117.604 113.860 1.00 27.37 222 LYS A C 1
ATOM 1562 O O . LYS A 1 222 ? 124.189 117.571 113.579 1.00 27.37 222 LYS A O 1
ATOM 1568 N N . ARG A 1 223 ? 122.528 118.254 114.932 1.00 27.67 223 ARG A N 1
ATOM 1569 C CA . ARG A 1 223 ? 123.463 118.852 115.883 1.00 27.67 223 ARG A CA 1
ATOM 1570 C C . ARG A 1 223 ? 124.356 117.795 116.521 1.00 27.67 223 ARG A C 1
ATOM 1571 O O . ARG A 1 223 ? 125.575 117.990 116.653 1.00 27.67 223 ARG A O 1
ATOM 1579 N N . HIS A 1 224 ? 123.763 116.669 116.927 1.00 26.51 224 HIS A N 1
ATOM 1580 C CA . HIS A 1 224 ? 124.552 115.589 117.506 1.00 26.51 224 HIS A CA 1
ATOM 1581 C C . HIS A 1 224 ? 125.597 115.086 116.521 1.00 26.51 224 HIS A C 1
ATOM 1582 O O . HIS A 1 224 ? 126.757 114.882 116.891 1.00 26.51 224 HIS A O 1
ATOM 1589 N N . ARG A 1 225 ? 125.206 114.889 115.260 1.00 27.86 225 ARG A N 1
ATOM 1590 C CA . ARG A 1 225 ? 126.159 114.433 114.254 1.00 27.86 225 ARG A CA 1
ATOM 1591 C C . ARG A 1 225 ? 127.264 115.457 114.029 1.00 27.86 225 ARG A C 1
ATOM 1592 O O . ARG A 1 225 ? 128.439 115.094 113.883 1.00 27.86 225 ARG A O 1
ATOM 1600 N N . ASP A 1 226 ? 126.905 116.742 113.985 1.00 31.19 226 ASP A N 1
ATOM 1601 C CA . ASP A 1 226 ? 127.894 117.787 113.741 1.00 31.19 226 ASP A CA 1
ATOM 1602 C C . ASP A 1 226 ? 128.940 117.819 114.845 1.00 31.19 226 ASP A C 1
ATOM 1603 O O . ASP A 1 226 ? 130.139 117.949 114.576 1.00 31.19 226 ASP A O 1
ATOM 1608 N N . GLU A 1 227 ? 128.507 117.700 116.101 1.00 33.90 227 GLU A N 1
ATOM 1609 C CA . GLU A 1 227 ? 129.487 117.736 117.183 1.00 33.90 227 GLU A CA 1
ATOM 1610 C C . GLU A 1 227 ? 130.229 116.407 117.311 1.00 33.90 227 GLU A C 1
ATOM 1611 O O . GLU A 1 227 ? 131.380 116.375 117.764 1.00 33.90 227 GLU A O 1
ATOM 1617 N N . TRP A 1 228 ? 129.599 115.302 116.904 1.00 31.48 228 TRP A N 1
ATOM 1618 C CA . TRP A 1 228 ? 130.252 114.000 116.991 1.00 31.48 228 TRP A CA 1
ATOM 1619 C C . TRP A 1 228 ? 131.348 113.854 115.944 1.00 31.48 228 TRP A C 1
ATOM 1620 O O . TRP A 1 228 ? 132.389 113.241 116.208 1.00 31.48 228 TRP A O 1
ATOM 1631 N N . ALA A 1 229 ? 131.132 114.408 114.749 1.00 38.68 229 ALA A N 1
ATOM 1632 C CA . ALA A 1 229 ? 132.072 114.196 113.653 1.00 38.68 229 ALA A CA 1
ATOM 1633 C C . ALA A 1 229 ? 133.430 114.827 113.942 1.00 38.68 229 ALA A C 1
ATOM 1634 O O . ALA A 1 229 ? 134.450 114.393 113.394 1.00 38.68 229 ALA A O 1
ATOM 1636 N N . ALA A 1 230 ? 133.465 115.850 114.799 1.00 42.45 230 ALA A N 1
ATOM 1637 C CA . ALA A 1 230 ? 134.709 116.577 115.038 1.00 42.45 230 ALA A CA 1
ATOM 1638 C C . ALA A 1 230 ? 135.776 115.684 115.663 1.00 42.45 230 ALA A C 1
ATOM 1639 O O . ALA A 1 230 ? 136.950 115.749 115.280 1.00 42.45 230 ALA A O 1
ATOM 1641 N N . GLU A 1 231 ? 135.390 114.846 116.627 1.00 45.05 231 GLU A N 1
ATOM 1642 C CA . GLU A 1 231 ? 136.375 114.038 117.343 1.00 45.05 231 GLU A CA 1
ATOM 1643 C C . GLU A 1 231 ? 136.939 112.929 116.463 1.00 45.05 231 GLU A C 1
ATOM 1644 O O . GLU A 1 231 ? 138.004 112.373 116.759 1.00 45.05 231 GLU A O 1
ATOM 1650 N N . GLN A 1 232 ? 136.243 112.590 115.382 1.00 43.81 232 GLN A N 1
ATOM 1651 C CA . GLN A 1 232 ? 136.664 111.488 114.532 1.00 43.81 232 GLN A CA 1
ATOM 1652 C C . GLN A 1 232 ? 137.857 111.892 113.665 1.00 43.81 232 GLN A C 1
ATOM 1653 O O . GLN A 1 232 ? 138.253 113.059 113.597 1.00 43.81 232 GLN A O 1
ATOM 1659 N N . ASP A 1 233 ? 138.434 110.896 112.996 1.00 49.03 233 ASP A N 1
ATOM 1660 C CA . ASP A 1 233 ? 139.611 111.118 112.172 1.00 49.03 233 ASP A CA 1
ATOM 1661 C C . ASP A 1 233 ? 139.222 111.716 110.820 1.00 49.03 233 ASP A C 1
ATOM 1662 O O . ASP A 1 233 ? 138.066 112.069 110.569 1.00 49.03 233 ASP A O 1
ATOM 1667 N N . GLU A 1 234 ? 140.218 111.826 109.938 1.00 50.82 234 GLU A N 1
ATOM 1668 C CA . GLU A 1 234 ? 139.987 112.411 108.621 1.00 50.82 234 GLU A CA 1
ATOM 1669 C C . GLU A 1 234 ? 139.031 111.561 107.793 1.00 50.82 234 GLU A C 1
ATOM 1670 O O . GLU A 1 234 ? 138.136 112.092 107.125 1.00 50.82 234 GLU A O 1
ATOM 1676 N N . VAL A 1 235 ? 139.207 110.237 107.822 1.00 51.80 235 VAL A N 1
ATOM 1677 C CA . VAL A 1 235 ? 138.373 109.352 107.012 1.00 51.80 235 VAL A CA 1
ATOM 1678 C C . VAL A 1 235 ? 136.921 109.408 107.473 1.00 51.80 235 VAL A C 1
ATOM 1679 O O . VAL A 1 235 ? 135.998 109.499 106.655 1.00 51.80 235 VAL A O 1
ATOM 1683 N N . ARG A 1 236 ? 136.695 109.356 108.787 1.00 47.96 236 ARG A N 1
ATOM 1684 C CA . ARG A 1 236 ? 135.332 109.422 109.304 1.00 47.96 236 ARG A CA 1
ATOM 1685 C C . ARG A 1 236 ? 134.710 110.792 109.058 1.00 47.96 236 ARG A C 1
ATOM 1686 O O . ARG A 1 236 ? 133.511 110.894 108.772 1.00 47.96 236 ARG A O 1
ATOM 1694 N N . GLN A 1 237 ? 135.505 111.860 109.179 1.00 48.75 237 GLN A N 1
ATOM 1695 C CA . GLN A 1 237 ? 134.988 113.200 108.915 1.00 48.75 237 GLN A CA 1
ATOM 1696 C C . GLN A 1 237 ? 134.576 113.359 107.458 1.00 48.75 237 GLN A C 1
ATOM 1697 O O . GLN A 1 237 ? 133.525 113.940 107.162 1.00 48.75 237 GLN A O 1
ATOM 1703 N N . ARG A 1 238 ? 135.392 112.853 106.532 1.00 52.35 238 ARG A N 1
ATOM 1704 C CA . ARG A 1 238 ? 135.060 112.978 105.117 1.00 52.35 238 ARG A CA 1
ATOM 1705 C C . ARG A 1 238 ? 133.896 112.066 104.743 1.00 52.35 238 ARG A C 1
ATOM 1706 O O . ARG A 1 238 ? 133.184 112.324 103.765 1.00 52.35 238 ARG A O 1
ATOM 1714 N N . CYS A 1 239 ? 133.680 111.003 105.516 1.00 47.22 239 CYS A N 1
ATOM 1715 C CA . CYS A 1 239 ? 132.621 110.038 105.250 1.00 47.22 239 CYS A CA 1
ATOM 1716 C C . CYS A 1 239 ? 131.446 110.156 106.217 1.00 47.22 239 CYS A C 1
ATOM 1717 O O . CYS A 1 239 ? 130.671 109.203 106.347 1.00 47.22 239 CYS A O 1
ATOM 1720 N N . ARG A 1 240 ? 131.296 111.294 106.891 1.00 39.60 240 ARG A N 1
ATOM 1721 C CA . ARG A 1 240 ? 130.222 111.474 107.852 1.00 39.60 240 ARG A CA 1
ATOM 1722 C C . ARG A 1 240 ? 128.863 111.468 107.151 1.00 39.60 240 ARG A C 1
ATOM 1723 O O . ARG A 1 240 ? 128.767 111.771 105.959 1.00 39.60 240 ARG A O 1
ATOM 1731 N N . PRO A 1 241 ? 127.799 111.105 107.870 1.00 29.02 241 PRO A N 1
ATOM 1732 C CA . PRO A 1 241 ? 126.464 111.078 107.254 1.00 29.02 241 PRO A CA 1
ATOM 1733 C C . PRO A 1 241 ? 126.043 112.457 106.766 1.00 29.02 241 PRO A C 1
ATOM 1734 O O . PRO A 1 241 ? 126.398 113.480 107.354 1.00 29.02 241 PRO A O 1
ATOM 1738 N N . ILE A 1 242 ? 125.276 112.475 105.679 1.00 25.19 242 ILE A N 1
ATOM 1739 C CA . ILE A 1 242 ? 124.786 113.724 105.110 1.00 25.19 242 ILE A CA 1
ATOM 1740 C C . ILE A 1 242 ? 123.356 113.973 105.573 1.00 25.19 242 ILE A C 1
ATOM 1741 O O . ILE A 1 242 ? 122.685 113.084 106.111 1.00 25.19 242 ILE A O 1
ATOM 1746 N N . SER A 1 243 ? 122.887 115.206 105.369 1.00 24.22 243 SER A N 1
ATOM 1747 C CA . SER A 1 243 ? 121.633 115.639 105.977 1.00 24.22 243 SER A CA 1
ATOM 1748 C C . SER A 1 243 ? 120.421 114.978 105.330 1.00 24.22 243 SER A C 1
ATOM 1749 O O . SER A 1 243 ? 119.457 114.638 106.021 1.00 24.22 243 SER A O 1
ATOM 1752 N N . VAL A 1 244 ? 120.440 114.803 104.006 1.00 27.56 244 VAL A N 1
ATOM 1753 C CA . VAL A 1 244 ? 119.244 114.331 103.309 1.00 27.56 244 VAL A CA 1
ATOM 1754 C C . VAL A 1 244 ? 118.964 112.866 103.635 1.00 27.56 244 VAL A C 1
ATOM 1755 O O . VAL A 1 244 ? 117.803 112.459 103.776 1.00 27.56 244 VAL A O 1
ATOM 1759 N N . ILE A 1 245 ? 120.015 112.051 103.762 1.00 27.13 245 ILE A N 1
ATOM 1760 C CA . ILE A 1 245 ? 119.823 110.646 104.112 1.00 27.13 245 ILE A CA 1
ATOM 1761 C C . ILE A 1 245 ? 119.210 110.518 105.501 1.00 27.13 245 ILE A C 1
ATOM 1762 O O . ILE A 1 245 ? 118.233 109.784 105.701 1.00 27.13 245 ILE A O 1
ATOM 1767 N N . ILE A 1 246 ? 119.767 111.236 106.479 1.00 26.54 246 ILE A N 1
ATOM 1768 C CA . ILE A 1 246 ? 119.223 111.202 107.833 1.00 26.54 246 ILE A CA 1
ATOM 1769 C C . ILE A 1 246 ? 117.792 111.720 107.839 1.00 26.54 246 ILE A C 1
ATOM 1770 O O . ILE A 1 246 ? 116.917 111.171 108.521 1.00 26.54 246 ILE A O 1
ATOM 1775 N N . THR A 1 247 ? 117.529 112.775 107.063 1.00 27.44 247 THR A N 1
ATOM 1776 C CA . THR A 1 247 ? 116.193 113.356 107.012 1.00 27.44 247 THR A CA 1
ATOM 1777 C C . THR A 1 247 ? 115.174 112.361 106.475 1.00 27.44 247 THR A C 1
ATOM 1778 O O . THR A 1 247 ? 114.107 112.179 107.070 1.00 27.44 247 THR A O 1
ATOM 1782 N N . THR A 1 248 ? 115.487 111.695 105.361 1.00 30.29 248 THR A N 1
ATOM 1783 C CA . THR A 1 248 ? 114.525 110.763 104.779 1.00 30.29 248 THR A CA 1
ATOM 1784 C C . THR A 1 248 ? 114.359 109.522 105.652 1.00 30.29 248 THR A C 1
ATOM 1785 O O . THR A 1 248 ? 113.248 108.988 105.773 1.00 30.29 248 THR A O 1
ATOM 1789 N N . LEU A 1 249 ? 115.438 109.063 106.295 1.00 30.89 249 LEU A N 1
ATOM 1790 C CA . LEU A 1 249 ? 115.318 107.928 107.207 1.00 30.89 249 LEU A CA 1
ATOM 1791 C C . LEU A 1 249 ? 114.408 108.266 108.381 1.00 30.89 249 LEU A C 1
ATOM 1792 O O . LEU A 1 249 ? 113.509 107.489 108.733 1.00 30.89 249 LEU A O 1
ATOM 1797 N N . ALA A 1 250 ? 114.624 109.432 108.997 1.00 32.70 250 ALA A N 1
ATOM 1798 C CA . ALA A 1 250 ? 113.789 109.839 110.119 1.00 32.70 250 ALA A CA 1
ATOM 1799 C C . ALA A 1 250 ? 112.348 110.058 109.681 1.00 32.70 250 ALA A C 1
ATOM 1800 O O . ALA A 1 250 ? 111.417 109.756 110.433 1.00 32.70 250 ALA A O 1
ATOM 1802 N N . CYS A 1 251 ? 112.142 110.574 108.466 1.00 35.84 251 CYS A N 1
ATOM 1803 C CA . CYS A 1 251 ? 110.782 110.784 107.979 1.00 35.84 251 CYS A CA 1
ATOM 1804 C C . CYS A 1 251 ? 110.055 109.460 107.777 1.00 35.84 251 CYS A C 1
ATOM 1805 O O . CYS A 1 251 ? 108.887 109.324 108.157 1.00 35.84 251 CYS A O 1
ATOM 1808 N N . HIS A 1 252 ? 110.729 108.468 107.187 1.00 36.58 252 HIS A N 1
ATOM 1809 C CA . HIS A 1 252 ? 110.111 107.153 107.022 1.00 36.58 252 HIS A CA 1
ATOM 1810 C C . HIS A 1 252 ? 109.805 106.510 108.372 1.00 36.58 252 HIS A C 1
ATOM 1811 O O . HIS A 1 252 ? 108.719 105.938 108.573 1.00 36.58 252 HIS A O 1
ATOM 1818 N N . ALA A 1 253 ? 110.754 106.593 109.310 1.00 38.13 253 ALA A N 1
ATOM 1819 C CA . ALA A 1 253 ? 110.533 106.019 110.633 1.00 38.13 253 ALA A CA 1
ATOM 1820 C C . ALA A 1 253 ? 109.364 106.697 111.337 1.00 38.13 253 ALA A C 1
ATOM 1821 O O . ALA A 1 253 ? 108.522 106.026 111.943 1.00 38.13 253 ALA A O 1
ATOM 1823 N N . TYR A 1 254 ? 109.285 108.026 111.250 1.00 40.45 254 TYR A N 1
ATOM 1824 C CA . TYR A 1 254 ? 108.179 108.756 111.858 1.00 40.45 254 TYR A CA 1
ATOM 1825 C C . TYR A 1 254 ? 106.856 108.391 111.197 1.00 40.45 254 TYR A C 1
ATOM 1826 O O . TYR A 1 254 ? 105.827 108.273 111.872 1.00 40.45 254 TYR A O 1
ATOM 1835 N N . ASN A 1 255 ? 106.867 108.194 109.876 1.00 44.51 255 ASN A N 1
ATOM 1836 C CA . ASN A 1 255 ? 105.644 107.823 109.175 1.00 44.51 255 ASN A CA 1
ATOM 1837 C C . ASN A 1 255 ? 105.110 106.482 109.658 1.00 44.51 255 ASN A C 1
ATOM 1838 O O . ASN A 1 255 ? 103.906 106.340 109.905 1.00 44.51 255 ASN A O 1
ATOM 1843 N N . HIS A 1 256 ? 105.984 105.481 109.799 1.00 47.45 256 HIS A N 1
ATOM 1844 C CA . HIS A 1 256 ? 105.488 104.186 110.266 1.00 47.45 256 HIS A CA 1
ATOM 1845 C C . HIS A 1 256 ? 105.026 104.232 111.720 1.00 47.45 256 HIS A C 1
ATOM 1846 O O . HIS A 1 256 ? 104.030 103.589 112.071 1.00 47.45 256 HIS A O 1
ATOM 1853 N N . ILE A 1 257 ? 105.717 104.979 112.585 1.00 46.11 257 ILE A N 1
ATOM 1854 C CA . ILE A 1 257 ? 105.256 105.062 113.971 1.00 46.11 257 ILE A CA 1
ATOM 1855 C C . ILE A 1 257 ? 103.944 105.835 114.053 1.00 46.11 257 ILE A C 1
ATOM 1856 O O . ILE A 1 257 ? 103.161 105.652 114.993 1.00 46.11 257 ILE A O 1
ATOM 1861 N N . ILE A 1 258 ? 103.681 106.711 113.080 1.00 47.56 258 ILE A N 1
ATOM 1862 C CA . ILE A 1 258 ? 102.353 107.311 112.979 1.00 47.56 258 ILE A CA 1
ATOM 1863 C C . ILE A 1 258 ? 101.328 106.265 112.561 1.00 47.56 258 ILE A C 1
ATOM 1864 O O . ILE A 1 258 ? 100.246 106.161 113.153 1.00 47.56 258 ILE A O 1
ATOM 1869 N N . ALA A 1 259 ? 101.652 105.473 111.536 1.00 50.29 259 ALA A N 1
ATOM 1870 C CA . ALA A 1 259 ? 100.712 104.471 111.045 1.00 50.29 259 ALA A CA 1
ATOM 1871 C C . ALA A 1 259 ? 100.527 103.341 112.050 1.00 50.29 259 ALA A C 1
ATOM 1872 O O . ALA A 1 259 ? 99.443 102.752 112.141 1.00 50.29 259 ALA A O 1
ATOM 1874 N N . ASP A 1 260 ? 101.574 103.024 112.816 1.00 54.17 260 ASP A N 1
ATOM 1875 C CA . ASP A 1 260 ? 101.486 101.920 113.768 1.00 54.17 260 ASP A CA 1
ATOM 1876 C C . ASP A 1 260 ? 100.582 102.268 114.943 1.00 54.17 260 ASP A C 1
ATOM 1877 O O . ASP A 1 260 ? 100.241 101.394 115.749 1.00 54.17 260 ASP A O 1
ATOM 1882 N N . ARG A 1 261 ? 100.209 103.544 115.072 1.00 56.72 261 ARG A N 1
ATOM 1883 C CA . ARG A 1 261 ? 99.227 103.995 116.054 1.00 56.72 261 ARG A CA 1
ATOM 1884 C C . ARG A 1 261 ? 99.722 103.779 117.479 1.00 56.72 261 ARG A C 1
ATOM 1885 O O . ARG A 1 261 ? 98.929 103.790 118.426 1.00 56.72 261 ARG A O 1
ATOM 1893 N N . ARG A 1 262 ? 101.029 103.581 117.637 1.00 54.66 262 ARG A N 1
ATOM 1894 C CA . ARG A 1 262 ? 101.596 103.333 118.955 1.00 54.66 262 ARG A CA 1
ATOM 1895 C C . ARG A 1 262 ? 101.528 104.593 119.808 1.00 54.66 262 ARG A C 1
ATOM 1896 O O . ARG A 1 262 ? 101.876 105.686 119.353 1.00 54.66 262 ARG A O 1
ATOM 1904 N N . ALA A 1 263 ? 101.075 104.437 121.048 1.00 53.33 263 ALA A N 1
ATOM 1905 C CA . ALA A 1 263 ? 101.012 105.567 121.963 1.00 53.33 263 ALA A CA 1
ATOM 1906 C C . ALA A 1 263 ? 102.415 105.998 122.368 1.00 53.33 263 ALA A C 1
ATOM 1907 O O . ALA A 1 263 ? 103.250 105.172 122.749 1.00 53.33 263 ALA A O 1
ATOM 1909 N N . TYR A 1 264 ? 102.673 107.301 122.288 1.00 51.01 264 TYR A N 1
ATOM 1910 C CA . TYR A 1 264 ? 103.995 107.854 122.557 1.00 51.01 264 TYR A CA 1
ATOM 1911 C C . TYR A 1 264 ? 103.876 108.989 123.561 1.00 51.01 264 TYR A C 1
ATOM 1912 O O . TYR A 1 264 ? 103.339 110.053 123.238 1.00 51.01 264 TYR A O 1
ATOM 1921 N N . ASP A 1 265 ? 104.379 108.759 124.774 1.00 50.28 265 ASP A N 1
ATOM 1922 C CA . ASP A 1 265 ? 104.452 109.788 125.803 1.00 50.28 265 ASP A CA 1
ATOM 1923 C C . ASP A 1 265 ? 105.856 109.916 126.379 1.00 50.28 265 ASP A C 1
ATOM 1924 O O . ASP A 1 265 ? 106.136 110.881 127.101 1.00 50.28 265 ASP A O 1
ATOM 1929 N N . ASN A 1 266 ? 106.747 108.979 126.063 1.00 43.85 266 ASN A N 1
ATOM 1930 C CA . ASN A 1 266 ? 108.114 108.968 126.563 1.00 43.85 266 ASN A CA 1
ATOM 1931 C C . ASN A 1 266 ? 108.982 109.711 125.554 1.00 43.85 266 ASN A C 1
ATOM 1932 O O . ASN A 1 266 ? 109.081 109.297 124.393 1.00 43.85 266 ASN A O 1
ATOM 1937 N N . ASP A 1 267 ? 109.605 110.808 125.996 1.00 39.16 267 ASP A N 1
ATOM 1938 C CA . ASP A 1 267 ? 110.001 111.859 125.060 1.00 39.16 267 ASP A CA 1
ATOM 1939 C C . ASP A 1 267 ? 111.197 111.458 124.201 1.00 39.16 267 ASP A C 1
ATOM 1940 O O . ASP A 1 267 ? 111.065 111.303 122.985 1.00 39.16 267 ASP A O 1
ATOM 1945 N N . LEU A 1 268 ? 112.371 111.282 124.802 1.00 37.72 268 LEU A N 1
ATOM 1946 C CA . LEU A 1 268 ? 113.531 110.880 124.020 1.00 37.72 268 LEU A CA 1
ATOM 1947 C C . LEU A 1 268 ? 113.423 109.439 123.551 1.00 37.72 268 LEU A C 1
ATOM 1948 O O . LEU A 1 268 ? 114.213 109.007 122.703 1.00 37.72 268 LEU A O 1
ATOM 1953 N N . ASP A 1 269 ? 112.460 108.688 124.084 1.00 38.21 269 ASP A N 1
ATOM 1954 C CA . ASP A 1 269 ? 112.128 107.393 123.506 1.00 38.21 269 ASP A CA 1
ATOM 1955 C C . ASP A 1 269 ? 111.640 107.544 122.072 1.00 38.21 269 ASP A C 1
ATOM 1956 O O . ASP A 1 269 ? 111.768 106.614 121.274 1.00 38.21 269 ASP A O 1
ATOM 1961 N N . ILE A 1 270 ? 111.084 108.706 121.715 1.00 36.30 270 ILE A N 1
ATOM 1962 C CA . ILE A 1 270 ? 110.706 108.911 120.318 1.00 36.30 270 ILE A CA 1
ATOM 1963 C C . ILE A 1 270 ? 111.954 108.978 119.441 1.00 36.30 270 ILE A C 1
ATOM 1964 O O . ILE A 1 270 ? 111.996 108.382 118.357 1.00 36.30 270 ILE A O 1
ATOM 1969 N N . LEU A 1 271 ? 113.007 109.655 119.915 1.00 32.64 271 LEU A N 1
ATOM 1970 C CA . LEU A 1 271 ? 114.270 109.648 119.183 1.00 32.64 271 LEU A CA 1
ATOM 1971 C C . LEU A 1 271 ? 114.857 108.249 119.137 1.00 32.64 271 LEU A C 1
ATOM 1972 O O . LEU A 1 271 ? 115.381 107.819 118.104 1.00 32.64 271 LEU A O 1
ATOM 1977 N N . LEU A 1 272 ? 114.788 107.530 120.258 1.00 35.05 272 LEU A N 1
ATOM 1978 C CA . LEU A 1 272 ? 115.352 106.186 120.317 1.00 35.05 272 LEU A CA 1
ATOM 1979 C C . LEU A 1 272 ? 114.637 105.249 119.351 1.00 35.05 272 LEU A C 1
ATOM 1980 O O . LEU A 1 272 ? 115.280 104.478 118.633 1.00 35.05 272 LEU A O 1
ATOM 1985 N N . ASP A 1 273 ? 113.307 105.335 119.286 1.00 37.08 273 ASP A N 1
ATOM 1986 C CA . ASP A 1 273 ? 112.530 104.483 118.392 1.00 37.08 273 ASP A CA 1
ATOM 1987 C C . ASP A 1 273 ? 112.773 104.851 116.933 1.00 37.08 273 ASP A C 1
ATOM 1988 O O . ASP A 1 273 ? 112.956 103.971 116.081 1.00 37.08 273 ASP A O 1
ATOM 1993 N N . VAL A 1 274 ? 112.782 106.150 116.625 1.00 35.11 274 VAL A N 1
ATOM 1994 C CA . VAL A 1 274 ? 113.022 106.574 115.251 1.00 35.11 274 VAL A CA 1
ATOM 1995 C C . VAL A 1 274 ? 114.412 106.147 114.795 1.00 35.11 274 VAL A C 1
ATOM 1996 O O . VAL A 1 274 ? 114.577 105.608 113.693 1.00 35.11 274 VAL A O 1
ATOM 2000 N N . LEU A 1 275 ? 115.427 106.357 115.638 1.00 29.59 275 LEU A N 1
ATOM 2001 C CA . LEU A 1 275 ? 116.791 105.994 115.270 1.00 29.59 275 LEU A CA 1
ATOM 2002 C C . LEU A 1 275 ? 116.962 104.483 115.221 1.00 29.59 275 LEU A C 1
ATOM 2003 O O . LEU A 1 275 ? 117.796 103.973 114.468 1.00 29.59 275 LEU A O 1
ATOM 2008 N N . GLU A 1 276 ? 116.178 103.753 116.014 1.00 33.28 276 GLU A N 1
ATOM 2009 C CA . GLU A 1 276 ? 116.118 102.304 115.878 1.00 33.28 276 GLU A CA 1
ATOM 2010 C C . GLU A 1 276 ? 115.590 101.906 114.508 1.00 33.28 276 GLU A C 1
ATOM 2011 O O . GLU A 1 276 ? 116.098 100.968 113.883 1.00 33.28 276 GLU A O 1
ATOM 2017 N N . LEU A 1 277 ? 114.567 102.610 114.026 1.00 32.37 277 LEU A N 1
ATOM 2018 C CA . LEU A 1 277 ? 113.892 102.176 112.809 1.00 32.37 277 LEU A CA 1
ATOM 2019 C C . LEU A 1 277 ? 114.592 102.682 111.550 1.00 32.37 277 LEU A C 1
ATOM 2020 O O . LEU A 1 277 ? 114.314 102.191 110.450 1.00 32.37 277 LEU A O 1
ATOM 2025 N N . MET A 1 278 ? 115.492 103.661 111.676 1.00 31.97 278 MET A N 1
ATOM 2026 C CA . MET A 1 278 ? 116.217 104.117 110.487 1.00 31.97 278 MET A CA 1
ATOM 2027 C C . MET A 1 278 ? 117.070 103.041 109.817 1.00 31.97 278 MET A C 1
ATOM 2028 O O . MET A 1 278 ? 116.941 102.876 108.591 1.00 31.97 278 MET A O 1
ATOM 2033 N N . PRO A 1 279 ? 117.943 102.299 110.512 1.00 30.55 279 PRO A N 1
ATOM 2034 C CA . PRO A 1 279 ? 118.814 101.355 109.791 1.00 30.55 279 PRO A CA 1
ATOM 2035 C C . PRO A 1 279 ? 118.057 100.258 109.069 1.00 30.55 279 PRO A C 1
ATOM 2036 O O . PRO A 1 279 ? 118.608 99.636 108.152 1.00 30.55 279 PRO A O 1
ATOM 2040 N N . ASP A 1 280 ? 116.808 99.996 109.459 1.00 33.51 280 ASP A N 1
ATOM 2041 C CA . ASP A 1 280 ? 116.002 99.015 108.744 1.00 33.51 280 ASP A CA 1
ATOM 2042 C C . ASP A 1 280 ? 115.570 99.535 107.380 1.00 33.51 280 ASP A C 1
ATOM 2043 O O . ASP A 1 280 ? 115.176 98.748 106.511 1.00 33.51 280 ASP A O 1
ATOM 2048 N N . PHE A 1 281 ? 115.636 100.852 107.171 1.00 32.06 281 PHE A N 1
ATOM 2049 C CA . PHE A 1 281 ? 115.119 101.427 105.934 1.00 32.06 281 PHE A CA 1
ATOM 2050 C C . PHE A 1 281 ? 116.167 101.414 104.830 1.00 32.06 281 PHE A C 1
ATOM 2051 O O . PHE A 1 281 ? 115.840 101.597 103.652 1.00 32.06 281 PHE A O 1
ATOM 2059 N N . ILE A 1 282 ? 117.435 101.204 105.189 1.00 28.37 282 ILE A N 1
ATOM 2060 C CA . ILE A 1 282 ? 118.469 101.073 104.173 1.00 28.37 282 ILE A CA 1
ATOM 2061 C C . ILE A 1 282 ? 118.256 99.775 103.408 1.00 28.37 282 ILE A C 1
ATOM 2062 O O . ILE A 1 282 ? 118.174 98.687 103.994 1.00 28.37 282 ILE A O 1
ATOM 2067 N N . VAL A 1 283 ? 118.167 99.885 102.085 1.00 28.40 283 VAL A N 1
ATOM 2068 C CA . VAL A 1 283 ? 117.790 98.775 101.219 1.00 28.40 283 VAL A CA 1
ATOM 2069 C C . VAL A 1 283 ? 119.010 98.334 100.428 1.00 28.40 283 VAL A C 1
ATOM 2070 O O . VAL A 1 283 ? 119.706 99.164 99.835 1.00 28.40 283 VAL A O 1
ATOM 2074 N N . SER A 1 284 ? 119.269 97.028 100.420 1.00 30.39 284 SER A N 1
ATOM 2075 C CA . SER A 1 284 ? 120.358 96.441 99.648 1.00 30.39 284 SER A CA 1
ATOM 2076 C C . SER A 1 284 ? 119.760 95.563 98.559 1.00 30.39 284 SER A C 1
ATOM 2077 O O . SER A 1 284 ? 118.982 94.649 98.854 1.00 30.39 284 SER A O 1
ATOM 2080 N N . THR A 1 285 ? 120.125 95.837 97.308 1.00 34.59 285 THR A N 1
ATOM 2081 C CA . THR A 1 285 ? 119.583 95.123 96.158 1.00 34.59 285 THR A CA 1
ATOM 2082 C C . THR A 1 285 ? 120.705 94.838 95.174 1.00 34.59 285 THR A C 1
ATOM 2083 O O . THR A 1 285 ? 121.256 95.768 94.575 1.00 34.59 285 THR A O 1
ATOM 2087 N N . GLN A 1 286 ? 121.036 93.556 95.009 1.00 41.00 286 GLN A N 1
ATOM 2088 C CA . GLN A 1 286 ? 122.027 93.108 94.028 1.00 41.00 286 GLN A CA 1
ATOM 2089 C C . GLN A 1 286 ? 123.373 93.800 94.236 1.00 41.00 286 GLN A C 1
ATOM 2090 O O . GLN A 1 286 ? 124.065 94.163 93.283 1.00 41.00 286 GLN A O 1
ATOM 2096 N N . GLY A 1 287 ? 123.748 93.981 95.500 1.00 35.50 287 GLY A N 1
ATOM 2097 C CA . GLY A 1 287 ? 124.978 94.661 95.836 1.00 35.50 287 GLY A CA 1
ATOM 2098 C C . GLY A 1 287 ? 124.915 96.171 95.771 1.00 35.50 287 GLY A C 1
ATOM 2099 O O . GLY A 1 287 ? 125.940 96.826 96.000 1.00 35.50 287 GLY A O 1
ATOM 2100 N N . ALA A 1 288 ? 123.754 96.744 95.467 1.00 32.27 288 ALA A N 1
ATOM 2101 C CA . ALA A 1 288 ? 123.575 98.186 95.387 1.00 32.27 288 ALA A CA 1
ATOM 2102 C C . ALA A 1 288 ? 122.599 98.630 96.465 1.00 32.27 288 ALA A C 1
ATOM 2103 O O . ALA A 1 288 ? 121.501 98.076 96.579 1.00 32.27 288 ALA A O 1
ATOM 2105 N N . ILE A 1 289 ? 122.998 99.628 97.247 1.00 28.85 289 ILE A N 1
ATOM 2106 C CA . ILE A 1 289 ? 122.188 100.165 98.334 1.00 28.85 289 ILE A CA 1
ATOM 2107 C C . ILE A 1 289 ? 121.464 101.398 97.816 1.00 28.85 289 ILE A C 1
ATOM 2108 O O . ILE A 1 289 ? 122.101 102.342 97.333 1.00 28.85 289 ILE A O 1
ATOM 2113 N N . HIS A 1 290 ? 120.136 101.391 97.915 1.00 27.12 290 HIS A N 1
ATOM 2114 C CA . HIS A 1 290 ? 119.301 102.467 97.396 1.00 27.12 290 HIS A CA 1
ATOM 2115 C C . HIS A 1 290 ? 118.485 103.079 98.525 1.00 27.12 290 HIS A C 1
ATOM 2116 O O . HIS A 1 290 ? 117.552 102.449 99.034 1.00 27.12 290 HIS A O 1
ATOM 2123 N N . VAL A 1 291 ? 118.836 104.303 98.911 1.00 25.51 291 VAL A N 1
ATOM 2124 C CA . VAL A 1 291 ? 117.978 105.163 99.717 1.00 25.51 291 VAL A CA 1
ATOM 2125 C C . VAL A 1 291 ? 117.417 106.227 98.786 1.00 25.51 291 VAL A C 1
ATOM 2126 O O . VAL A 1 291 ? 118.136 107.149 98.383 1.00 25.51 291 VAL A O 1
ATOM 2130 N N . ASN A 1 292 ? 116.138 106.100 98.445 1.00 29.40 292 ASN A N 1
ATOM 2131 C CA . ASN A 1 292 ? 115.551 106.836 97.336 1.00 29.40 292 ASN A CA 1
ATOM 2132 C C . ASN A 1 292 ? 114.696 107.990 97.833 1.00 29.40 292 ASN A C 1
ATOM 2133 O O . ASN A 1 292 ? 114.300 108.058 99.000 1.00 29.40 292 ASN A O 1
ATOM 2138 N N . ASN A 1 293 ? 114.436 108.908 96.912 1.00 38.15 293 ASN A N 1
ATOM 2139 C CA . ASN A 1 293 ? 113.327 109.835 97.055 1.00 38.15 293 ASN A CA 1
ATOM 2140 C C . ASN A 1 293 ? 112.026 109.067 96.853 1.00 38.15 293 ASN A C 1
ATOM 2141 O O . ASN A 1 293 ? 111.864 108.399 95.822 1.00 38.15 293 ASN A O 1
ATOM 2146 N N . PRO A 1 294 ? 111.088 109.115 97.803 1.00 40.37 294 PRO A N 1
ATOM 2147 C CA . PRO A 1 294 ? 109.828 108.374 97.606 1.00 40.37 294 PRO A CA 1
ATOM 2148 C C . PRO A 1 294 ? 109.062 108.812 96.369 1.00 40.37 294 PRO A C 1
ATOM 2149 O O . PRO A 1 294 ? 108.271 108.031 95.824 1.00 40.37 294 PRO A O 1
ATOM 2153 N N . HIS A 1 295 ? 109.276 110.045 95.907 1.00 44.85 295 HIS A N 1
ATOM 2154 C CA . HIS A 1 295 ? 108.595 110.507 94.701 1.00 44.85 295 HIS A CA 1
ATOM 2155 C C . HIS A 1 295 ? 109.391 110.172 93.443 1.00 44.85 295 HIS A C 1
ATOM 2156 O O . HIS A 1 295 ? 108.853 109.566 92.509 1.00 44.85 295 HIS A O 1
ATOM 2163 N N . MET A 1 296 ? 110.670 110.550 93.399 1.00 42.54 296 MET A N 1
ATOM 2164 C CA . MET A 1 296 ? 111.490 110.353 92.209 1.00 42.54 296 MET A CA 1
ATOM 2165 C C . MET A 1 296 ? 112.435 109.182 92.433 1.00 42.54 296 MET A C 1
ATOM 2166 O O . MET A 1 296 ? 113.312 109.258 93.306 1.00 42.54 296 MET A O 1
ATOM 2171 N N . PRO A 1 297 ? 112.295 108.089 91.677 1.00 36.96 297 PRO A N 1
ATOM 2172 C CA . PRO A 1 297 ? 113.037 106.862 92.018 1.00 36.96 297 PRO A CA 1
ATOM 2173 C C . PRO A 1 297 ? 114.522 106.894 91.690 1.00 36.96 297 PRO A C 1
ATOM 2174 O O . PRO A 1 297 ? 115.331 106.396 92.482 1.00 36.96 297 PRO A O 1
ATOM 2178 N N . GLU A 1 298 ? 114.908 107.454 90.546 1.00 39.13 298 GLU A N 1
ATOM 2179 C CA . GLU A 1 298 ? 116.192 107.138 89.929 1.00 39.13 298 GLU A CA 1
ATOM 2180 C C . GLU A 1 298 ? 117.400 107.765 90.614 1.00 39.13 298 GLU A C 1
ATOM 2181 O O . GLU A 1 298 ? 118.530 107.408 90.268 1.00 39.13 298 GLU A O 1
ATOM 2187 N N . GLU A 1 299 ? 117.217 108.682 91.561 1.00 37.33 299 GLU A N 1
ATOM 2188 C CA . GLU A 1 299 ? 118.354 109.323 92.215 1.00 37.33 299 GLU A CA 1
ATOM 2189 C C . GLU A 1 299 ? 118.550 108.712 93.602 1.00 37.33 299 GLU A C 1
ATOM 2190 O O . GLU A 1 299 ? 117.658 108.765 94.457 1.00 37.33 299 GLU A O 1
ATOM 2196 N N . ASN A 1 300 ? 119.701 108.076 93.801 1.00 32.00 300 ASN A N 1
ATOM 2197 C CA . ASN A 1 300 ? 120.077 107.497 95.083 1.00 32.00 300 ASN A CA 1
ATOM 2198 C C . ASN A 1 300 ? 120.810 108.549 95.899 1.00 32.00 300 ASN A C 1
ATOM 2199 O O . ASN A 1 300 ? 121.874 109.024 95.488 1.00 32.00 300 ASN A O 1
ATOM 2204 N N . PHE A 1 301 ? 120.245 108.917 97.048 1.00 30.11 301 PHE A N 1
ATOM 2205 C CA . PHE A 1 301 ? 121.037 109.672 98.006 1.00 30.11 301 PHE A CA 1
ATOM 2206 C C . PHE A 1 301 ? 122.234 108.874 98.502 1.00 30.11 301 PHE A C 1
ATOM 2207 O O . PHE A 1 301 ? 123.251 109.472 98.870 1.00 30.11 301 PHE A O 1
ATOM 2215 N N . ALA A 1 302 ? 122.138 107.546 98.504 1.00 30.36 302 ALA A N 1
ATOM 2216 C CA . ALA A 1 302 ? 123.236 106.669 98.879 1.00 30.36 302 ALA A CA 1
ATOM 2217 C C . ALA A 1 302 ? 124.119 106.297 97.696 1.00 30.36 302 ALA A C 1
ATOM 2218 O O . ALA A 1 302 ? 124.819 105.282 97.759 1.00 30.36 302 ALA A O 1
ATOM 2220 N N . GLU A 1 303 ? 124.093 107.085 96.619 1.00 32.88 303 GLU A N 1
ATOM 2221 C CA . GLU A 1 303 ? 124.954 106.796 95.476 1.00 32.88 303 GLU A CA 1
ATOM 2222 C C . GLU A 1 303 ? 126.425 106.891 95.859 1.00 32.88 303 GLU A C 1
ATOM 2223 O O . GLU A 1 303 ? 127.279 106.242 95.244 1.00 32.88 303 GLU A O 1
ATOM 2229 N N . LYS A 1 304 ? 126.742 107.701 96.872 1.00 32.25 304 LYS A N 1
ATOM 2230 C CA . LYS A 1 304 ? 128.099 107.720 97.405 1.00 32.25 304 LYS A CA 1
ATOM 2231 C C . LYS A 1 304 ? 128.414 106.421 98.134 1.00 32.25 304 LYS A C 1
ATOM 2232 O O . LYS A 1 304 ? 129.552 105.939 98.101 1.00 32.25 304 LYS A O 1
ATOM 2238 N N . TRP A 1 305 ? 127.412 105.844 98.803 1.00 31.56 305 TRP A N 1
ATOM 2239 C CA . TRP A 1 305 ? 127.610 104.585 99.514 1.00 31.56 305 TRP A CA 1
ATOM 2240 C C . TRP A 1 305 ? 127.869 103.437 98.545 1.00 31.56 305 TRP A C 1
ATOM 2241 O O . TRP A 1 305 ? 128.659 102.532 98.838 1.00 31.56 305 TRP A O 1
ATOM 2252 N N . ASN A 1 306 ? 127.203 103.454 97.387 1.00 30.02 306 ASN A N 1
ATOM 2253 C CA . ASN A 1 306 ? 127.273 102.322 96.469 1.00 30.02 306 ASN A CA 1
ATOM 2254 C C . ASN A 1 306 ? 128.652 102.189 95.836 1.00 30.02 306 ASN A C 1
ATOM 2255 O O . ASN A 1 306 ? 129.236 101.100 95.829 1.00 30.02 306 ASN A O 1
ATOM 2260 N N . ARG A 1 307 ? 129.186 103.280 95.297 1.00 38.70 307 ARG A N 1
ATOM 2261 C CA . ARG A 1 307 ? 130.467 103.216 94.609 1.00 38.70 307 ARG A CA 1
ATOM 2262 C C . ARG A 1 307 ? 131.587 102.979 95.614 1.00 38.70 307 ARG A C 1
ATOM 2263 O O . ARG A 1 307 ? 131.662 103.641 96.652 1.00 38.70 307 ARG A O 1
ATOM 2271 N N . SER A 1 308 ? 132.470 102.034 95.295 1.00 44.37 308 SER A N 1
ATOM 2272 C CA . SER A 1 308 ? 133.466 101.552 96.242 1.00 44.37 308 SER A CA 1
ATOM 2273 C C . SER A 1 308 ? 134.895 101.658 95.724 1.00 44.37 308 SER A C 1
ATOM 2274 O O . SER A 1 308 ? 135.654 100.690 95.837 1.00 44.37 308 SER A O 1
ATOM 2277 N N . GLU A 1 309 ? 135.284 102.798 95.158 1.00 49.18 309 GLU A N 1
ATOM 2278 C CA . GLU A 1 309 ? 136.681 102.992 94.797 1.00 49.18 309 GLU A CA 1
ATOM 2279 C C . GLU A 1 309 ? 137.522 103.169 96.057 1.00 49.18 309 GLU A C 1
ATOM 2280 O O . GLU A 1 309 ? 137.274 104.068 96.867 1.00 49.18 309 GLU A O 1
ATOM 2286 N N . GLN A 1 310 ? 138.499 102.278 96.238 1.00 51.95 310 GLN A N 1
ATOM 2287 C CA . GLN A 1 310 ? 139.368 102.260 97.413 1.00 51.95 310 GLN A CA 1
ATOM 2288 C C . GLN A 1 310 ? 138.582 102.271 98.721 1.00 51.95 310 GLN A C 1
ATOM 2289 O O . GLN A 1 310 ? 138.976 102.948 99.677 1.00 51.95 310 GLN A O 1
ATOM 2295 N N . ASP A 1 311 ? 137.469 101.537 98.772 1.00 50.41 311 ASP A N 1
ATOM 2296 C CA . ASP A 1 311 ? 136.624 101.407 99.959 1.00 50.41 311 ASP A CA 1
ATOM 2297 C C . ASP A 1 311 ? 136.084 102.746 100.451 1.00 50.41 311 ASP A C 1
ATOM 2298 O O . ASP A 1 311 ? 135.749 102.884 101.631 1.00 50.41 311 ASP A O 1
ATOM 2303 N N . GLU A 1 312 ? 135.995 103.746 99.571 1.00 47.73 312 GLU A N 1
ATOM 2304 C CA . GLU A 1 312 ? 135.439 105.035 99.974 1.00 47.73 312 GLU A CA 1
ATOM 2305 C C . GLU A 1 312 ? 133.963 104.909 100.331 1.00 47.73 312 GLU A C 1
ATOM 2306 O O . GLU A 1 312 ? 133.503 105.479 101.326 1.00 47.73 312 GLU A O 1
ATOM 2312 N N . GLY A 1 313 ? 133.207 104.167 99.526 1.00 42.35 313 GLY A N 1
ATOM 2313 C CA . GLY A 1 313 ? 131.796 103.964 99.758 1.00 42.35 313 GLY A CA 1
ATOM 2314 C C . GLY A 1 313 ? 131.462 103.147 100.992 1.00 42.35 313 GLY A C 1
ATOM 2315 O O . GLY A 1 313 ? 130.607 103.534 101.795 1.00 42.35 313 GLY A O 1
ATOM 2316 N N . PRO A 1 314 ? 132.111 101.986 101.162 1.00 42.23 314 PRO A N 1
ATOM 2317 C CA . PRO A 1 314 ? 131.840 101.179 102.364 1.00 42.23 314 PRO A CA 1
ATOM 2318 C C . PRO A 1 314 ? 132.082 101.919 103.668 1.00 42.23 314 PRO A C 1
ATOM 2319 O O . PRO A 1 314 ? 131.363 101.684 104.648 1.00 42.23 314 PRO A O 1
ATOM 2323 N N . GLN A 1 315 ? 133.077 102.807 103.712 1.00 41.48 315 GLN A N 1
ATOM 2324 C CA . GLN A 1 315 ? 133.332 103.566 104.933 1.00 41.48 315 GLN A CA 1
ATOM 2325 C C . GLN A 1 315 ? 132.173 104.501 105.255 1.00 41.48 315 GLN A C 1
ATOM 2326 O O . GLN A 1 315 ? 131.940 104.832 106.424 1.00 41.48 315 GLN A O 1
ATOM 2332 N N . ARG A 1 316 ? 131.438 104.942 104.233 1.00 38.37 316 ARG A N 1
ATOM 2333 C CA . ARG A 1 316 ? 130.306 105.832 104.469 1.00 38.37 316 ARG A CA 1
ATOM 2334 C C . ARG A 1 316 ? 129.163 105.103 105.163 1.00 38.37 316 ARG A C 1
ATOM 2335 O O . ARG A 1 316 ? 128.494 105.671 106.033 1.00 38.37 316 ARG A O 1
ATOM 2343 N N . SER A 1 317 ? 128.920 103.844 104.791 1.00 34.18 317 SER A N 1
ATOM 2344 C CA . SER A 1 317 ? 127.858 103.082 105.439 1.00 34.18 317 SER A CA 1
ATOM 2345 C C . SER A 1 317 ? 128.221 102.734 106.876 1.00 34.18 317 SER A C 1
ATOM 2346 O O . SER A 1 317 ? 127.331 102.519 107.707 1.00 34.18 317 SER A O 1
ATOM 2349 N N . GLU A 1 318 ? 129.518 102.665 107.182 1.00 37.38 318 GLU A N 1
ATOM 2350 C CA . GLU A 1 318 ? 129.946 102.450 108.560 1.00 37.38 318 GLU A CA 1
ATOM 2351 C C . GLU A 1 318 ? 129.547 103.620 109.448 1.00 37.38 318 GLU A C 1
ATOM 2352 O O . GLU A 1 318 ? 128.912 103.428 110.496 1.00 37.38 318 GLU A O 1
ATOM 2358 N N . ALA A 1 319 ? 129.889 104.841 109.027 1.00 29.82 319 ALA A N 1
ATOM 2359 C CA . ALA A 1 319 ? 129.739 106.006 109.892 1.00 29.82 319 ALA A CA 1
ATOM 2360 C C . ALA A 1 319 ? 128.307 106.155 110.381 1.00 29.82 319 ALA A C 1
ATOM 2361 O O . ALA A 1 319 ? 128.077 106.572 111.520 1.00 29.82 319 ALA A O 1
ATOM 2363 N N . PHE A 1 320 ? 127.331 105.784 109.552 1.00 25.41 320 PHE A N 1
ATOM 2364 C CA . PHE A 1 320 ? 125.946 105.823 110.005 1.00 25.41 320 PHE A CA 1
ATOM 2365 C C . PHE A 1 320 ? 125.720 104.864 111.166 1.00 25.41 320 PHE A C 1
ATOM 2366 O O . PHE A 1 320 ? 125.000 105.189 112.112 1.00 25.41 320 PHE A O 1
ATOM 2374 N N . TYR A 1 321 ? 126.336 103.681 111.123 1.00 28.25 321 TYR A N 1
ATOM 2375 C CA . TYR A 1 321 ? 126.102 102.700 112.180 1.00 28.25 321 TYR A CA 1
ATOM 2376 C C . TYR A 1 321 ? 126.844 103.062 113.465 1.00 28.25 321 TYR A C 1
ATOM 2377 O O . TYR A 1 321 ? 126.302 102.898 114.567 1.00 28.25 321 TYR A O 1
ATOM 2386 N N . GLN A 1 322 ? 128.080 103.561 113.354 1.00 29.30 322 GLN A N 1
ATOM 2387 C CA . GLN A 1 322 ? 128.725 104.072 114.567 1.00 29.30 322 GLN A CA 1
ATOM 2388 C C . GLN A 1 322 ? 127.967 105.263 115.144 1.00 29.30 322 GLN A C 1
ATOM 2389 O O . GLN A 1 322 ? 127.863 105.398 116.369 1.00 29.30 322 GLN A O 1
ATOM 2395 N N . TRP A 1 323 ? 127.424 106.136 114.292 1.00 24.63 323 TRP A N 1
ATOM 2396 C CA . TRP A 1 323 ? 126.624 107.238 114.811 1.00 24.63 323 TRP A CA 1
ATOM 2397 C C . TRP A 1 323 ? 125.343 106.733 115.461 1.00 24.63 323 TRP A C 1
ATOM 2398 O O . TRP A 1 323 ? 124.897 107.285 116.470 1.00 24.63 323 TRP A O 1
ATOM 2409 N N . HIS A 1 324 ? 124.731 105.697 114.887 1.00 28.28 324 HIS A N 1
ATOM 2410 C CA . HIS A 1 324 ? 123.577 105.058 115.510 1.00 28.28 324 HIS A CA 1
ATOM 2411 C C . HIS A 1 324 ? 123.910 104.574 116.915 1.00 28.28 324 HIS A C 1
ATOM 2412 O O . HIS A 1 324 ? 123.194 104.876 117.880 1.00 28.28 324 HIS A O 1
ATOM 2419 N N . ALA A 1 325 ? 125.009 103.829 117.048 1.00 27.71 325 ALA A N 1
ATOM 2420 C CA . ALA A 1 325 ? 125.401 103.320 118.358 1.00 27.71 325 ALA A CA 1
ATOM 2421 C C . ALA A 1 325 ? 125.693 104.455 119.332 1.00 27.71 325 ALA A C 1
ATOM 2422 O O . ALA A 1 325 ? 125.245 104.423 120.485 1.00 27.71 325 ALA A O 1
ATOM 2424 N N . ALA A 1 326 ? 126.429 105.476 118.883 1.00 27.78 326 ALA A N 1
ATOM 2425 C CA . ALA A 1 326 ? 126.779 106.586 119.766 1.00 27.78 326 ALA A CA 1
ATOM 2426 C C . ALA A 1 326 ? 125.543 107.361 120.205 1.00 27.78 326 ALA A C 1
ATOM 2427 O O . ALA A 1 326 ? 125.424 107.740 121.376 1.00 27.78 326 ALA A O 1
ATOM 2429 N N . ALA A 1 327 ? 124.613 107.611 119.281 1.00 28.05 327 ALA A N 1
ATOM 2430 C CA . ALA A 1 327 ? 123.410 108.358 119.620 1.00 28.05 327 ALA A CA 1
ATOM 2431 C C . ALA A 1 327 ? 122.514 107.561 120.554 1.00 28.05 327 ALA A C 1
ATOM 2432 O O . ALA A 1 327 ? 121.833 108.134 121.412 1.00 28.05 327 ALA A O 1
ATOM 2434 N N . GLN A 1 328 ? 122.492 106.235 120.402 1.00 30.01 328 GLN A N 1
ATOM 2435 C CA . GLN A 1 328 ? 121.744 105.414 121.345 1.00 30.01 328 GLN A CA 1
ATOM 2436 C C . GLN A 1 328 ? 122.416 105.404 122.714 1.00 30.01 328 GLN A C 1
ATOM 2437 O O . GLN A 1 328 ? 121.742 105.304 123.746 1.00 30.01 328 GLN A O 1
ATOM 2443 N N . ALA A 1 329 ? 123.748 105.509 122.741 1.00 31.76 329 ALA A N 1
ATOM 2444 C CA . ALA A 1 329 ? 124.474 105.434 124.005 1.00 31.76 329 ALA A CA 1
ATOM 2445 C C . ALA A 1 329 ? 124.415 106.747 124.781 1.00 31.76 329 ALA A C 1
ATOM 2446 O O . ALA A 1 329 ? 124.461 106.744 126.017 1.00 31.76 329 ALA A O 1
ATOM 2448 N N . THR A 1 330 ? 124.335 107.880 124.078 1.00 30.86 330 THR A N 1
ATOM 2449 C CA . THR A 1 330 ? 124.442 109.176 124.752 1.00 30.86 330 THR A CA 1
ATOM 2450 C C . THR A 1 330 ? 123.287 109.417 125.719 1.00 30.86 330 THR A C 1
ATOM 2451 O O . THR A 1 330 ? 123.488 109.950 126.816 1.00 30.86 330 THR A O 1
ATOM 2455 N N . PHE A 1 331 ? 122.063 109.057 125.326 1.00 32.46 331 PHE A N 1
ATOM 2456 C CA . PHE A 1 331 ? 120.942 109.267 126.237 1.00 32.46 331 PHE A CA 1
ATOM 2457 C C . PHE A 1 331 ? 120.977 108.282 127.399 1.00 32.46 331 PHE A C 1
ATOM 2458 O O . PHE A 1 331 ? 120.383 108.540 128.451 1.00 32.46 331 PHE A O 1
ATOM 2466 N N . ASN A 1 332 ? 121.675 107.155 127.240 1.00 33.28 332 ASN A N 1
ATOM 2467 C CA . ASN A 1 332 ? 121.925 106.289 128.388 1.00 33.28 332 ASN A CA 1
ATOM 2468 C C . ASN A 1 332 ? 122.821 106.981 129.407 1.00 33.28 332 ASN A C 1
ATOM 2469 O O . ASN A 1 332 ? 122.587 106.885 130.618 1.00 33.28 332 ASN A O 1
ATOM 2474 N N . THR A 1 333 ? 123.856 107.680 128.936 1.00 31.00 333 THR A N 1
ATOM 2475 C CA . THR A 1 333 ? 124.747 108.390 129.848 1.00 31.00 333 THR A CA 1
ATOM 2476 C C . THR A 1 333 ? 124.041 109.572 130.500 1.00 31.00 333 THR A C 1
ATOM 2477 O O . THR A 1 333 ? 124.156 109.781 131.713 1.00 31.00 333 THR A O 1
ATOM 2481 N N . ILE A 1 334 ? 123.302 110.355 129.712 1.00 30.82 334 ILE A N 1
ATOM 2482 C CA . ILE A 1 334 ? 122.564 111.482 130.280 1.00 30.82 334 ILE A CA 1
ATOM 2483 C C . ILE A 1 334 ? 121.509 110.983 131.258 1.00 30.82 334 ILE A C 1
ATOM 2484 O O . ILE A 1 334 ? 121.226 111.629 132.274 1.00 30.82 334 ILE A O 1
ATOM 2489 N N . ALA A 1 335 ? 120.913 109.824 130.972 1.00 31.09 335 ALA A N 1
ATOM 2490 C CA . ALA A 1 335 ? 120.001 109.200 131.921 1.00 31.09 335 ALA A CA 1
ATOM 2491 C C . ALA A 1 335 ? 120.721 108.768 133.191 1.00 31.09 335 ALA A C 1
ATOM 2492 O O . ALA A 1 335 ? 120.122 108.761 134.273 1.00 31.09 335 ALA A O 1
ATOM 2494 N N . ALA A 1 336 ? 122.000 108.399 133.081 1.00 30.13 336 ALA A N 1
ATOM 2495 C CA . ALA A 1 336 ? 122.739 107.925 134.246 1.00 30.13 336 ALA A CA 1
ATOM 2496 C C . ALA A 1 336 ? 123.215 109.083 135.111 1.00 30.13 336 ALA A C 1
ATOM 2497 O O . ALA A 1 336 ? 123.751 108.870 136.205 1.00 30.13 336 ALA A O 1
ATOM 2499 N N . SER A 1 337 ? 123.038 110.314 134.636 1.00 29.01 337 SER A N 1
ATOM 2500 C CA . SER A 1 337 ? 123.502 111.479 135.376 1.00 29.01 337 SER A CA 1
ATOM 2501 C C . SER A 1 337 ? 122.771 111.610 136.706 1.00 29.01 337 SER A C 1
ATOM 2502 O O . SER A 1 337 ? 121.544 111.499 136.777 1.00 29.01 337 SER A O 1
ATOM 2505 N N . VAL A 1 338 ? 123.539 111.848 137.766 1.00 27.65 338 VAL A N 1
ATOM 2506 C CA . VAL A 1 338 ? 123.006 112.157 139.087 1.00 27.65 338 VAL A CA 1
ATOM 2507 C C . VAL A 1 338 ? 123.656 113.450 139.560 1.00 27.65 338 VAL A C 1
ATOM 2508 O O . VAL A 1 338 ? 124.868 113.638 139.403 1.00 27.65 338 VAL A O 1
ATOM 2512 N N . GLY A 1 339 ? 122.850 114.350 140.092 1.00 26.45 339 GLY A N 1
ATOM 2513 C CA . GLY A 1 339 ? 123.350 115.664 140.436 1.00 26.45 339 GLY A CA 1
ATOM 2514 C C . GLY A 1 339 ? 123.170 116.645 139.294 1.00 26.45 339 GLY A C 1
ATOM 2515 O O . GLY A 1 339 ? 123.219 116.286 138.112 1.00 26.45 339 GLY A O 1
ATOM 2516 N N . GLU A 1 340 ? 122.952 117.912 139.649 1.00 25.68 340 GLU A N 1
ATOM 2517 C CA . GLU A 1 340 ? 122.726 118.928 138.626 1.00 25.68 340 GLU A CA 1
ATOM 2518 C C . GLU A 1 340 ? 124.028 119.331 137.948 1.00 25.68 340 GLU A C 1
ATOM 2519 O O . GLU A 1 340 ? 124.013 119.891 136.847 1.00 25.68 340 GLU A O 1
ATOM 2525 N N . ASP A 1 341 ? 125.166 119.061 138.592 1.00 25.67 341 ASP A N 1
ATOM 2526 C CA . ASP A 1 341 ? 126.450 119.391 137.984 1.00 25.67 341 ASP A CA 1
ATOM 2527 C C . ASP A 1 341 ? 126.800 118.425 136.858 1.00 25.67 341 ASP A C 1
ATOM 2528 O O . ASP A 1 341 ? 127.314 118.839 135.812 1.00 25.67 341 ASP A O 1
ATOM 2533 N N . ASN A 1 342 ? 126.530 117.131 137.052 1.00 28.82 342 ASN A N 1
ATOM 2534 C CA . ASN A 1 342 ? 126.899 116.137 136.047 1.00 28.82 342 ASN A CA 1
ATOM 2535 C C . ASN A 1 342 ? 125.973 116.191 134.837 1.00 28.82 342 ASN A C 1
ATOM 2536 O O . ASN A 1 342 ? 126.394 115.890 133.714 1.00 28.82 342 ASN A O 1
ATOM 2541 N N . LEU A 1 343 ? 124.707 116.560 135.047 1.00 29.04 343 LEU A N 1
ATOM 2542 C CA . LEU A 1 343 ? 123.787 116.719 133.925 1.00 29.04 343 LEU A CA 1
ATOM 2543 C C . LEU A 1 343 ? 124.282 117.792 132.964 1.00 29.04 343 LEU A C 1
ATOM 2544 O O . LEU A 1 343 ? 124.290 117.592 131.742 1.00 29.04 343 LEU A O 1
ATOM 2549 N N . PHE A 1 344 ? 124.703 118.937 133.501 1.00 33.33 344 PHE A N 1
ATOM 2550 C CA . PHE A 1 344 ? 125.223 120.003 132.655 1.00 33.33 344 PHE A CA 1
ATOM 2551 C C . PHE A 1 344 ? 126.511 119.579 131.966 1.00 33.33 344 PHE A C 1
ATOM 2552 O O . PHE A 1 344 ? 126.742 119.937 130.809 1.00 33.33 344 PHE A O 1
ATOM 2560 N N . LEU A 1 345 ? 127.361 118.814 132.655 1.00 34.45 345 LEU A N 1
ATOM 2561 C CA . LEU A 1 345 ? 128.584 118.326 132.025 1.00 34.45 345 LEU A CA 1
ATOM 2562 C C . LEU A 1 345 ? 128.273 117.402 130.852 1.00 34.45 345 LEU A C 1
ATOM 2563 O O . LEU A 1 345 ? 128.905 117.495 129.794 1.00 34.45 345 LEU A O 1
ATOM 2568 N N . SER A 1 346 ? 127.302 116.501 131.022 1.00 32.62 346 SER A N 1
ATOM 2569 C CA . SER A 1 346 ? 126.925 115.604 129.932 1.00 32.62 346 SER A CA 1
ATOM 2570 C C . SER A 1 346 ? 126.324 116.373 128.761 1.00 32.62 346 SER A C 1
ATOM 2571 O O . SER A 1 346 ? 126.626 116.084 127.594 1.00 32.62 346 SER A O 1
ATOM 2574 N N . LEU A 1 347 ? 125.462 117.352 129.049 1.00 32.63 347 LEU A N 1
ATOM 2575 C CA . LEU A 1 347 ? 124.887 118.156 127.975 1.00 32.63 347 LEU A CA 1
ATOM 2576 C C . LEU A 1 347 ? 125.953 118.989 127.274 1.00 32.63 347 LEU A C 1
ATOM 2577 O O . LEU A 1 347 ? 125.867 119.223 126.066 1.00 32.63 347 LEU A O 1
ATOM 2582 N N . GLU A 1 348 ? 126.965 119.448 128.012 1.00 36.22 348 GLU A N 1
ATOM 2583 C CA . GLU A 1 348 ? 128.064 120.174 127.385 1.00 36.22 348 GLU A CA 1
ATOM 2584 C C . GLU A 1 348 ? 128.892 119.254 126.501 1.00 36.22 348 GLU A C 1
ATOM 2585 O O . GLU A 1 348 ? 129.332 119.649 125.415 1.00 36.22 348 GLU A O 1
ATOM 2591 N N . ASP A 1 349 ? 129.120 118.022 126.955 1.00 35.97 349 ASP A N 1
ATOM 2592 C CA . ASP A 1 349 ? 129.867 117.041 126.181 1.00 35.97 349 ASP A CA 1
ATOM 2593 C C . ASP A 1 349 ? 129.150 116.644 124.898 1.00 35.97 349 ASP A C 1
ATOM 2594 O O . ASP A 1 349 ? 129.809 116.482 123.865 1.00 35.97 349 ASP A O 1
ATOM 2599 N N . SER A 1 350 ? 127.827 116.499 124.929 1.00 31.74 350 SER A N 1
ATOM 2600 C CA . SER A 1 350 ? 127.082 116.005 123.775 1.00 31.74 350 SER A CA 1
ATOM 2601 C C . SER A 1 350 ? 126.532 117.096 122.869 1.00 31.74 350 SER A C 1
ATOM 2602 O O . SER A 1 350 ? 126.398 116.871 121.664 1.00 31.74 350 SER A O 1
ATOM 2605 N N . PHE A 1 351 ? 126.216 118.279 123.401 1.00 33.12 351 PHE A N 1
ATOM 2606 C CA . PHE A 1 351 ? 125.447 119.292 122.685 1.00 33.12 351 PHE A CA 1
ATOM 2607 C C . PHE A 1 351 ? 126.128 120.658 122.708 1.00 33.12 351 PHE A C 1
ATOM 2608 O O . PHE A 1 351 ? 125.461 121.690 122.607 1.00 33.12 351 PHE A O 1
ATOM 2616 N N . GLY A 1 352 ? 127.451 120.685 122.848 1.00 38.79 352 GLY A N 1
ATOM 2617 C CA . GLY A 1 352 ? 128.191 121.930 122.765 1.00 38.79 352 GLY A CA 1
ATOM 2618 C C . GLY A 1 352 ? 128.146 122.780 124.020 1.00 38.79 352 GLY A C 1
ATOM 2619 O O . GLY A 1 352 ? 127.108 122.873 124.679 1.00 38.79 352 GLY A O 1
ATOM 2620 N N . LYS A 1 353 ? 129.274 123.412 124.354 1.00 42.64 353 LYS A N 1
ATOM 2621 C CA . LYS A 1 353 ? 129.343 124.258 125.543 1.00 42.64 353 LYS A CA 1
ATOM 2622 C C . LYS A 1 353 ? 128.541 125.544 125.363 1.00 42.64 353 LYS A C 1
ATOM 2623 O O . LYS A 1 353 ? 127.764 125.932 126.249 1.00 42.64 353 LYS A O 1
ATOM 2629 N N . THR A 1 354 ? 128.722 126.213 124.221 1.00 43.26 354 THR A N 1
ATOM 2630 C CA . THR A 1 354 ? 128.111 127.523 124.005 1.00 43.26 354 THR A CA 1
ATOM 2631 C C . THR A 1 354 ? 126.589 127.489 124.057 1.00 43.2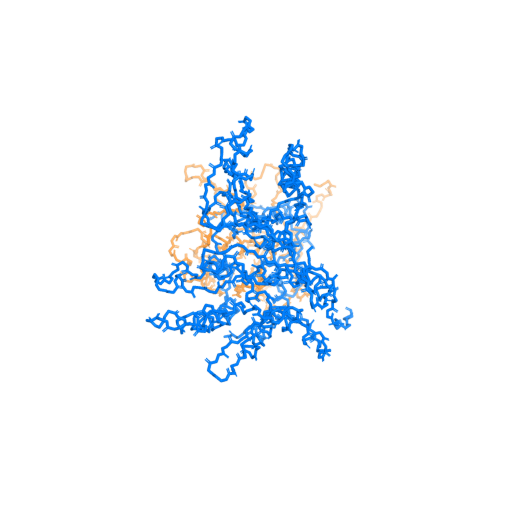6 354 THR A C 1
ATOM 2632 O O . THR A 1 354 ? 126.002 128.359 124.725 1.00 43.26 354 THR A O 1
ATOM 2636 N N . PRO A 1 355 ? 125.888 126.560 123.393 1.00 41.42 355 PRO A N 1
ATOM 2637 C CA . PRO A 1 355 ? 124.430 126.506 123.586 1.00 41.42 355 PRO A CA 1
ATOM 2638 C C . PRO A 1 355 ? 124.027 126.235 125.024 1.00 41.42 355 PRO A C 1
ATOM 2639 O O . PRO A 1 355 ? 122.999 126.747 125.485 1.00 41.42 355 PRO A O 1
ATOM 2643 N N . VAL A 1 356 ? 124.816 125.438 125.750 1.00 43.63 356 VAL A N 1
ATOM 2644 C CA . VAL A 1 356 ? 124.438 125.043 127.104 1.00 43.63 356 VAL A CA 1
ATOM 2645 C C . VAL A 1 356 ? 124.536 126.224 128.063 1.00 43.63 356 VAL A C 1
ATOM 2646 O O . VAL A 1 356 ? 123.702 126.374 128.966 1.00 43.63 356 VAL A O 1
ATOM 2650 N N . ASP A 1 357 ? 125.550 127.080 127.889 1.00 45.18 357 ASP A N 1
ATOM 2651 C CA . ASP A 1 357 ? 125.725 128.199 128.818 1.00 45.18 357 ASP A CA 1
ATOM 2652 C C . ASP A 1 357 ? 124.473 129.068 128.900 1.00 45.18 357 ASP A C 1
ATOM 2653 O O . ASP A 1 357 ? 124.062 129.478 129.995 1.00 45.18 357 ASP A O 1
ATOM 2658 N N . VAL A 1 358 ? 123.854 129.357 127.753 1.00 47.27 358 VAL A N 1
ATOM 2659 C CA . VAL A 1 358 ? 122.702 130.255 127.724 1.00 47.27 358 VAL A CA 1
ATOM 2660 C C . VAL A 1 358 ? 121.528 129.653 128.486 1.00 47.27 358 VAL A C 1
ATOM 2661 O O . VAL A 1 358 ? 120.808 130.359 129.201 1.00 47.27 358 VAL A O 1
ATOM 2665 N N . VAL A 1 359 ? 121.310 128.344 128.340 1.00 46.31 359 VAL A N 1
ATOM 2666 C CA . VAL A 1 359 ? 120.181 127.697 129.006 1.00 46.31 359 VAL A CA 1
ATOM 2667 C C . VAL A 1 359 ? 120.327 127.790 130.519 1.00 46.31 359 VAL A C 1
ATOM 2668 O O . VAL A 1 359 ? 119.375 128.134 131.233 1.00 46.31 359 VAL A O 1
ATOM 2672 N N . ARG A 1 360 ? 121.524 127.494 131.031 1.00 46.60 360 ARG A N 1
ATOM 2673 C CA . ARG A 1 360 ? 121.752 127.563 132.471 1.00 46.60 360 ARG A CA 1
ATOM 2674 C C . ARG A 1 360 ? 121.654 128.996 132.978 1.00 46.60 360 ARG A C 1
ATOM 2675 O O . ARG A 1 360 ? 121.112 129.241 134.063 1.00 46.60 360 ARG A O 1
ATOM 2683 N N . GLN A 1 361 ? 122.172 129.958 132.208 1.00 51.83 361 GLN A N 1
ATOM 2684 C CA . GLN A 1 361 ? 122.061 131.355 132.617 1.00 51.83 361 GLN A CA 1
ATOM 2685 C C . GLN A 1 361 ? 120.604 131.795 132.689 1.00 51.83 361 GLN A C 1
ATOM 2686 O O . GLN A 1 361 ? 120.203 132.485 133.633 1.00 51.83 361 GLN A O 1
ATOM 2692 N N . ARG A 1 362 ? 119.794 131.398 131.704 1.00 52.30 362 ARG A N 1
ATOM 2693 C CA . ARG A 1 362 ? 118.381 131.760 131.723 1.00 52.30 362 ARG A CA 1
ATOM 2694 C C . ARG A 1 362 ? 117.652 131.091 132.882 1.00 52.30 362 ARG A C 1
ATOM 2695 O O . ARG A 1 362 ? 116.780 131.703 133.507 1.00 52.30 362 ARG A O 1
ATOM 2703 N N . LEU A 1 363 ? 117.995 129.836 133.186 1.00 54.19 363 LEU A N 1
ATOM 2704 C CA . LEU A 1 363 ? 117.386 129.156 134.329 1.00 54.19 363 LEU A CA 1
ATOM 2705 C C . LEU A 1 363 ? 117.725 129.864 135.638 1.00 54.19 363 LEU A C 1
ATOM 2706 O O . LEU A 1 363 ? 116.854 130.071 136.497 1.00 54.19 363 LEU A O 1
ATOM 2711 N N . MET A 1 364 ? 118.995 130.240 135.809 1.00 56.62 364 MET A N 1
ATOM 2712 C CA . MET A 1 364 ? 119.394 130.928 137.031 1.00 56.62 364 MET A CA 1
ATOM 2713 C C . MET A 1 364 ? 118.732 132.294 137.137 1.00 56.62 364 MET A C 1
ATOM 2714 O O . MET A 1 364 ? 118.309 132.697 138.225 1.00 56.62 364 MET A O 1
ATOM 2719 N N . GLU A 1 365 ? 118.630 133.022 136.020 1.00 59.78 365 GLU A N 1
ATOM 2720 C CA . GLU A 1 365 ? 117.920 134.297 136.038 1.00 59.78 365 GLU A CA 1
ATOM 2721 C C . GLU A 1 365 ? 116.456 134.103 136.405 1.00 59.78 365 GLU A C 1
ATOM 2722 O O . GLU A 1 365 ? 115.892 134.882 137.183 1.00 59.78 365 GLU A O 1
ATOM 2728 N N . HIS A 1 366 ? 115.825 133.065 135.852 1.00 63.26 366 HIS A N 1
ATOM 2729 C CA . HIS A 1 366 ? 114.423 132.803 136.148 1.00 63.26 366 HIS A CA 1
ATOM 2730 C C . HIS A 1 366 ? 114.212 132.533 137.629 1.00 63.26 366 HIS A C 1
ATOM 2731 O O . HIS A 1 366 ? 113.285 133.076 138.240 1.00 63.26 366 HIS A O 1
ATOM 2738 N N . MET A 1 367 ? 115.065 131.703 138.234 1.00 65.64 367 MET A N 1
ATOM 2739 C CA . MET A 1 367 ? 114.847 131.380 139.643 1.00 65.64 367 MET A CA 1
ATOM 2740 C C . MET A 1 367 ? 115.284 132.520 140.559 1.00 65.64 367 MET A C 1
ATOM 2741 O O . MET A 1 367 ? 114.737 132.683 141.656 1.00 65.64 367 MET A O 1
ATOM 2746 N N . GLN A 1 368 ? 116.256 133.329 140.131 1.00 66.69 368 GLN A N 1
ATOM 2747 C CA . GLN A 1 368 ? 116.569 134.544 140.877 1.00 66.69 368 GLN A CA 1
ATOM 2748 C C . GLN A 1 368 ? 115.379 135.494 140.888 1.00 66.69 368 GLN A C 1
A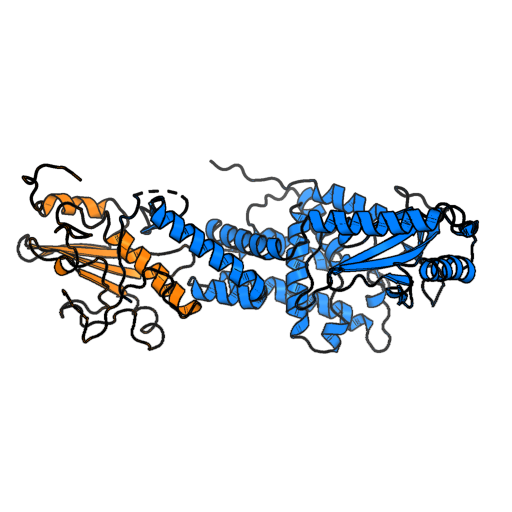TOM 2749 O O . GLN A 1 368 ? 115.038 136.067 141.932 1.00 66.69 368 GLN A O 1
ATOM 2755 N N . SER A 1 369 ? 114.721 135.656 139.739 1.00 69.18 369 SER A N 1
ATOM 2756 C CA . SER A 1 369 ? 113.500 136.452 139.696 1.00 69.18 369 SER A CA 1
ATOM 2757 C C . SER A 1 369 ? 112.420 135.833 140.571 1.00 69.18 369 SER A C 1
ATOM 2758 O O . SER A 1 369 ? 111.688 136.547 141.265 1.00 69.18 369 SER A O 1
ATOM 2761 N N . ALA A 1 370 ? 112.315 134.501 140.559 1.00 70.63 370 ALA A N 1
ATOM 2762 C CA . ALA A 1 370 ? 111.335 133.824 141.403 1.00 70.63 370 ALA A CA 1
ATOM 2763 C C . ALA A 1 370 ? 111.581 134.121 142.877 1.00 70.63 370 ALA A C 1
ATOM 2764 O O . ALA A 1 370 ? 110.631 134.306 143.647 1.00 70.63 370 ALA A O 1
ATOM 2766 N N . ARG A 1 371 ? 112.851 134.159 143.292 1.00 69.77 371 ARG A N 1
ATOM 2767 C CA . ARG A 1 371 ? 113.169 134.669 144.623 1.00 69.77 371 ARG A CA 1
ATOM 2768 C C . ARG A 1 371 ? 112.674 136.099 144.788 1.00 69.77 371 ARG A C 1
ATOM 2769 O O . ARG A 1 371 ? 112.019 136.429 145.784 1.00 69.77 371 ARG A O 1
ATOM 2777 N N . GLU A 1 372 ? 112.981 136.964 143.819 1.00 72.25 372 GLU A N 1
ATOM 2778 C CA . GLU A 1 372 ? 112.560 138.358 143.913 1.00 72.25 372 GLU A CA 1
ATOM 2779 C C . GLU A 1 372 ? 111.048 138.495 143.770 1.00 72.25 372 GLU A C 1
ATOM 2780 O O . GLU A 1 372 ? 110.422 139.283 144.488 1.00 72.25 372 GLU A O 1
ATOM 2786 N N . GLN A 1 373 ? 110.443 137.740 142.849 1.00 75.58 373 GLN A N 1
ATOM 2787 C CA . GLN A 1 373 ? 108.992 137.785 142.697 1.00 75.58 373 GLN A CA 1
ATOM 2788 C C . GLN A 1 373 ? 108.291 137.189 143.911 1.00 75.58 373 GLN A C 1
ATOM 2789 O O . GLN A 1 373 ? 107.226 137.667 144.320 1.00 75.58 373 GLN A O 1
ATOM 2795 N N . GLY A 1 374 ? 108.872 136.148 144.501 1.00 74.38 374 GLY A N 1
ATOM 2796 C CA . GLY A 1 374 ? 108.253 135.455 145.611 1.00 74.38 374 GLY A CA 1
ATOM 2797 C C . GLY A 1 374 ? 107.495 134.200 145.244 1.00 74.38 374 GLY A C 1
ATOM 2798 O O . GLY A 1 374 ? 106.736 133.690 146.077 1.00 74.38 374 GLY A O 1
ATOM 2799 N N . SER A 1 375 ? 107.676 133.685 144.031 1.00 72.62 375 SER A N 1
ATOM 2800 C CA . SER A 1 375 ? 106.958 132.508 143.560 1.00 72.62 375 SER A CA 1
ATOM 2801 C C . SER A 1 375 ? 107.681 131.204 143.865 1.00 72.62 375 SER A C 1
ATOM 2802 O O . SER A 1 375 ? 107.213 130.141 143.445 1.00 72.62 375 SER A O 1
ATOM 2805 N N . LEU A 1 376 ? 108.804 131.254 144.578 1.00 71.53 376 LEU A N 1
ATOM 2806 C CA . LEU A 1 376 ? 109.559 130.056 144.929 1.00 71.53 376 LEU A CA 1
ATOM 2807 C C . LEU A 1 376 ? 108.834 129.342 146.065 1.00 71.53 376 LEU A C 1
ATOM 2808 O O . LEU A 1 376 ? 108.898 129.774 147.220 1.00 71.53 376 LEU A O 1
ATOM 2813 N N . HIS A 1 377 ? 108.148 128.249 145.738 1.00 72.11 377 HIS A N 1
ATOM 2814 C CA . HIS A 1 377 ? 107.377 127.488 146.709 1.00 72.11 377 HIS A CA 1
ATOM 2815 C C . HIS A 1 377 ? 108.157 126.250 147.130 1.00 72.11 377 HIS A C 1
ATOM 2816 O O . HIS A 1 377 ? 109.136 125.857 146.490 1.00 72.11 377 HIS A O 1
ATOM 2823 N N . LEU A 1 378 ? 107.702 125.636 148.219 1.00 70.18 378 LEU A N 1
ATOM 2824 C CA . LEU A 1 378 ? 108.331 124.451 148.789 1.00 70.18 378 LEU A CA 1
ATOM 2825 C C . LEU A 1 378 ? 107.463 123.234 148.501 1.00 70.18 378 LEU A C 1
ATOM 2826 O O . LEU A 1 378 ? 106.271 123.227 148.827 1.00 70.18 378 LEU A O 1
ATOM 2831 N N . ASP A 1 379 ? 108.059 122.211 147.894 1.00 67.37 379 ASP A N 1
ATOM 2832 C CA . ASP A 1 379 ? 107.363 120.946 147.705 1.00 67.37 379 ASP A CA 1
ATOM 2833 C C . ASP A 1 379 ? 107.125 120.282 149.054 1.00 67.37 379 ASP A C 1
ATOM 2834 O O . ASP A 1 379 ? 108.024 120.227 149.898 1.00 67.37 379 ASP A O 1
ATOM 2839 N N . LYS A 1 380 ? 105.905 119.788 149.264 1.00 69.43 380 LYS A N 1
ATOM 2840 C CA . LYS A 1 380 ? 105.579 119.164 150.542 1.00 69.43 380 LYS A CA 1
ATOM 2841 C C . LYS A 1 380 ? 106.352 117.866 150.742 1.00 69.43 380 LYS A C 1
ATOM 2842 O O . LYS A 1 380 ? 106.833 117.587 151.846 1.00 69.43 380 LYS A O 1
ATOM 2848 N N . LYS A 1 381 ? 106.489 117.060 149.685 1.00 63.32 381 LYS A N 1
ATOM 2849 C CA . LYS A 1 381 ? 107.095 115.742 149.846 1.00 63.32 381 LYS A CA 1
ATOM 2850 C C . LYS A 1 381 ? 108.611 115.831 149.985 1.00 63.32 381 LYS A C 1
ATOM 2851 O O . LYS A 1 381 ? 109.166 115.470 151.029 1.00 63.32 381 LYS A O 1
ATOM 2857 N N . THR A 1 382 ? 109.298 116.314 148.949 1.00 58.64 382 THR A N 1
ATOM 2858 C CA . THR A 1 382 ? 110.754 116.306 148.925 1.00 58.64 382 THR A CA 1
ATOM 2859 C C . THR A 1 382 ? 111.387 117.631 149.325 1.00 58.64 382 THR A C 1
ATOM 2860 O O . THR A 1 382 ? 112.618 117.707 149.399 1.00 58.64 382 THR A O 1
ATOM 2864 N N . GLY A 1 383 ? 110.594 118.668 149.580 1.00 60.73 383 GLY A N 1
ATOM 2865 C CA . GLY A 1 383 ? 111.167 119.962 149.905 1.00 60.73 383 GLY A CA 1
ATOM 2866 C C . GLY A 1 383 ? 111.915 120.601 148.758 1.00 60.73 383 GLY A C 1
ATOM 2867 O O . GLY A 1 383 ? 112.754 121.480 148.982 1.00 60.73 383 GLY A O 1
ATOM 2868 N N . GLY A 1 384 ? 111.637 120.177 147.527 1.00 62.02 384 GLY A N 1
ATOM 2869 C CA . GLY A 1 384 ? 112.352 120.713 146.388 1.00 62.02 384 GLY A CA 1
ATOM 2870 C C . GLY A 1 384 ? 111.899 122.115 146.031 1.00 62.02 384 GLY A C 1
ATOM 2871 O O . GLY A 1 384 ? 110.829 122.576 146.430 1.00 62.02 384 GLY A O 1
ATOM 2872 N N . LEU A 1 385 ? 112.740 122.803 145.265 1.00 60.11 385 LEU A N 1
ATOM 2873 C CA . LEU A 1 385 ? 112.423 124.154 144.828 1.00 60.11 385 LEU A CA 1
ATOM 2874 C C . LEU A 1 385 ? 111.375 124.125 143.722 1.00 60.11 385 LEU A C 1
ATOM 2875 O O . LEU A 1 385 ? 111.425 123.286 142.818 1.00 60.11 385 LEU A O 1
ATOM 2880 N N . ILE A 1 386 ? 110.421 125.048 143.799 1.00 66.57 386 ILE A N 1
ATOM 2881 C CA . ILE A 1 386 ? 109.378 125.198 142.790 1.00 66.57 386 ILE A CA 1
ATOM 2882 C C . ILE A 1 386 ? 109.517 126.585 142.182 1.00 66.57 386 ILE A C 1
ATOM 2883 O O . ILE A 1 386 ? 109.360 127.593 142.881 1.00 66.57 386 ILE A O 1
ATOM 2888 N N . ALA A 1 387 ? 109.804 126.636 140.884 1.00 68.59 387 ALA A N 1
ATOM 2889 C CA . ALA A 1 387 ? 109.983 127.890 140.166 1.00 68.59 387 ALA A CA 1
ATOM 2890 C C . ALA A 1 387 ? 108.782 128.128 139.263 1.00 68.59 387 ALA A C 1
ATOM 2891 O O . ALA A 1 387 ? 108.492 127.314 138.380 1.00 68.59 387 ALA A O 1
ATOM 2893 N N . THR A 1 388 ? 108.093 129.243 139.484 1.00 69.91 388 THR A N 1
ATOM 2894 C CA . THR A 1 388 ? 106.919 129.593 138.693 1.00 69.91 388 THR A CA 1
ATOM 2895 C C . THR A 1 388 ? 106.927 131.076 138.343 1.00 69.91 388 THR A C 1
ATOM 2896 O O . THR A 1 388 ? 106.603 131.461 137.220 1.00 69.91 388 THR A O 1
ATOM 2900 N N . ALA A 1 397 ? 104.455 128.287 149.092 1.00 71.74 397 ALA A N 1
ATOM 2901 C CA . ALA A 1 397 ? 105.043 129.052 150.186 1.00 71.74 397 ALA A CA 1
ATOM 2902 C C . ALA A 1 397 ? 106.230 129.872 149.698 1.00 71.74 397 ALA A C 1
ATOM 2903 O O . ALA A 1 397 ? 107.324 129.341 149.509 1.00 71.74 397 ALA A O 1
ATOM 2905 N N . GLY A 1 398 ? 106.002 131.167 149.491 1.00 69.11 398 GLY A N 1
ATOM 2906 C CA . GLY A 1 398 ? 107.078 132.031 149.036 1.00 69.11 398 GLY A CA 1
ATOM 2907 C C . GLY A 1 398 ? 108.196 132.112 150.060 1.00 69.11 398 GLY A C 1
ATOM 2908 O O . GLY A 1 398 ? 107.967 132.370 151.244 1.00 69.11 398 GLY A O 1
ATOM 2909 N N . VAL A 1 399 ? 109.420 131.888 149.592 1.00 65.96 399 VAL A N 1
ATOM 2910 C CA . VAL A 1 399 ? 110.578 131.924 150.492 1.00 65.96 399 VAL A CA 1
ATOM 2911 C C . VAL A 1 399 ? 110.874 133.370 150.873 1.00 65.96 399 VAL A C 1
ATOM 2912 O O . VAL A 1 399 ? 111.005 134.231 149.982 1.00 65.96 399 VAL A O 1
ATOM 2916 N N . PRO A 1 400 ? 110.982 133.696 152.160 1.00 66.61 400 PRO A N 1
ATOM 2917 C CA . PRO A 1 400 ? 111.301 135.075 152.546 1.00 66.61 400 PRO A CA 1
ATOM 2918 C C . PRO A 1 400 ? 112.716 135.458 152.140 1.00 66.61 400 PRO A C 1
ATOM 2919 O O . PRO A 1 400 ? 113.513 134.624 151.703 1.00 66.61 400 PRO A O 1
ATOM 2923 N N . LYS A 1 401 ? 113.020 136.746 152.285 1.00 72.01 401 LYS A N 1
ATOM 2924 C CA . LYS A 1 401 ? 114.343 137.245 151.931 1.00 72.01 401 LYS A CA 1
ATOM 2925 C C . LYS A 1 401 ? 115.399 136.655 152.859 1.00 72.01 401 LYS A C 1
ATOM 2926 O O . LYS A 1 401 ? 115.227 136.615 154.080 1.00 72.01 401 LYS A O 1
ATOM 2932 N N . ASN A 1 402 ? 116.502 136.197 152.268 1.00 69.35 402 ASN A N 1
ATOM 2933 C CA . ASN A 1 402 ? 117.533 135.486 153.009 1.00 69.35 402 ASN A CA 1
ATOM 2934 C C . ASN A 1 402 ? 118.903 135.819 152.436 1.00 69.35 402 ASN A C 1
ATOM 2935 O O . ASN A 1 402 ? 119.027 136.206 151.271 1.00 69.35 402 ASN A O 1
ATOM 2940 N N . THR A 1 403 ? 119.930 135.668 153.271 1.00 68.98 403 THR A N 1
ATOM 2941 C CA . THR A 1 403 ? 121.317 135.898 152.880 1.00 68.98 403 THR A CA 1
ATOM 2942 C C . THR A 1 403 ? 122.142 134.667 153.228 1.00 68.98 403 THR A C 1
ATOM 2943 O O . THR A 1 403 ? 122.078 134.173 154.359 1.00 68.98 403 THR A O 1
ATOM 2947 N N . PHE A 1 404 ? 122.919 134.182 152.261 1.00 64.05 404 PHE A N 1
ATOM 2948 C CA . PHE A 1 404 ? 123.773 133.009 152.428 1.00 64.05 404 PHE A CA 1
ATOM 2949 C C . PHE A 1 404 ? 125.233 133.424 152.292 1.00 64.05 404 PHE A C 1
ATOM 2950 O O . PHE A 1 404 ? 125.699 133.722 151.188 1.00 64.05 404 PHE A O 1
ATOM 2958 N N . TYR A 1 405 ? 125.949 133.440 153.412 1.00 69.94 405 TYR A N 1
ATOM 2959 C CA . TYR A 1 405 ? 127.392 133.603 153.376 1.00 69.94 405 TYR A CA 1
ATOM 2960 C C . TYR A 1 405 ? 128.048 132.319 152.871 1.00 69.94 405 TYR A C 1
ATOM 2961 O O . TYR A 1 405 ? 127.755 131.212 153.334 1.00 69.94 405 TYR A O 1
ATOM 2970 N N . GLY A 1 406 ? 128.947 132.476 151.905 1.00 69.16 406 GLY A N 1
ATOM 2971 C CA . GLY A 1 406 ? 129.609 131.340 151.288 1.00 69.16 406 GLY A CA 1
ATOM 2972 C C . GLY A 1 406 ? 130.483 130.537 152.231 1.00 69.16 406 GLY A C 1
ATOM 2973 O O . GLY A 1 406 ? 130.755 130.959 153.355 1.00 69.16 406 GLY A O 1
ATOM 2974 N N . VAL B 2 4 ? 106.483 144.977 159.369 1.00 130.00 4 VAL B N 1
ATOM 2975 C CA . VAL B 2 4 ? 105.042 144.833 159.525 1.00 130.00 4 VAL B CA 1
ATOM 2976 C C . VAL B 2 4 ? 104.603 145.412 160.865 1.00 130.00 4 VAL B C 1
ATOM 2977 O O . VAL B 2 4 ? 105.147 145.059 161.911 1.00 130.00 4 VAL B O 1
ATOM 2981 N N . VAL B 2 5 ? 103.618 146.303 160.828 1.00 131.28 5 VAL B N 1
ATOM 2982 C CA . VAL B 2 5 ? 103.128 146.974 162.027 1.00 131.28 5 VAL B CA 1
ATOM 2983 C C . VAL B 2 5 ? 102.151 146.045 162.737 1.00 131.28 5 VAL B C 1
ATOM 2984 O O . VAL B 2 5 ? 100.989 145.924 162.335 1.00 131.28 5 VAL B O 1
ATOM 2988 N N . ILE B 2 6 ? 102.628 145.379 163.788 1.00 129.54 6 ILE B N 1
ATOM 2989 C CA . ILE B 2 6 ? 101.793 144.506 164.605 1.00 129.54 6 ILE B CA 1
ATOM 2990 C C . ILE B 2 6 ? 102.105 144.763 166.073 1.00 129.54 6 ILE B C 1
ATOM 2991 O O . ILE B 2 6 ? 103.099 145.420 166.401 1.00 129.54 6 ILE B O 1
ATOM 2996 N N . ARG B 2 7 ? 101.256 144.252 166.962 1.00 128.85 7 ARG B N 1
ATOM 2997 C CA . ARG B 2 7 ? 101.503 144.391 168.390 1.00 128.85 7 ARG B CA 1
ATOM 2998 C C . ARG B 2 7 ? 102.755 143.622 168.791 1.00 128.85 7 ARG B C 1
ATOM 2999 O O . ARG B 2 7 ? 103.055 142.558 168.244 1.00 128.85 7 ARG B O 1
ATOM 3007 N N . HIS B 2 8 ? 103.488 144.169 169.757 1.00 127.69 8 HIS B N 1
ATOM 3008 C CA . HIS B 2 8 ? 104.675 143.519 170.294 1.00 127.69 8 HIS B CA 1
ATOM 3009 C C . HIS B 2 8 ? 104.346 142.521 171.396 1.00 127.69 8 HIS B C 1
ATOM 3010 O O . HIS B 2 8 ? 105.265 141.914 171.957 1.00 127.69 8 HIS B O 1
ATOM 3017 N N . HIS B 2 9 ? 103.062 142.344 171.720 1.00 125.91 9 HIS B N 1
ATOM 3018 C CA . HIS B 2 9 ? 102.678 141.372 172.739 1.00 125.91 9 HIS B CA 1
ATOM 3019 C C . HIS B 2 9 ? 103.030 139.953 172.312 1.00 125.91 9 HIS B C 1
ATOM 3020 O O . HIS B 2 9 ? 103.141 139.054 173.154 1.00 125.91 9 HIS B O 1
ATOM 3027 N N . CYS B 2 10 ? 103.196 139.730 171.009 1.00 120.78 10 CYS B N 1
ATOM 3028 C CA . CYS B 2 10 ? 103.611 138.424 170.516 1.00 120.78 10 CYS B CA 1
ATOM 3029 C C . CYS B 2 10 ? 104.976 138.053 171.078 1.00 120.78 10 CYS B C 1
ATOM 3030 O O . CYS B 2 10 ? 105.906 138.864 171.077 1.00 120.78 10 CYS B O 1
ATOM 3033 N N . LYS B 2 11 ? 105.087 136.824 171.556 1.00 115.13 11 LYS B N 1
ATOM 3034 C CA . LYS B 2 11 ? 106.272 136.304 172.215 1.00 115.13 11 LYS B CA 1
ATOM 3035 C C . LYS B 2 11 ? 106.632 134.963 171.599 1.00 115.13 11 LYS B C 1
ATOM 3036 O O . LYS B 2 11 ? 105.808 134.350 170.910 1.00 115.13 11 LYS B O 1
ATOM 3042 N N . PRO B 2 12 ? 107.867 134.494 171.796 1.00 107.12 12 PRO B N 1
ATOM 3043 C CA . PRO B 2 12 ? 108.236 133.167 171.288 1.00 107.12 12 PRO B CA 1
ATOM 3044 C C . PRO B 2 12 ? 107.260 132.097 171.754 1.00 107.12 12 PRO B C 1
ATOM 3045 O O . PRO B 2 12 ? 106.940 131.990 172.939 1.00 107.12 12 PRO B O 1
ATOM 3049 N N . LEU B 2 13 ? 106.787 131.303 170.798 1.00 100.12 13 LEU B N 1
ATOM 3050 C CA . LEU B 2 13 ? 105.760 130.310 171.061 1.00 100.12 13 LEU B CA 1
ATOM 3051 C C . LEU B 2 13 ? 106.329 129.128 171.838 1.00 100.12 13 LEU B C 1
ATOM 3052 O O . LEU B 2 13 ? 107.542 128.903 171.887 1.00 100.12 13 LEU B O 1
ATOM 3057 N N . THR B 2 14 ? 105.428 128.368 172.453 1.00 96.46 14 THR B N 1
ATOM 3058 C CA . THR B 2 14 ? 105.819 127.146 173.136 1.00 96.46 14 THR B CA 1
ATOM 3059 C C . THR B 2 14 ? 106.245 126.088 172.121 1.00 96.46 14 THR B C 1
ATOM 3060 O O . THR B 2 14 ? 106.012 126.213 170.917 1.00 96.46 14 THR B O 1
ATOM 3064 N N . ILE B 2 15 ? 106.886 125.033 172.627 1.00 92.39 15 ILE B N 1
ATOM 3065 C CA . ILE B 2 15 ? 107.408 123.989 171.748 1.00 92.39 15 ILE B CA 1
ATOM 3066 C C . ILE B 2 15 ? 106.268 123.221 171.086 1.00 92.39 15 ILE B C 1
ATOM 3067 O O . ILE B 2 15 ? 106.452 122.588 170.038 1.00 92.39 15 ILE B O 1
ATOM 3072 N N . ALA B 2 16 ? 105.070 123.282 171.673 1.00 90.61 16 ALA B N 1
ATOM 3073 C CA . ALA B 2 16 ? 103.956 122.471 171.190 1.00 90.61 16 ALA B CA 1
ATOM 3074 C C . ALA B 2 16 ? 103.534 122.865 169.778 1.00 90.61 16 ALA B C 1
ATOM 3075 O O . ALA B 2 16 ? 103.206 121.999 168.959 1.00 90.61 16 ALA B O 1
ATOM 3077 N N . GLN B 2 17 ? 103.517 124.167 169.479 1.00 91.78 17 GLN B N 1
ATOM 3078 C CA . GLN B 2 17 ? 103.007 124.617 168.185 1.00 91.78 17 GLN B CA 1
ATOM 3079 C C . GLN B 2 17 ? 103.865 124.112 167.029 1.00 91.78 17 GLN B C 1
ATOM 3080 O O . GLN B 2 17 ? 103.332 123.641 166.017 1.00 91.78 17 GLN B O 1
ATOM 3086 N N . GLN B 2 18 ? 105.191 124.199 167.153 1.00 90.30 18 GLN B N 1
ATOM 3087 C CA . GLN B 2 18 ? 106.049 123.694 166.083 1.00 90.30 18 GLN B CA 1
ATOM 3088 C C . GLN B 2 18 ? 106.349 122.212 166.264 1.00 90.30 18 GLN B C 1
ATOM 3089 O O . GLN B 2 18 ? 107.019 121.600 165.424 1.00 90.30 18 GLN B O 1
ATOM 3095 N N . TYR B 2 19 ? 105.871 121.616 167.359 1.00 88.96 19 TYR B N 1
ATOM 3096 C CA . TYR B 2 19 ? 105.934 120.164 167.488 1.00 88.96 19 TYR B CA 1
ATOM 3097 C C . TYR B 2 19 ? 105.097 119.482 166.413 1.00 88.96 19 TYR B C 1
ATOM 3098 O O . TYR B 2 19 ? 105.503 118.456 165.854 1.00 88.96 19 TYR B O 1
ATOM 3107 N N . ARG B 2 20 ? 103.922 120.040 166.113 1.00 89.07 20 ARG B N 1
ATOM 3108 C CA . ARG B 2 20 ? 103.025 119.423 165.141 1.00 89.07 20 ARG B CA 1
ATOM 3109 C C . ARG B 2 20 ? 103.359 119.847 163.715 1.00 89.07 20 ARG B C 1
ATOM 3110 O O . ARG B 2 20 ? 103.105 119.099 162.762 1.00 89.07 20 ARG B O 1
ATOM 3118 N N . ALA B 2 21 ? 103.924 121.046 163.547 1.00 84.25 21 ALA B N 1
ATOM 3119 C CA . ALA B 2 21 ? 104.055 121.633 162.215 1.00 84.25 21 ALA B CA 1
ATOM 3120 C C . ALA B 2 21 ? 104.966 120.810 161.311 1.00 84.25 21 ALA B C 1
ATOM 3121 O O . ALA B 2 21 ? 104.653 120.597 160.134 1.00 84.25 21 ALA B O 1
ATOM 3123 N N . LEU B 2 22 ? 106.100 120.343 161.838 1.00 77.47 22 LEU B N 1
ATOM 3124 C CA . LEU B 2 22 ? 107.083 119.673 160.990 1.00 77.47 22 LEU B CA 1
ATOM 3125 C C . LEU B 2 22 ? 106.595 118.301 160.537 1.00 77.47 22 LEU B C 1
ATOM 3126 O O . LEU B 2 22 ? 107.092 117.755 159.544 1.00 77.47 22 LEU B O 1
ATOM 3131 N N . LYS B 2 23 ? 105.625 117.726 161.250 1.00 79.46 23 LYS B N 1
ATOM 3132 C CA . LYS B 2 23 ? 105.157 116.385 160.912 1.00 79.46 23 LYS B CA 1
ATOM 3133 C C . LYS B 2 23 ? 104.382 116.373 159.600 1.00 79.46 23 LYS B C 1
ATOM 3134 O O . LYS B 2 23 ? 104.459 115.404 158.834 1.00 79.46 23 LYS B O 1
ATOM 3140 N N . ALA B 2 24 ? 103.621 117.436 159.326 1.00 78.68 24 ALA B N 1
ATOM 3141 C CA . ALA B 2 24 ? 102.741 117.442 158.161 1.00 78.68 24 ALA B CA 1
ATOM 3142 C C . ALA B 2 24 ? 103.530 117.405 156.856 1.00 78.68 24 ALA B C 1
ATOM 3143 O O . ALA B 2 24 ? 103.146 116.700 155.913 1.00 78.68 24 ALA B O 1
ATOM 3145 N N . GLY B 2 25 ? 104.627 118.150 156.778 1.00 75.25 25 GLY B N 1
ATOM 3146 C CA . GLY B 2 25 ? 105.370 118.304 155.539 1.00 75.25 25 GLY B CA 1
ATOM 3147 C C . GLY B 2 25 ? 106.531 117.331 155.449 1.00 75.25 25 GLY B C 1
ATOM 3148 O O . GLY B 2 25 ? 107.466 117.384 156.251 1.00 75.25 25 GLY B O 1
ATOM 3149 N N . GLY B 2 26 ? 106.455 116.441 154.463 1.00 67.90 26 GLY B N 1
ATOM 3150 C CA . GLY B 2 26 ? 107.540 115.542 154.154 1.00 67.90 26 GLY B CA 1
ATOM 3151 C C . GLY B 2 26 ? 107.655 114.380 155.118 1.00 67.90 26 GLY B C 1
ATOM 3152 O O . GLY B 2 26 ? 106.974 114.320 156.146 1.00 67.90 26 GLY B O 1
ATOM 3153 N N . PRO B 2 27 ? 108.529 113.424 154.795 1.00 65.30 27 PRO B N 1
ATOM 3154 C CA . PRO B 2 27 ? 108.767 112.303 155.710 1.00 65.30 27 PRO B CA 1
ATOM 3155 C C . PRO B 2 27 ? 109.922 112.571 156.660 1.00 65.30 27 PRO B C 1
ATOM 3156 O O . PRO B 2 27 ? 110.951 113.125 156.261 1.00 65.30 27 PRO B O 1
ATOM 3160 N N . TYR B 2 28 ? 109.763 112.182 157.920 1.00 65.02 28 TYR B N 1
ATOM 3161 C CA . TYR B 2 28 ? 110.796 112.340 158.932 1.00 65.02 28 TYR B CA 1
ATOM 3162 C C . TYR B 2 28 ? 111.012 111.006 159.630 1.00 65.02 28 TYR B C 1
ATOM 3163 O O . TYR B 2 28 ? 110.048 110.364 160.060 1.00 65.02 28 TYR B O 1
ATOM 3172 N N . GLU B 2 29 ? 112.273 110.581 159.720 1.00 57.26 29 GLU B N 1
ATOM 3173 C CA . GLU B 2 29 ? 112.570 109.316 160.382 1.00 57.26 29 GLU B CA 1
ATOM 3174 C C . GLU B 2 29 ? 112.435 109.436 161.893 1.00 57.26 29 GLU B C 1
ATOM 3175 O O . GLU B 2 29 ? 112.026 108.480 162.564 1.00 57.26 29 GLU B O 1
ATOM 3181 N N . ARG B 2 30 ? 112.765 110.598 162.449 1.00 59.43 30 ARG B N 1
ATOM 3182 C CA . ARG B 2 30 ? 112.635 110.804 163.884 1.00 59.43 30 ARG B CA 1
ATOM 3183 C C . ARG B 2 30 ? 112.171 112.226 164.151 1.00 59.43 30 ARG B C 1
ATOM 3184 O O . ARG B 2 30 ? 112.334 113.123 163.320 1.00 59.43 30 ARG B O 1
ATOM 3192 N N . LEU B 2 31 ? 111.581 112.409 165.328 1.00 67.52 31 LEU B N 1
ATOM 3193 C CA . LEU B 2 31 ? 111.207 113.716 165.844 1.00 67.52 31 LEU B CA 1
ATOM 3194 C C . LEU B 2 31 ? 111.045 113.579 167.350 1.00 67.52 31 LEU B C 1
ATOM 3195 O O . LEU B 2 31 ? 110.154 112.880 167.837 1.00 67.52 31 LEU B O 1
ATOM 3200 N N . ARG B 2 32 ? 111.919 114.257 168.088 1.00 72.34 32 ARG B N 1
ATOM 3201 C CA . ARG B 2 32 ? 112.135 113.905 169.483 1.00 72.34 32 ARG B CA 1
ATOM 3202 C C . ARG B 2 32 ? 111.947 115.122 170.374 1.00 72.34 32 ARG B C 1
ATOM 3203 O O . ARG B 2 32 ? 112.067 116.268 169.933 1.00 72.34 32 ARG B O 1
ATOM 3211 N N . ILE B 2 33 ? 111.643 114.846 171.639 1.00 81.95 33 ILE B N 1
ATOM 3212 C CA . ILE B 2 33 ? 111.662 115.832 172.712 1.00 81.95 33 ILE B CA 1
ATOM 3213 C C . ILE B 2 33 ? 112.726 115.403 173.710 1.00 81.95 33 ILE B C 1
ATOM 3214 O O . ILE B 2 33 ? 112.645 114.307 174.276 1.00 81.95 33 ILE B O 1
ATOM 3219 N N . ILE B 2 34 ? 113.722 116.262 173.925 1.00 84.34 34 ILE B N 1
ATOM 3220 C CA . ILE B 2 34 ? 114.899 115.925 174.717 1.00 84.34 34 ILE B CA 1
ATOM 3221 C C . ILE B 2 34 ? 115.106 117.011 175.768 1.00 84.34 34 ILE B C 1
ATOM 3222 O O . ILE B 2 34 ? 114.650 118.147 175.620 1.00 84.34 34 ILE B O 1
ATOM 3227 N N . HIS B 2 35 ? 115.795 116.636 176.850 1.00 94.00 35 HIS B N 1
ATOM 3228 C CA . HIS B 2 35 ? 116.140 117.546 177.944 1.00 94.00 35 HIS B CA 1
ATOM 3229 C C . HIS B 2 35 ? 114.894 118.110 178.623 1.00 94.00 35 HIS B C 1
ATOM 3230 O O . HIS B 2 35 ? 114.843 119.286 178.987 1.00 94.00 35 HIS B O 1
ATOM 3237 N N . HIS B 2 36 ? 113.883 117.256 178.803 1.00 93.27 36 HIS B N 1
ATOM 3238 C CA . HIS B 2 36 ? 112.660 117.616 179.524 1.00 93.27 36 HIS B CA 1
ATOM 3239 C C . HIS B 2 36 ? 111.964 118.815 178.883 1.00 93.27 36 HIS B C 1
ATOM 3240 O O . HIS B 2 36 ? 111.861 119.887 179.483 1.00 93.27 36 HIS B O 1
ATOM 3247 N N . ASP B 2 37 ? 111.495 118.636 177.650 1.00 89.10 37 ASP B N 1
ATOM 3248 C CA . ASP B 2 37 ? 110.772 119.616 176.839 1.00 89.10 37 ASP B CA 1
ATOM 3249 C C . ASP B 2 37 ? 111.647 120.815 176.487 1.00 89.10 37 ASP B C 1
ATOM 3250 O O . ASP B 2 37 ? 111.105 121.890 176.210 1.00 89.10 37 ASP B O 1
ATOM 3255 N N . ARG B 2 38 ? 112.974 120.673 176.494 1.00 84.29 38 ARG B N 1
ATOM 3256 C CA . ARG B 2 38 ? 113.837 121.808 176.184 1.00 84.29 38 ARG B CA 1
ATOM 3257 C C . ARG B 2 38 ? 114.125 121.901 174.691 1.00 84.29 38 ARG B C 1
ATOM 3258 O O . ARG B 2 38 ? 113.986 122.972 174.089 1.00 84.29 38 ARG B O 1
ATOM 3266 N N . THR B 2 39 ? 114.526 120.791 174.075 1.00 76.36 39 THR B N 1
ATOM 3267 C CA . THR B 2 39 ? 115.027 120.797 172.709 1.00 76.36 39 THR B CA 1
ATOM 3268 C C . THR B 2 39 ? 114.231 119.822 171.851 1.00 76.36 39 THR B C 1
ATOM 3269 O O . THR B 2 39 ? 113.837 118.742 172.299 1.00 76.36 39 THR B O 1
ATOM 3273 N N . LEU B 2 40 ? 114.002 120.223 170.602 1.00 66.95 40 LEU B N 1
ATOM 3274 C CA . LEU B 2 40 ? 113.337 119.397 169.606 1.00 66.95 40 LEU B CA 1
ATOM 3275 C C . LEU B 2 40 ? 114.326 119.065 168.499 1.00 66.95 40 LEU B C 1
ATOM 3276 O O . LEU B 2 40 ? 115.135 119.905 168.101 1.00 66.95 40 LEU B O 1
ATOM 3281 N N . LEU B 2 41 ? 114.258 117.830 168.006 1.00 62.03 41 LEU B N 1
ATOM 3282 C CA . LEU B 2 41 ? 115.149 117.352 166.958 1.00 62.03 41 LEU B CA 1
ATOM 3283 C C . LEU B 2 41 ? 114.333 116.838 165.783 1.00 62.03 41 LEU B C 1
ATOM 3284 O O . LEU B 2 41 ? 113.276 116.230 165.969 1.00 62.03 41 LEU B O 1
ATOM 3289 N N . TRP B 2 42 ? 114.831 117.086 164.574 1.00 50.24 42 TRP B N 1
ATOM 3290 C CA . TRP B 2 42 ? 114.165 116.674 163.347 1.00 50.24 42 TRP B CA 1
ATOM 3291 C C . TRP B 2 42 ? 115.205 116.132 162.380 1.00 50.24 42 TRP B C 1
ATOM 3292 O O . TRP B 2 42 ? 116.304 116.685 162.278 1.00 50.24 42 TRP B O 1
ATOM 3303 N N . GLU B 2 43 ? 114.860 115.056 161.676 1.00 45.95 43 GLU B N 1
ATOM 3304 C CA . GLU B 2 43 ? 115.719 114.497 160.644 1.00 45.95 43 GLU B CA 1
ATOM 3305 C C . GLU B 2 43 ? 114.865 114.034 159.475 1.00 45.95 43 GLU B C 1
ATOM 3306 O O . GLU B 2 43 ? 113.670 113.770 159.627 1.00 45.95 43 GLU B O 1
ATOM 3312 N N . GLY B 2 44 ? 115.489 113.940 158.308 1.00 37.16 44 GLY B N 1
ATOM 3313 C CA . GLY B 2 44 ? 114.774 113.545 157.114 1.00 37.16 44 GLY B CA 1
ATOM 3314 C C . GLY B 2 44 ? 115.669 113.658 155.897 1.00 37.16 44 GLY B C 1
ATOM 3315 O O . GLY B 2 44 ? 116.878 113.869 156.009 1.00 37.16 44 GLY B O 1
ATOM 3316 N N . TRP B 2 45 ? 115.047 113.512 154.732 1.00 33.87 45 TRP B N 1
ATOM 3317 C CA . TRP B 2 45 ? 115.740 113.566 153.453 1.00 33.87 45 TRP B CA 1
ATOM 3318 C C . TRP B 2 45 ? 115.189 114.715 152.622 1.00 33.87 45 TRP B C 1
ATOM 3319 O O . TRP B 2 45 ? 113.973 114.823 152.435 1.00 33.87 45 TRP B O 1
ATOM 3330 N N . LEU B 2 46 ? 116.084 115.567 152.127 1.00 35.21 46 LEU B N 1
ATOM 3331 C CA . LEU B 2 46 ? 115.714 116.725 151.325 1.00 35.21 46 LEU B CA 1
ATOM 3332 C C . LEU B 2 46 ? 116.436 116.667 149.988 1.00 35.21 46 LEU B C 1
ATOM 3333 O O . LEU B 2 46 ? 117.644 116.415 149.942 1.00 35.21 46 LEU B O 1
ATOM 3338 N N . GLN B 2 47 ? 115.696 116.903 148.909 1.00 33.71 47 GLN B N 1
ATOM 3339 C CA . GLN B 2 47 ? 116.236 116.888 147.563 1.00 33.71 47 GLN B CA 1
ATOM 3340 C C . GLN B 2 47 ? 116.056 118.255 146.919 1.00 33.71 47 GLN B C 1
ATOM 3341 O O . GLN B 2 47 ? 114.916 118.720 146.773 1.00 33.71 47 GLN B O 1
ATOM 3347 N N . PRO B 2 48 ? 117.140 118.935 146.537 1.00 34.60 48 PRO B N 1
ATOM 3348 C CA . PRO B 2 48 ? 116.983 120.257 145.906 1.00 34.60 48 PRO B CA 1
ATOM 3349 C C . PRO B 2 48 ? 116.236 120.219 144.583 1.00 34.60 48 PRO B C 1
ATOM 3350 O O . PRO B 2 48 ? 115.210 120.894 144.438 1.00 34.60 48 PRO B O 1
ATOM 3354 N N . SER B 2 49 ? 116.716 119.440 143.616 1.00 31.28 49 SER B N 1
ATOM 3355 C CA . SER B 2 49 ? 116.157 119.434 142.272 1.00 31.28 49 SER B CA 1
ATOM 3356 C C . SER B 2 49 ? 115.801 118.010 141.873 1.00 31.28 49 SER B C 1
ATOM 3357 O O . SER B 2 49 ? 116.000 117.057 142.631 1.00 31.28 49 SER B O 1
ATOM 3360 N N . LEU B 2 50 ? 115.264 117.876 140.658 1.00 34.46 50 LEU B N 1
ATOM 3361 C CA . LEU B 2 50 ? 114.779 116.579 140.195 1.00 34.46 50 LEU B CA 1
ATOM 3362 C C . LEU B 2 50 ? 115.931 115.627 139.896 1.00 34.46 50 LEU B C 1
ATOM 3363 O O . LEU B 2 50 ? 115.836 114.424 140.165 1.00 34.46 50 LEU B O 1
ATOM 3368 N N . PHE B 2 51 ? 117.024 116.141 139.335 1.00 27.63 51 PHE B N 1
ATOM 3369 C CA . PHE B 2 51 ? 118.223 115.349 139.097 1.00 27.63 51 PHE B CA 1
ATOM 3370 C C . PHE B 2 51 ? 119.247 115.488 140.214 1.00 27.63 51 PHE B C 1
ATOM 3371 O O . PHE B 2 51 ? 120.342 114.930 140.108 1.00 27.63 51 PHE B O 1
ATOM 3379 N N . SER B 2 52 ? 118.913 116.206 141.282 1.00 30.37 52 SER B N 1
ATOM 3380 C CA . SER B 2 52 ? 119.875 116.490 142.335 1.00 30.37 52 SER B CA 1
ATOM 3381 C C . SER B 2 52 ? 120.016 115.306 143.289 1.00 30.37 52 SER B C 1
ATOM 3382 O O . SER B 2 52 ? 119.244 114.344 143.254 1.00 30.37 52 SER B O 1
ATOM 3385 N N . ARG B 2 53 ? 121.021 115.395 144.156 1.00 30.24 53 ARG B N 1
ATOM 3386 C CA . ARG B 2 53 ? 121.342 114.309 145.068 1.00 30.24 53 ARG B CA 1
ATOM 3387 C C . ARG B 2 53 ? 120.345 114.258 146.226 1.00 30.24 53 ARG B C 1
ATOM 3388 O O . ARG B 2 53 ? 119.385 115.028 146.299 1.00 30.24 53 ARG B O 1
ATOM 3396 N N . ARG B 2 54 ? 120.593 113.327 147.144 1.00 32.27 54 ARG B N 1
ATOM 3397 C CA . ARG B 2 54 ? 119.752 113.108 148.315 1.00 32.27 54 ARG B CA 1
ATOM 3398 C C . ARG B 2 54 ? 120.505 113.551 149.563 1.00 32.27 54 ARG B C 1
ATOM 3399 O O . ARG B 2 54 ? 121.640 113.121 149.789 1.00 32.27 54 ARG B O 1
ATOM 3407 N N . TYR B 2 55 ? 119.872 114.399 150.374 1.00 30.39 55 TYR B N 1
ATOM 3408 C CA . TYR B 2 55 ? 120.535 115.055 151.496 1.00 30.39 55 TYR B CA 1
ATOM 3409 C C . TYR B 2 55 ? 119.781 114.789 152.790 1.00 30.39 55 TYR B C 1
ATOM 3410 O O . TYR B 2 55 ? 118.550 114.870 152.822 1.00 30.39 55 TYR B O 1
ATOM 3419 N N . LYS B 2 56 ? 120.521 114.488 153.854 1.00 35.67 56 LYS B N 1
ATOM 3420 C CA . LYS B 2 56 ? 119.964 114.311 155.189 1.00 35.67 56 LYS B CA 1
ATOM 3421 C C . LYS B 2 56 ? 120.216 115.559 156.027 1.00 35.67 56 LYS B C 1
ATOM 3422 O O . LYS B 2 56 ? 121.346 116.048 156.105 1.00 35.67 56 LYS B O 1
ATOM 3428 N N . VAL B 2 57 ? 119.158 116.066 156.663 1.00 38.99 57 VAL B N 1
ATOM 3429 C CA . VAL B 2 57 ? 119.204 117.335 157.376 1.00 38.99 57 VAL B CA 1
ATOM 3430 C C . VAL B 2 57 ? 118.735 117.139 158.812 1.00 38.99 57 VAL B C 1
ATOM 3431 O O . VAL B 2 57 ? 117.740 116.465 159.080 1.00 38.99 57 VAL B O 1
ATOM 3435 N N . ALA B 2 58 ? 119.472 117.748 159.741 1.00 43.63 58 ALA B N 1
ATOM 3436 C CA . ALA B 2 58 ? 119.134 117.713 161.157 1.00 43.63 58 ALA B CA 1
ATOM 3437 C C . ALA B 2 58 ? 118.998 119.135 161.680 1.00 43.63 58 ALA B C 1
ATOM 3438 O O . ALA B 2 58 ? 119.815 120.006 161.371 1.00 43.63 58 ALA B O 1
ATOM 3440 N N . VAL B 2 59 ? 117.956 119.363 162.480 1.00 51.21 59 VAL B N 1
ATOM 3441 C CA . VAL B 2 59 ? 117.635 120.686 163.000 1.00 51.21 59 VAL B CA 1
ATOM 3442 C C . VAL B 2 59 ? 117.238 120.563 164.465 1.00 51.21 59 VAL B C 1
ATOM 3443 O O . VAL B 2 59 ? 116.480 119.668 164.849 1.00 51.21 59 VAL B O 1
ATOM 3447 N N . ARG B 2 60 ? 117.753 121.474 165.289 1.00 62.67 60 ARG B N 1
ATOM 3448 C CA . ARG B 2 60 ? 117.373 121.520 166.695 1.00 62.67 60 ARG B CA 1
ATOM 3449 C C . ARG B 2 60 ? 117.075 122.961 167.080 1.00 62.67 60 ARG B C 1
ATOM 3450 O O . ARG B 2 60 ? 117.530 123.904 166.429 1.00 62.67 60 ARG B O 1
ATOM 3458 N N . TYR B 2 61 ? 116.299 123.116 168.150 1.00 73.81 61 TYR B N 1
ATOM 3459 C CA . TYR B 2 61 ? 115.909 124.436 168.624 1.00 73.81 61 TYR B CA 1
ATOM 3460 C C . TYR B 2 61 ? 115.757 124.414 170.136 1.00 73.81 61 TYR B C 1
ATOM 3461 O O . TYR B 2 61 ? 115.433 123.385 170.735 1.00 73.81 61 TYR B O 1
ATOM 3470 N N . SER B 2 62 ? 115.996 125.574 170.741 1.00 76.25 62 SER B N 1
ATOM 3471 C CA . SER B 2 62 ? 115.735 125.811 172.153 1.00 76.25 62 SER B CA 1
ATOM 3472 C C . SER B 2 62 ? 115.245 127.242 172.304 1.00 76.25 62 SER B C 1
ATOM 3473 O O . SER B 2 62 ? 115.714 128.135 171.592 1.00 76.25 62 SER B O 1
ATOM 3476 N N . LEU B 2 63 ? 114.298 127.455 173.214 1.00 81.17 63 LEU B N 1
ATOM 3477 C CA . LEU B 2 63 ? 113.747 128.790 173.406 1.00 81.17 63 LEU B CA 1
ATOM 3478 C C . LEU B 2 63 ? 114.832 129.757 173.860 1.00 81.17 63 LEU B C 1
ATOM 3479 O O . LEU B 2 63 ? 115.602 129.468 174.781 1.00 81.17 63 LEU B O 1
ATOM 3484 N N . GLY B 2 64 ? 114.889 130.914 173.205 1.00 78.76 64 GLY B N 1
ATOM 3485 C CA . GLY B 2 64 ? 115.886 131.919 173.501 1.00 78.76 64 GLY B CA 1
ATOM 3486 C C . GLY B 2 64 ? 117.217 131.738 172.803 1.00 78.76 64 GLY B C 1
ATOM 3487 O O . GLY B 2 64 ? 118.126 132.548 173.026 1.00 78.76 64 GLY B O 1
ATOM 3488 N N . THR B 2 65 ? 117.365 130.714 171.974 1.00 74.12 65 THR B N 1
ATOM 3489 C CA . THR B 2 65 ? 118.604 130.450 171.260 1.00 74.12 65 THR B CA 1
ATOM 3490 C C . THR B 2 65 ? 118.299 130.288 169.780 1.00 74.12 65 THR B C 1
ATOM 3491 O O . THR B 2 65 ? 117.244 129.761 169.410 1.00 74.12 65 THR B O 1
ATOM 3495 N N . PRO B 2 66 ? 119.201 130.740 168.906 1.00 69.71 66 PRO B N 1
ATOM 3496 C CA . PRO B 2 66 ? 118.967 130.590 167.472 1.00 69.71 66 PRO B CA 1
ATOM 3497 C C . PRO B 2 66 ? 118.992 129.128 167.065 1.00 69.71 66 PRO B C 1
ATOM 3498 O O . PRO B 2 66 ? 119.697 128.309 167.680 1.00 69.71 66 PRO B O 1
ATOM 3502 N N . PRO B 2 67 ? 118.232 128.750 166.040 1.00 64.20 67 PRO B N 1
ATOM 3503 C CA . PRO B 2 67 ? 118.320 127.382 165.521 1.00 64.20 67 PRO B CA 1
ATOM 3504 C C . PRO B 2 67 ? 119.655 127.130 164.841 1.00 64.20 67 PRO B C 1
ATOM 3505 O O . PRO B 2 67 ? 120.377 128.058 164.470 1.00 64.20 67 PRO B O 1
ATOM 3509 N N . ILE B 2 68 ? 119.977 125.850 164.679 1.00 56.06 68 ILE B N 1
ATOM 3510 C CA . ILE B 2 68 ? 121.143 125.420 163.917 1.00 56.06 68 ILE B CA 1
ATOM 3511 C C . ILE B 2 68 ? 120.695 124.355 162.926 1.00 56.06 68 ILE B C 1
ATOM 3512 O O . ILE B 2 68 ? 119.818 123.540 163.236 1.00 56.06 68 ILE B O 1
ATOM 3517 N N . CYS B 2 69 ? 121.273 124.381 161.729 1.00 52.57 69 CYS B N 1
ATOM 3518 C CA . CYS B 2 69 ? 120.969 123.417 160.681 1.00 52.57 69 CYS B CA 1
ATOM 3519 C C . CYS B 2 69 ? 122.261 122.752 160.235 1.00 52.57 69 CYS B C 1
ATOM 3520 O O . CYS B 2 69 ? 123.241 123.437 159.923 1.00 52.57 69 CYS B O 1
ATOM 3523 N N . VAL B 2 70 ? 122.263 121.422 160.209 1.00 46.71 70 VAL B N 1
ATOM 3524 C CA . VAL B 2 70 ? 123.442 120.634 159.874 1.00 46.71 70 VAL B CA 1
ATOM 3525 C C . VAL B 2 70 ? 123.038 119.572 158.861 1.00 46.71 70 VAL B C 1
ATOM 3526 O O . VAL B 2 70 ? 122.016 118.900 159.036 1.00 46.71 70 VAL B O 1
ATOM 3530 N N . VAL B 2 71 ? 123.836 119.423 157.809 1.00 40.46 71 VAL B N 1
ATOM 3531 C CA . VAL B 2 71 ? 123.625 118.390 156.801 1.00 40.46 71 VAL B CA 1
ATOM 3532 C C . VAL B 2 71 ? 124.543 117.229 157.168 1.00 40.46 71 VAL B C 1
ATOM 3533 O O . VAL B 2 71 ? 125.765 117.312 157.020 1.00 40.46 71 VAL B O 1
ATOM 3537 N N . THR B 2 72 ? 123.948 116.138 157.657 1.00 44.29 72 THR B N 1
ATOM 3538 C CA . THR B 2 72 ? 124.744 115.010 158.129 1.00 44.29 72 THR B CA 1
ATOM 3539 C C . THR B 2 72 ? 125.203 114.130 156.974 1.00 44.29 72 THR B C 1
ATOM 3540 O O . THR B 2 72 ? 126.408 113.946 156.768 1.00 44.29 72 THR B O 1
ATOM 3544 N N . GLU B 2 73 ? 124.266 113.579 156.217 1.00 42.68 73 GLU B N 1
ATOM 3545 C CA . GLU B 2 73 ? 124.552 112.714 155.085 1.00 42.68 73 GLU B CA 1
ATOM 3546 C C . GLU B 2 73 ? 124.008 113.351 153.817 1.00 42.68 73 GLU B C 1
ATOM 3547 O O . GLU B 2 73 ? 122.871 113.832 153.793 1.00 42.68 73 GLU B O 1
ATOM 3553 N N . PRO B 2 74 ? 124.804 113.381 152.738 1.00 43.53 74 PRO B N 1
ATOM 3554 C CA . PRO B 2 74 ? 126.185 112.896 152.673 1.00 43.53 74 PRO B CA 1
ATOM 3555 C C . PRO B 2 74 ? 127.164 113.859 153.327 1.00 43.53 74 PRO B C 1
ATOM 3556 O O . PRO B 2 74 ? 126.752 114.771 154.041 1.00 43.53 74 PRO B O 1
ATOM 3560 N N . ASP B 2 75 ? 128.456 113.661 153.071 1.00 51.03 75 ASP B N 1
ATOM 3561 C CA . ASP B 2 75 ? 129.458 114.597 153.556 1.00 51.03 75 ASP B CA 1
ATOM 3562 C C . ASP B 2 75 ? 129.642 115.773 152.608 1.00 51.03 75 ASP B C 1
ATOM 3563 O O . ASP B 2 75 ? 130.735 116.348 152.566 1.00 51.03 75 ASP B O 1
ATOM 3568 N N . LEU B 2 76 ? 128.606 116.111 151.836 1.00 48.18 76 LEU B N 1
ATOM 3569 C CA . LEU B 2 76 ? 128.628 117.170 150.833 1.00 48.18 76 LEU B CA 1
ATOM 3570 C C . LEU B 2 76 ? 129.560 116.787 149.693 1.00 48.18 76 LEU B C 1
ATOM 3571 O O . LEU B 2 76 ? 130.404 117.584 149.274 1.00 48.18 76 LEU B O 1
ATOM 3576 N N . PHE B 2 77 ? 129.412 115.554 149.200 1.00 50.50 77 PHE B N 1
ATOM 3577 C CA . PHE B 2 77 ? 130.198 115.034 148.079 1.00 50.50 77 PHE B CA 1
ATOM 3578 C C . PHE B 2 77 ? 131.697 115.124 148.364 1.00 50.50 77 PHE B C 1
ATOM 3579 O O . PHE B 2 77 ? 132.433 115.857 147.701 1.00 50.50 77 PHE B O 1
ATOM 3587 N N . ALA B 2 78 ? 132.150 114.382 149.377 1.00 53.95 78 ALA B N 1
ATOM 3588 C CA . ALA B 2 78 ? 133.545 114.343 149.807 1.00 53.95 78 ALA B CA 1
ATOM 3589 C C . ALA B 2 78 ? 134.111 115.727 150.085 1.00 53.95 78 ALA B C 1
ATOM 3590 O O . ALA B 2 78 ? 135.160 116.081 149.535 1.00 53.95 78 ALA B O 1
ATOM 3592 N N . LEU B 2 79 ? 133.422 116.530 150.901 1.00 57.61 79 LEU B N 1
ATOM 3593 C CA . LEU B 2 79 ? 133.834 117.892 151.244 1.00 57.61 79 LEU B CA 1
ATOM 3594 C C . LEU B 2 79 ? 133.778 118.811 150.022 1.00 57.61 79 LEU B C 1
ATOM 3595 O O . LEU B 2 79 ? 134.217 119.961 150.072 1.00 57.61 79 LEU B O 1
ATOM 3600 N N . ALA B 2 80 ? 133.185 118.315 148.932 1.00 57.89 80 ALA B N 1
ATOM 3601 C CA . ALA B 2 80 ? 133.053 119.053 147.674 1.00 57.89 80 ALA B CA 1
ATOM 3602 C C . ALA B 2 80 ? 134.411 119.434 147.087 1.00 57.89 80 ALA B C 1
ATOM 3603 O O . ALA B 2 80 ? 134.639 120.584 146.709 1.00 57.89 80 ALA B O 1
ATOM 3605 N N . GLY B 2 81 ? 135.314 118.460 147.000 1.00 63.94 81 GLY B N 1
ATOM 3606 C CA . GLY B 2 81 ? 136.577 118.677 146.306 1.00 63.94 81 GLY B CA 1
ATOM 3607 C C . GLY B 2 81 ? 137.404 119.819 146.855 1.00 63.94 81 GLY B C 1
ATOM 3608 O O . GLY B 2 81 ? 137.513 120.863 146.205 1.00 63.94 81 GLY B O 1
ATOM 3609 N N . THR B 2 82 ? 137.970 119.647 148.052 1.00 64.35 82 THR B N 1
ATOM 3610 C CA . THR B 2 82 ? 138.715 120.662 148.817 1.00 64.35 82 THR B CA 1
ATOM 3611 C C . THR B 2 82 ? 137.990 122.003 148.734 1.00 64.35 82 THR B C 1
ATOM 3612 O O . THR B 2 82 ? 136.747 122.011 148.770 1.00 64.35 82 THR B O 1
ATOM 3616 N N . ARG B 2 83 ? 138.688 123.131 148.632 1.00 66.08 83 ARG B N 1
ATOM 3617 C CA . ARG B 2 83 ? 138.133 124.484 148.858 1.00 66.08 83 ARG B CA 1
ATOM 3618 C C . ARG B 2 83 ? 137.477 124.509 150.248 1.00 66.08 83 ARG B C 1
ATOM 3619 O O . ARG B 2 83 ? 137.603 123.543 151.017 1.00 66.08 83 ARG B O 1
ATOM 3627 N N . ALA B 2 84 ? 136.790 125.590 150.625 1.00 64.47 84 ALA B N 1
ATOM 3628 C CA . ALA B 2 84 ? 136.370 125.727 152.017 1.00 64.47 84 ALA B CA 1
ATOM 3629 C C . ALA B 2 84 ? 135.004 126.376 152.220 1.00 64.47 84 ALA B C 1
ATOM 3630 O O . ALA B 2 84 ? 134.605 126.616 153.364 1.00 64.47 84 ALA B O 1
ATOM 3632 N N . ILE B 2 85 ? 134.279 126.674 151.146 1.00 61.35 85 ILE B N 1
ATOM 3633 C CA . ILE B 2 85 ? 133.042 127.446 151.276 1.00 61.35 85 ILE B CA 1
ATOM 3634 C C . ILE B 2 85 ? 131.862 126.670 151.865 1.00 61.35 85 ILE B C 1
ATOM 3635 O O . ILE B 2 85 ? 131.039 127.293 152.552 1.00 61.35 85 ILE B O 1
ATOM 3640 N N . PRO B 2 86 ? 131.690 125.331 151.646 1.00 58.30 86 PRO B N 1
ATOM 3641 C CA . PRO B 2 86 ? 130.425 124.711 152.076 1.00 58.30 86 PRO B CA 1
ATOM 3642 C C . PRO B 2 86 ? 130.302 124.554 153.585 1.00 58.30 86 PRO B C 1
ATOM 3643 O O . PRO B 2 86 ? 129.400 123.862 154.068 1.00 58.30 86 PRO B O 1
ATOM 3647 N N . HIS B 2 87 ? 131.211 125.182 154.332 1.00 64.11 87 HIS B N 1
ATOM 3648 C CA . HIS B 2 87 ? 131.105 125.305 155.787 1.00 64.11 87 HIS B CA 1
ATOM 3649 C C . HIS B 2 87 ? 131.155 123.950 156.488 1.00 64.11 87 HIS B C 1
ATOM 3650 O O . HIS B 2 87 ? 130.279 123.615 157.287 1.00 64.11 87 HIS B O 1
ATOM 3657 N N . LEU B 2 88 ? 132.187 123.162 156.199 1.00 64.68 88 LEU B N 1
ATOM 3658 C CA . LEU B 2 88 ? 132.454 122.005 157.039 1.00 64.68 88 LEU B CA 1
ATOM 3659 C C . LEU B 2 88 ? 132.994 122.478 158.382 1.00 64.68 88 LEU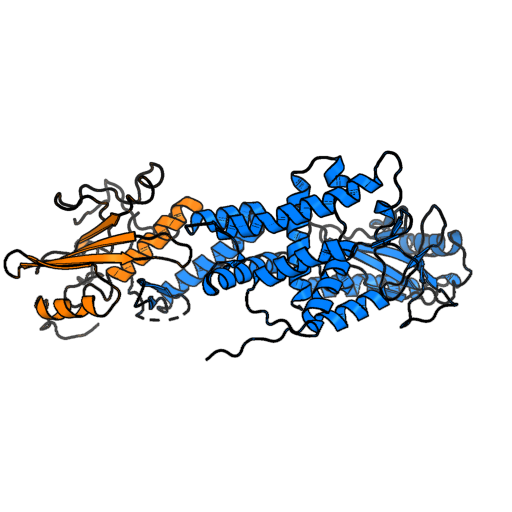 B C 1
ATOM 3660 O O . LEU B 2 88 ? 134.159 122.866 158.503 1.00 64.68 88 LEU B O 1
ATOM 3665 N N . TYR B 2 89 ? 132.138 122.443 159.393 1.00 70.62 89 TYR B N 1
ATOM 3666 C CA . TYR B 2 89 ? 132.369 123.135 160.650 1.00 70.62 89 TYR B CA 1
ATOM 3667 C C . TYR B 2 89 ? 132.226 122.157 161.806 1.00 70.62 89 TYR B C 1
ATOM 3668 O O . TYR B 2 89 ? 131.629 121.086 161.650 1.00 70.62 89 TYR B O 1
ATOM 3677 N N . PRO B 2 90 ? 132.782 122.492 162.979 1.00 73.84 90 PRO B N 1
ATOM 3678 C CA . PRO B 2 90 ? 132.635 121.593 164.140 1.00 73.84 90 PRO B CA 1
ATOM 3679 C C . PRO B 2 90 ? 131.192 121.320 164.531 1.00 73.84 90 PRO B C 1
ATOM 3680 O O . PRO B 2 90 ? 130.911 120.279 165.139 1.00 73.84 90 PRO B O 1
ATOM 3684 N N . ALA B 2 91 ? 130.276 122.241 164.224 1.00 73.95 91 ALA B N 1
ATOM 3685 C CA . ALA B 2 91 ? 128.843 122.066 164.447 1.00 73.95 91 ALA B CA 1
ATOM 3686 C C . ALA B 2 91 ? 128.506 121.885 165.922 1.00 73.95 91 ALA B C 1
ATOM 3687 O O . ALA B 2 91 ? 127.713 121.009 166.282 1.00 73.95 91 ALA B O 1
ATOM 3689 N N . ASP B 2 92 ? 129.121 122.704 166.778 1.00 73.89 92 ASP B N 1
ATOM 3690 C CA . ASP B 2 92 ? 128.738 122.864 168.179 1.00 73.89 92 ASP B CA 1
ATOM 3691 C C . ASP B 2 92 ? 128.934 121.550 168.944 1.00 73.89 92 ASP B C 1
ATOM 3692 O O . ASP B 2 92 ? 128.454 121.383 170.071 1.00 73.89 92 ASP B O 1
ATOM 3697 N N . LYS B 2 93 ? 129.662 120.615 168.326 1.00 72.78 93 LYS B N 1
ATOM 3698 C CA . LYS B 2 93 ? 130.281 119.468 168.992 1.00 72.78 93 LYS B CA 1
ATOM 3699 C C . LYS B 2 93 ? 129.324 118.361 169.419 1.00 72.78 93 LYS B C 1
ATOM 3700 O O . LYS B 2 93 ? 129.665 117.574 170.308 1.00 72.78 93 LYS B O 1
ATOM 3706 N N . HIS B 2 94 ? 128.138 118.263 168.820 1.00 70.83 94 HIS B N 1
ATOM 3707 C CA . HIS B 2 94 ? 127.257 117.143 169.136 1.00 70.83 94 HIS B CA 1
ATOM 3708 C C . HIS B 2 94 ? 126.654 116.476 167.906 1.00 70.83 94 HIS B C 1
ATOM 3709 O O . HIS B 2 94 ? 126.031 115.418 168.041 1.00 70.83 94 HIS B O 1
ATOM 3716 N N . ILE B 2 95 ? 126.805 117.061 166.721 1.00 68.63 95 ILE B N 1
ATOM 3717 C CA . ILE B 2 95 ? 126.316 116.433 165.495 1.00 68.63 95 ILE B CA 1
ATOM 3718 C C . ILE B 2 95 ? 127.438 116.381 164.466 1.00 68.63 95 ILE B C 1
ATOM 3719 O O . ILE B 2 95 ? 128.031 117.418 164.133 1.00 68.63 95 ILE B O 1
ATOM 3724 N N . PRO B 2 96 ? 127.759 115.199 163.944 1.00 67.14 96 PRO B N 1
ATOM 3725 C CA . PRO B 2 96 ? 128.850 115.081 162.968 1.00 67.14 96 PRO B CA 1
ATOM 3726 C C . PRO B 2 96 ? 128.442 115.480 161.558 1.00 67.14 96 PRO B C 1
ATOM 3727 O O . PRO B 2 96 ? 128.063 114.625 160.750 1.00 67.14 96 PRO B O 1
ATOM 3731 N N . GLY B 2 97 ? 128.515 116.771 161.246 1.00 59.78 97 GLY B N 1
ATOM 3732 C CA . GLY B 2 97 ? 128.198 117.226 159.906 1.00 59.78 97 GLY B CA 1
ATOM 3733 C C . GLY B 2 97 ? 128.520 118.689 159.720 1.00 59.78 97 GLY B C 1
ATOM 3734 O O . GLY B 2 97 ? 128.871 119.397 160.669 1.00 59.78 97 GLY B O 1
ATOM 3735 N N . ALA B 2 98 ? 128.397 119.136 158.473 1.00 54.72 98 ALA B N 1
ATOM 3736 C CA . ALA B 2 98 ? 128.636 120.536 158.150 1.00 54.72 98 ALA B CA 1
ATOM 3737 C C . ALA B 2 98 ? 127.476 121.400 158.627 1.00 54.72 98 ALA B C 1
ATOM 3738 O O . ALA B 2 98 ? 126.309 121.100 158.370 1.00 54.72 98 ALA B O 1
ATOM 3740 N N . ARG B 2 99 ? 127.805 122.485 159.322 1.00 57.16 99 ARG B N 1
ATOM 3741 C CA . ARG B 2 99 ? 126.814 123.439 159.801 1.00 57.16 99 ARG B CA 1
ATOM 3742 C C . ARG B 2 99 ? 126.706 124.589 158.809 1.00 57.16 99 ARG B C 1
ATOM 3743 O O . ARG B 2 99 ? 127.724 125.155 158.398 1.00 57.16 99 ARG B O 1
ATOM 3751 N N . LEU B 2 100 ? 125.478 124.933 158.433 1.00 54.89 100 LEU B N 1
ATOM 3752 C CA . LEU B 2 100 ? 125.221 125.911 157.386 1.00 54.89 100 LEU B CA 1
ATOM 3753 C C . LEU B 2 100 ? 124.580 127.160 157.972 1.00 54.89 100 LEU B C 1
ATOM 3754 O O . LEU B 2 100 ? 123.767 127.078 158.898 1.00 54.89 100 LEU B O 1
ATOM 3759 N N . CYS B 2 101 ? 124.957 128.316 157.429 1.00 59.23 101 CYS B N 1
ATOM 3760 C CA . CYS B 2 101 ? 124.331 129.576 157.807 1.00 59.23 101 CYS B CA 1
ATOM 3761 C C . CYS B 2 101 ? 123.131 129.834 156.904 1.00 59.23 101 CYS B C 1
ATOM 3762 O O . CYS B 2 101 ? 123.213 129.656 155.684 1.00 59.23 101 CYS B O 1
ATOM 3765 N N . LEU B 2 102 ? 122.011 130.248 157.500 1.00 60.78 102 LEU B N 1
ATOM 3766 C CA . LEU B 2 102 ? 120.757 130.354 156.770 1.00 60.78 102 LEU B CA 1
ATOM 3767 C C . LEU B 2 102 ? 120.122 131.735 156.809 1.00 60.78 102 LEU B C 1
ATOM 3768 O O . LEU B 2 102 ? 119.208 131.992 156.020 1.00 60.78 102 LEU B O 1
ATOM 3773 N N . PHE B 2 103 ? 120.570 132.624 157.692 1.00 71.98 103 PHE B N 1
ATOM 3774 C CA . PHE B 2 103 ? 119.926 133.923 157.826 1.00 71.98 103 PHE B CA 1
ATOM 3775 C C . PHE B 2 103 ? 120.924 134.932 158.371 1.00 71.98 103 PHE B C 1
ATOM 3776 O O . PHE B 2 103 ? 121.952 134.571 158.950 1.00 71.98 103 PHE B O 1
ATOM 3784 N N . LEU B 2 104 ? 120.601 136.206 158.173 1.00 81.17 104 LEU B N 1
ATOM 3785 C CA . LEU B 2 104 ? 121.446 137.278 158.673 1.00 81.17 104 LEU B CA 1
ATOM 3786 C C . LEU B 2 104 ? 121.266 137.432 160.182 1.00 81.17 104 LEU B C 1
ATOM 3787 O O . LEU B 2 104 ? 120.134 137.517 160.668 1.00 81.17 104 LEU B O 1
ATOM 3792 N N . PRO B 2 105 ? 122.355 137.463 160.945 1.00 86.82 105 PRO B N 1
ATOM 3793 C CA . PRO B 2 105 ? 122.238 137.636 162.396 1.00 86.82 105 PRO B CA 1
ATOM 3794 C C . PRO B 2 105 ? 121.645 138.988 162.762 1.00 86.82 105 PRO B C 1
ATOM 3795 O O . PRO B 2 105 ? 121.618 139.931 161.967 1.00 86.82 105 PRO B O 1
ATOM 3799 N N . ARG B 2 106 ? 121.159 139.064 164.003 1.00 92.71 106 ARG B N 1
ATOM 3800 C CA . ARG B 2 106 ? 120.435 140.248 164.457 1.00 92.71 106 ARG B CA 1
ATOM 3801 C C . ARG B 2 106 ? 121.338 141.475 164.513 1.00 92.71 106 ARG B C 1
ATOM 3802 O O . ARG B 2 106 ? 120.875 142.604 164.310 1.00 92.71 106 ARG B O 1
ATOM 3810 N N . SER B 2 107 ? 122.632 141.275 164.782 1.00 92.98 107 SER B N 1
ATOM 3811 C CA . SER B 2 107 ? 123.536 142.406 164.977 1.00 92.98 107 SER B CA 1
ATOM 3812 C C . SER B 2 107 ? 123.635 143.270 163.725 1.00 92.98 107 SER B C 1
ATOM 3813 O O . SER B 2 107 ? 123.617 144.503 163.811 1.00 92.98 107 SER B O 1
ATOM 3816 N N . GLN B 2 108 ? 123.746 142.643 162.552 1.00 92.41 108 GLN B N 1
ATOM 3817 C CA . GLN B 2 108 ? 123.859 143.411 161.315 1.00 92.41 108 GLN B CA 1
ATOM 3818 C C . GLN B 2 108 ? 122.559 144.135 160.987 1.00 92.41 108 GLN B C 1
ATOM 3819 O O . GLN B 2 108 ? 122.579 145.236 160.423 1.00 92.41 108 GLN B O 1
ATOM 3825 N N . ALA B 2 109 ? 121.420 143.535 161.324 1.00 95.64 109 ALA B N 1
ATOM 3826 C CA . ALA B 2 109 ? 120.137 144.157 161.032 1.00 95.64 109 ALA B CA 1
ATOM 3827 C C . ALA B 2 109 ? 119.933 145.397 161.894 1.00 95.64 109 ALA B C 1
ATOM 3828 O O . ALA B 2 109 ? 119.927 145.325 163.126 1.00 95.64 109 ALA B O 1
ATOM 3830 N N . ASP B 2 110 ? 119.765 146.544 161.233 1.00 94.84 110 ASP B N 1
ATOM 3831 C CA . ASP B 2 110 ? 119.601 147.801 161.957 1.00 94.84 110 ASP B CA 1
ATOM 3832 C C . ASP B 2 110 ? 118.193 147.941 162.525 1.00 94.84 110 ASP B C 1
ATOM 3833 O O . ASP B 2 110 ? 118.007 148.534 163.594 1.00 94.84 110 ASP B O 1
ATOM 3838 N N . ASP B 2 111 ? 117.191 147.405 161.824 1.00 99.54 111 ASP B N 1
ATOM 3839 C CA . ASP B 2 111 ? 115.806 147.596 162.245 1.00 99.54 111 ASP B CA 1
ATOM 3840 C C . ASP B 2 111 ? 115.504 146.847 163.538 1.00 99.54 111 ASP B C 1
ATOM 3841 O O . ASP B 2 111 ? 114.554 147.187 164.253 1.00 99.54 111 ASP B O 1
ATOM 3846 N N . GLY B 2 112 ? 116.299 145.829 163.857 1.00 96.89 112 GLY B N 1
ATOM 3847 C CA . GLY B 2 112 ? 116.083 145.039 165.049 1.00 96.89 112 GLY B CA 1
ATOM 3848 C C . GLY B 2 112 ? 115.265 143.784 164.850 1.00 96.89 112 GLY B C 1
ATOM 3849 O O . GLY B 2 112 ? 114.959 143.102 165.836 1.00 96.89 112 GLY B O 1
ATOM 3850 N N . LEU B 2 113 ? 114.895 143.458 163.615 1.00 95.46 113 LEU B N 1
ATOM 3851 C CA . LEU B 2 113 ? 114.168 142.235 163.301 1.00 95.46 113 LEU B CA 1
ATOM 3852 C C . LEU B 2 113 ? 115.052 141.352 162.430 1.00 95.46 113 LEU B C 1
ATOM 3853 O O . LEU B 2 113 ? 115.482 141.772 161.351 1.00 95.46 113 LEU B O 1
ATOM 3858 N N . SER B 2 114 ? 115.321 140.138 162.900 1.00 87.83 114 SER B N 1
ATOM 3859 C CA . SER B 2 114 ? 116.141 139.209 162.143 1.00 87.83 114 SER B CA 1
ATOM 3860 C C . SER B 2 114 ? 115.345 138.611 160.988 1.00 87.83 114 SER B C 1
ATOM 3861 O O . SER B 2 114 ? 114.114 138.687 160.937 1.00 87.83 114 SER B O 1
ATOM 3864 N N . GLU B 2 115 ? 116.074 138.010 160.045 1.00 78.42 115 GLU B N 1
ATOM 3865 C CA . GLU B 2 115 ? 115.422 137.335 158.929 1.00 78.42 115 GLU B CA 1
ATOM 3866 C C . GLU B 2 115 ? 114.617 136.135 159.410 1.00 78.42 115 GLU B C 1
ATOM 3867 O O . GLU B 2 115 ? 113.561 135.820 158.849 1.00 78.42 115 GLU B O 1
ATOM 3873 N N . TRP B 2 116 ? 115.099 135.454 160.447 1.00 79.84 116 TRP B N 1
ATOM 3874 C CA . TRP B 2 116 ? 114.343 134.413 161.128 1.00 79.84 116 TRP B CA 1
ATOM 3875 C C . TRP B 2 116 ? 114.099 134.857 162.562 1.00 79.84 116 TRP B C 1
ATOM 3876 O O . TRP B 2 116 ? 115.030 135.288 163.249 1.00 79.84 116 TRP B O 1
ATOM 3887 N N . ARG B 2 117 ? 112.853 134.748 163.009 1.00 88.93 117 ARG B N 1
ATOM 3888 C CA . ARG B 2 117 ? 112.471 135.133 164.358 1.00 88.93 117 ARG B CA 1
ATOM 3889 C C . ARG B 2 117 ? 111.662 134.011 164.991 1.00 88.93 117 ARG B C 1
ATOM 3890 O O . ARG B 2 117 ? 111.237 133.065 164.324 1.00 88.93 117 ARG B O 1
ATOM 3898 N N . ALA B 2 118 ? 111.454 134.127 166.305 1.00 92.50 118 ALA B N 1
ATOM 3899 C CA . ALA B 2 118 ? 110.736 133.085 167.031 1.00 92.50 118 ALA B CA 1
ATOM 3900 C C . ALA B 2 118 ? 109.274 133.009 166.612 1.00 92.50 118 ALA B C 1
ATOM 3901 O O . ALA B 2 118 ? 108.618 131.986 166.837 1.00 92.50 118 ALA B O 1
ATOM 3903 N N . GLN B 2 119 ? 108.743 134.078 166.012 1.00 94.11 119 GLN B N 1
ATOM 3904 C CA . GLN B 2 119 ? 107.371 134.038 165.516 1.00 94.11 119 GLN B CA 1
ATOM 3905 C C . GLN B 2 119 ? 107.219 133.012 164.400 1.00 94.11 119 GLN B C 1
ATOM 3906 O O . GLN B 2 119 ? 106.239 132.259 164.367 1.00 94.11 119 GLN B O 1
ATOM 3912 N N . LEU B 2 120 ? 108.178 132.967 163.479 1.00 87.62 120 LEU B N 1
ATOM 3913 C CA . LEU B 2 120 ? 108.123 132.012 162.382 1.00 87.62 120 LEU B CA 1
ATOM 3914 C C . LEU B 2 120 ? 108.447 130.607 162.874 1.00 87.62 120 LEU B C 1
ATOM 3915 O O . LEU B 2 120 ? 109.260 130.420 163.784 1.00 87.62 120 LEU B O 1
ATOM 3920 N N . LYS B 2 121 ? 107.804 129.615 162.264 1.00 85.51 121 LYS B N 1
ATOM 3921 C CA . LYS B 2 121 ? 108.068 128.225 162.607 1.00 85.51 121 LYS B CA 1
ATOM 3922 C C . LYS B 2 121 ? 109.406 127.778 162.031 1.00 85.51 121 LYS B C 1
ATOM 3923 O O . LYS B 2 121 ? 110.153 128.575 161.456 1.00 85.51 121 LYS B O 1
ATOM 3929 N N . ILE B 2 122 ? 109.724 126.495 162.214 1.00 76.57 122 ILE B N 1
ATOM 3930 C CA . ILE B 2 122 ? 110.986 125.970 161.698 1.00 76.57 122 ILE B CA 1
ATOM 3931 C C . ILE B 2 122 ? 110.814 125.456 160.274 1.00 76.57 122 ILE B C 1
ATOM 3932 O O . ILE B 2 122 ? 111.639 125.731 159.394 1.00 76.57 122 ILE B O 1
ATOM 3937 N N . SER B 2 123 ? 109.738 124.707 160.019 1.00 76.44 123 SER B N 1
ATOM 3938 C CA . SER B 2 123 ? 109.565 124.094 158.706 1.00 76.44 123 SER B CA 1
ATOM 3939 C C . SER B 2 123 ? 109.173 125.115 157.646 1.00 76.44 123 SER B C 1
ATOM 3940 O O . SER B 2 123 ? 109.424 124.897 156.455 1.00 76.44 123 SER B O 1
ATOM 3943 N N . ASP B 2 124 ? 108.550 126.223 158.052 1.00 77.53 124 ASP B N 1
ATOM 3944 C CA . ASP B 2 124 ? 108.028 127.178 157.078 1.00 77.53 124 ASP B CA 1
ATOM 3945 C C . ASP B 2 124 ? 109.143 127.844 156.277 1.00 77.53 124 ASP B C 1
ATOM 3946 O O . ASP B 2 124 ? 109.017 128.024 155.061 1.00 77.53 124 ASP B O 1
ATOM 3951 N N . THR B 2 125 ? 110.239 128.216 156.937 1.00 72.67 125 THR B N 1
ATOM 3952 C CA . THR B 2 125 ? 111.302 128.977 156.292 1.00 72.67 125 THR B CA 1
ATOM 3953 C C . THR B 2 125 ? 112.674 128.324 156.355 1.00 72.67 125 THR B C 1
ATOM 3954 O O . THR B 2 125 ? 113.415 128.402 155.374 1.00 72.67 125 THR B O 1
ATOM 3958 N N . LEU B 2 126 ? 113.038 127.694 157.473 1.00 66.98 126 LEU B N 1
ATOM 3959 C CA . LEU B 2 126 ? 114.400 127.192 157.628 1.00 66.98 126 LEU B CA 1
ATOM 3960 C C . LEU B 2 126 ? 114.682 126.044 156.664 1.00 66.98 126 LEU B C 1
ATOM 3961 O O . LEU B 2 126 ? 115.768 125.960 156.081 1.00 66.98 126 LEU B O 1
ATOM 3966 N N . ILE B 2 127 ? 113.721 125.140 156.493 1.00 64.76 127 ILE B N 1
ATOM 3967 C CA . ILE B 2 127 ? 113.874 124.005 155.581 1.00 64.76 127 ILE B CA 1
ATOM 3968 C C . ILE B 2 127 ? 114.003 124.486 154.135 1.00 64.76 127 ILE B C 1
ATOM 3969 O O . ILE B 2 127 ? 114.909 124.023 153.420 1.00 64.76 127 ILE B O 1
ATOM 3974 N N . PRO B 2 128 ? 113.130 125.382 153.642 1.00 64.14 128 PRO B N 1
ATOM 3975 C CA . PRO B 2 128 ? 113.367 125.928 152.294 1.00 64.14 128 PRO B CA 1
ATOM 3976 C C . PRO B 2 128 ? 114.682 126.673 152.178 1.00 64.14 128 PRO B C 1
ATOM 3977 O O . PRO B 2 128 ? 115.315 126.637 151.118 1.00 64.14 128 PRO B O 1
ATOM 3981 N N . TRP B 2 129 ? 115.113 127.352 153.244 1.00 61.91 129 TRP B N 1
ATOM 3982 C CA . TRP B 2 129 ? 116.409 128.020 153.212 1.00 61.91 129 TRP B CA 1
ATOM 3983 C C . TRP B 2 129 ? 117.535 127.015 153.025 1.00 61.91 129 TRP B C 1
ATOM 3984 O O . TRP B 2 129 ? 118.458 127.244 152.237 1.00 61.91 129 TRP B O 1
ATOM 3995 N N . ALA B 2 130 ? 117.472 125.889 153.740 1.00 61.38 130 ALA B N 1
ATOM 3996 C CA . ALA B 2 130 ? 118.497 124.861 153.595 1.00 61.38 130 ALA B CA 1
ATOM 3997 C C . ALA B 2 130 ? 118.486 124.262 152.195 1.00 61.38 130 ALA B C 1
ATOM 3998 O O . ALA B 2 130 ? 119.546 124.044 151.596 1.00 61.38 130 ALA B O 1
ATOM 4000 N N . SER B 2 131 ? 117.295 123.985 151.656 1.00 54.94 131 SER B N 1
ATOM 4001 C CA . SER B 2 131 ? 117.215 123.420 150.309 1.00 54.94 131 SER B CA 1
ATOM 4002 C C . SER B 2 131 ? 117.752 124.396 149.265 1.00 54.94 131 SER B C 1
ATOM 4003 O O . SER B 2 131 ? 118.477 124.001 148.340 1.00 54.94 131 SER B O 1
ATOM 4006 N N . LEU B 2 132 ? 117.419 125.680 149.406 1.00 58.18 132 LEU B N 1
ATOM 4007 C CA . LEU B 2 132 ? 117.908 126.682 148.468 1.00 58.18 132 LEU B CA 1
ATOM 4008 C C . LEU B 2 132 ? 119.415 126.862 148.598 1.00 58.18 132 LEU B C 1
ATOM 4009 O O . LEU B 2 132 ? 120.108 127.095 147.601 1.00 58.18 132 LEU B O 1
ATOM 4014 N N . TRP B 2 133 ? 119.942 126.759 149.822 1.00 55.73 133 TRP B N 1
ATOM 4015 C CA . TRP B 2 133 ? 121.388 126.778 150.011 1.00 55.73 133 TRP B CA 1
ATOM 4016 C C . TRP B 2 133 ? 122.043 125.601 149.301 1.00 55.73 133 TRP B C 1
ATOM 4017 O O . TRP B 2 133 ? 123.079 125.758 148.645 1.00 55.73 133 TRP B O 1
ATOM 4028 N N . LEU B 2 134 ? 121.444 124.413 149.417 1.00 46.96 134 LEU B N 1
ATOM 4029 C CA . LEU B 2 134 ? 122.011 123.231 148.775 1.00 46.96 134 LEU B CA 1
ATOM 4030 C C . LEU B 2 134 ? 121.984 123.360 147.256 1.00 46.96 134 LEU B C 1
ATOM 4031 O O . LEU B 2 134 ? 122.881 122.855 146.566 1.00 46.96 134 LEU B O 1
ATOM 4036 N N . PHE B 2 135 ? 120.966 124.035 146.715 1.00 50.39 135 PHE B N 1
ATOM 4037 C CA . PHE B 2 135 ? 120.929 124.226 145.266 1.00 50.39 135 PHE B CA 1
ATOM 4038 C C . PHE B 2 135 ? 122.124 125.034 144.773 1.00 50.39 135 PHE B C 1
ATOM 4039 O O . PHE B 2 135 ? 122.740 124.685 143.759 1.00 50.39 135 PHE B O 1
ATOM 4047 N N . TYR B 2 136 ? 122.456 126.131 145.456 1.00 54.37 136 TYR B N 1
ATOM 4048 C CA . TYR B 2 136 ? 123.614 126.914 145.036 1.00 54.37 136 TYR B CA 1
ATOM 4049 C C . TYR B 2 136 ? 124.911 126.186 145.356 1.00 54.37 136 TYR B C 1
ATOM 4050 O O . TYR B 2 136 ? 125.919 126.366 144.664 1.00 54.37 136 TYR B O 1
ATOM 4059 N N . PHE B 2 137 ? 124.899 125.343 146.391 1.00 48.51 137 PHE B N 1
ATOM 4060 C CA . PHE B 2 137 ? 126.069 124.522 146.681 1.00 48.51 137 PHE B CA 1
ATOM 4061 C C . PHE B 2 137 ? 126.389 123.590 145.521 1.00 48.51 137 PHE B C 1
ATOM 4062 O O . PHE B 2 137 ? 127.552 123.463 145.120 1.00 48.51 137 PHE B O 1
ATOM 4070 N N . GLU B 2 138 ? 125.372 122.929 144.965 1.00 41.46 138 GLU B N 1
ATOM 4071 C CA . GLU B 2 138 ? 125.631 122.016 143.855 1.00 41.46 138 GLU B CA 1
ATOM 4072 C C . GLU B 2 138 ? 125.923 122.779 142.566 1.00 41.46 138 GLU B C 1
ATOM 4073 O O . GLU B 2 138 ? 126.620 122.270 141.681 1.00 41.46 138 GLU B O 1
ATOM 4079 N N . GLN B 2 139 ? 125.395 124.000 142.439 1.00 45.50 139 GLN B N 1
ATOM 4080 C CA . GLN B 2 139 ? 125.671 124.805 141.250 1.00 45.50 139 GLN B CA 1
ATOM 4081 C C . GLN B 2 139 ? 127.092 125.355 141.267 1.00 45.50 139 GLN B C 1
ATOM 4082 O O . GLN B 2 139 ? 127.695 125.571 140.207 1.00 45.50 139 GLN B O 1
ATOM 4088 N N . TRP B 2 140 ? 127.637 125.604 142.460 1.00 50.74 140 TRP B N 1
ATOM 4089 C CA . TRP B 2 140 ? 129.017 126.066 142.565 1.00 50.74 140 TRP B CA 1
ATOM 4090 C C . TRP B 2 140 ? 129.992 125.059 141.973 1.00 50.74 140 TRP B C 1
ATOM 4091 O O . TRP B 2 140 ? 130.998 125.443 141.365 1.00 50.74 140 TRP B O 1
ATOM 4102 N N . LEU B 2 141 ? 129.719 123.766 142.154 1.00 46.58 141 LEU B N 1
ATOM 4103 C CA . LEU B 2 141 ? 130.632 122.738 141.667 1.00 46.58 141 LEU B CA 1
ATOM 4104 C C . LEU B 2 141 ? 130.795 122.816 140.154 1.00 46.58 141 LEU B C 1
ATOM 4105 O O . LEU B 2 141 ? 131.820 122.391 139.609 1.00 46.58 141 LEU B O 1
ATOM 4110 N N . HIS B 2 142 ? 129.791 123.353 139.457 1.00 44.83 142 HIS B N 1
ATOM 4111 C CA . HIS B 2 142 ? 129.895 123.495 138.010 1.00 44.83 142 HIS B CA 1
ATOM 4112 C C . HIS B 2 142 ? 130.379 124.885 137.614 1.00 44.83 142 HIS B C 1
ATOM 4113 O O . HIS B 2 142 ? 131.281 125.020 136.779 1.00 44.83 142 HIS B O 1
ATOM 4120 N N . THR B 2 143 ? 129.795 125.933 138.202 1.00 47.99 143 THR B N 1
ATOM 4121 C CA . THR B 2 143 ? 130.079 127.300 137.789 1.00 47.99 143 THR B CA 1
ATOM 4122 C C . THR B 2 143 ? 131.402 127.847 138.303 1.00 47.99 143 THR B C 1
ATOM 4123 O O . THR B 2 143 ? 132.019 128.665 137.613 1.00 47.99 143 THR B O 1
ATOM 4127 N N . GLY B 2 144 ? 131.851 127.428 139.483 1.00 51.62 144 GLY B N 1
ATOM 4128 C CA . GLY B 2 144 ? 133.065 127.955 140.066 1.00 51.62 144 GLY B CA 1
ATOM 4129 C C . GLY B 2 144 ? 132.898 129.252 140.825 1.00 51.62 144 GLY B C 1
ATOM 4130 O O . GLY B 2 144 ? 133.868 129.726 141.430 1.00 51.62 144 GLY B O 1
ATOM 4131 N N . HIS B 2 145 ? 131.704 129.840 140.817 1.00 55.62 145 HIS B N 1
ATOM 4132 C CA . HIS B 2 145 ? 131.416 131.045 141.578 1.00 55.62 145 HIS B CA 1
ATOM 4133 C C . HIS B 2 145 ? 130.079 130.876 142.283 1.00 55.62 145 HIS B C 1
ATOM 4134 O O . HIS B 2 145 ? 129.179 130.194 141.785 1.00 55.62 145 HIS B O 1
ATOM 4141 N N . TRP B 2 146 ? 129.957 131.503 143.449 1.00 60.14 146 TRP B N 1
ATOM 4142 C CA . TRP B 2 146 ? 128.726 131.443 144.234 1.00 60.14 146 TRP B CA 1
ATOM 4143 C C . TRP B 2 146 ? 127.722 132.384 143.580 1.00 60.14 146 TRP B C 1
ATOM 4144 O O . TRP B 2 146 ? 127.597 133.548 143.968 1.00 60.14 146 TRP B O 1
ATOM 4155 N N . GLU B 2 147 ? 127.009 131.882 142.574 1.00 52.18 147 GLU B N 1
ATOM 4156 C CA . GLU B 2 147 ? 126.029 132.686 141.843 1.00 52.18 147 GLU B CA 1
ATOM 4157 C C . GLU B 2 147 ? 124.716 132.784 142.627 1.00 52.18 147 GLU B C 1
ATOM 4158 O O . GLU B 2 147 ? 123.632 132.429 142.166 1.00 52.18 147 GLU B O 1
ATOM 4164 N N . GLY B 2 148 ? 124.844 133.310 143.841 1.00 60.01 148 GLY B N 1
ATOM 4165 C CA . GLY B 2 148 ? 123.714 133.563 144.714 1.00 60.01 148 GLY B CA 1
ATOM 4166 C C . GLY B 2 148 ? 123.982 134.812 145.522 1.00 60.01 148 GLY B C 1
ATOM 4167 O O . GLY B 2 148 ? 124.685 135.724 145.081 1.00 60.01 148 GLY B O 1
ATOM 4168 N N . GLY B 2 149 ? 123.400 134.849 146.718 1.00 66.56 149 GLY B N 1
ATOM 4169 C CA . GLY B 2 149 ? 123.665 135.944 147.630 1.00 66.56 149 GLY B CA 1
ATOM 4170 C C . GLY B 2 149 ? 125.131 136.030 147.998 1.00 66.56 149 GLY B C 1
ATOM 4171 O O . GLY B 2 149 ? 125.632 135.216 148.780 1.00 66.56 149 GLY B O 1
ATOM 4172 N N . GLY B 2 150 ? 125.833 137.011 147.439 1.00 75.08 150 GLY B N 1
ATOM 4173 C CA . GLY B 2 150 ? 127.258 137.146 147.669 1.00 75.08 150 GLY B CA 1
ATOM 4174 C C . GLY B 2 150 ? 127.616 138.056 148.825 1.00 75.08 150 GLY B C 1
ATOM 4175 O O . GLY B 2 150 ? 128.261 139.090 148.627 1.00 75.08 150 GLY B O 1
ATOM 4176 N N . LYS B 2 151 ? 127.207 137.688 150.036 1.00 77.68 151 LYS B N 1
ATOM 4177 C CA . LYS B 2 151 ? 127.517 138.472 151.223 1.00 77.68 151 LYS B CA 1
ATOM 4178 C C . LYS B 2 151 ? 128.610 137.774 152.023 1.00 77.68 151 LYS B C 1
ATOM 4179 O O . LYS B 2 151 ? 128.439 136.628 152.452 1.00 77.68 151 LYS B O 1
ATOM 4185 N N . HIS B 2 152 ? 129.729 138.469 152.224 1.00 88.81 152 HIS B N 1
ATOM 4186 C CA . HIS B 2 152 ? 130.870 137.891 152.922 1.00 88.81 152 HIS B CA 1
ATOM 4187 C C . HIS B 2 152 ? 131.781 138.990 153.457 1.00 88.81 152 HIS B C 1
ATOM 4188 O O . HIS B 2 152 ? 132.220 139.862 152.697 1.00 88.81 152 HIS B O 1
ATOM 4195 N N . PRO B 2 153 ? 132.079 138.990 154.756 1.00 98.14 153 PRO B N 1
ATOM 4196 C CA . PRO B 2 153 ? 132.971 140.015 155.309 1.00 98.14 153 PRO B CA 1
ATOM 4197 C C . PRO B 2 153 ? 134.423 139.564 155.380 1.00 98.14 153 PRO B C 1
ATOM 4198 O O . PRO B 2 153 ? 134.715 138.365 155.338 1.00 98.14 153 PRO B O 1
ATOM 4202 N N . ARG B 2 154 ? 135.338 140.524 155.485 1.00 104.65 154 ARG B N 1
ATOM 4203 C CA . ARG B 2 154 ? 136.749 140.235 155.681 1.00 104.65 154 ARG B CA 1
ATOM 4204 C C . ARG B 2 154 ? 137.078 140.205 157.171 1.00 104.65 154 ARG B C 1
ATOM 4205 O O . ARG B 2 154 ? 136.382 140.826 157.977 1.00 104.65 154 ARG B O 1
ATOM 4213 N N . PRO B 2 155 ? 138.146 139.498 157.564 1.00 106.21 155 PRO B N 1
ATOM 4214 C CA . PRO B 2 155 ? 138.402 139.311 159.008 1.00 106.21 155 PRO B CA 1
ATOM 4215 C C . PRO B 2 155 ? 138.536 140.610 159.786 1.00 106.21 155 PRO B C 1
ATOM 4216 O O . PRO B 2 155 ? 138.178 140.660 160.970 1.00 106.21 155 PRO B O 1
ATOM 4220 N N . SER B 2 156 ? 139.058 141.665 159.161 1.00 106.68 156 SER B N 1
ATOM 4221 C CA . SER B 2 156 ? 139.054 142.972 159.809 1.00 106.68 156 SER B CA 1
ATOM 4222 C C . SER B 2 156 ? 137.636 143.522 159.912 1.00 106.68 156 SER B C 1
ATOM 4223 O O . SER B 2 156 ? 137.278 144.171 160.901 1.00 106.68 156 SER B O 1
ATOM 4226 N N . GLU B 2 157 ? 136.814 143.269 158.891 1.00 106.67 157 GLU B N 1
ATOM 4227 C CA . GLU B 2 157 ? 135.478 143.853 158.842 1.00 106.67 157 GLU B CA 1
ATOM 4228 C C . GLU B 2 157 ? 134.419 142.854 159.305 1.00 106.67 157 GLU B C 1
ATOM 4229 O O . GLU B 2 157 ? 133.232 143.190 159.388 1.00 106.67 157 GLU B O 1
ATOM 4235 N N . VAL B 2 158 ? 134.832 141.633 159.658 1.00 106.45 158 VAL B N 1
ATOM 4236 C CA . VAL B 2 158 ? 133.862 140.580 159.936 1.00 106.45 158 VAL B CA 1
ATOM 4237 C C . VAL B 2 158 ? 133.175 140.827 161.273 1.00 106.45 158 VAL B C 1
ATOM 4238 O O . VAL B 2 158 ? 133.756 141.399 162.206 1.00 106.45 158 VAL B O 1
ATOM 4242 N N . LYS B 2 159 ? 131.913 140.411 161.357 1.00 107.77 159 LYS B N 1
ATOM 4243 C CA . LYS B 2 159 ? 131.160 140.352 162.600 1.00 107.77 159 LYS B CA 1
ATOM 4244 C C . LYS B 2 159 ? 130.322 139.084 162.578 1.00 107.77 159 LYS B C 1
ATOM 4245 O O . LYS B 2 159 ? 129.416 138.945 161.751 1.00 107.77 159 LYS B O 1
ATOM 4251 N N . ASN B 2 160 ? 130.627 138.159 163.486 1.00 104.33 160 ASN B N 1
ATOM 4252 C CA . ASN B 2 160 ? 130.079 136.811 163.434 1.00 104.33 160 ASN B CA 1
ATOM 4253 C C . ASN B 2 160 ? 129.197 136.550 164.644 1.00 104.33 160 ASN B C 1
ATOM 4254 O O . ASN B 2 160 ? 129.587 136.845 165.778 1.00 104.33 160 ASN B O 1
ATOM 4259 N N . GLU B 2 161 ? 128.012 136.000 164.394 1.00 94.29 161 GLU B N 1
ATOM 4260 C CA . GLU B 2 161 ? 127.136 135.481 165.434 1.00 94.29 161 GLU B CA 1
ATOM 4261 C C . GLU B 2 161 ? 126.932 133.996 165.178 1.00 94.29 161 GLU B C 1
ATOM 4262 O O . GLU B 2 161 ? 126.428 133.609 164.118 1.00 94.29 161 GLU B O 1
ATOM 4268 N N . ARG B 2 162 ? 127.317 133.171 166.145 1.00 79.55 162 ARG B N 1
ATOM 4269 C CA . ARG B 2 162 ? 127.296 131.724 165.966 1.00 79.55 162 ARG B CA 1
ATOM 4270 C C . ARG B 2 162 ? 127.373 130.995 167.303 1.00 79.55 162 ARG B C 1
ATOM 4271 O O . ARG B 2 162 ? 126.663 130.015 167.528 1.00 79.55 162 ARG B O 1
#

Organism: Serratia marcescens (NCBI:txid615)

InterPro domains:
  IPR006116 2-5OAS/ClassI-CCAase, nucleotidyltransferase domain [cd05400] (35-177)

Nearest PDB structures (foldseek):
  8yjy-assembly1_A  TM=9.964E-01  e=2.634E-62  Serratia marcescens
  7d4u-assembly1_A  TM=7.413E-01  e=1.656E-10  Enterobacter cloacae
  7d4j-assembly1_A  TM=7.399E-01  e=1.656E-10  Enterobacter cloacae
  7to3-assembly1_C  TM=7.320E-01  e=1.026E-10  Enterobacter cloacae
  7d48-assembly1_A  TM=7.269E-01  e=6.274E-10  Enterobacter cloacae